Protein AF-0000000082835539 (afdb_homodimer)

Nearest PDB structures (foldseek):
  5nla-assembly1_A  TM=6.412E-01  e=2.107E-13  Sinorhizobium meliloti 1021
  6o2d-assembly1_A  TM=6.877E-01  e=1.247E-04  Schizosaccharomyces pombe
  1sef-assembly1_A  TM=6.431E-01  e=3.063E-04  Enterococcus faecalis V583
  1rc6-assembly1_A  TM=6.290E-01  e=3.404E-04  Escherichia coli
  1sq4-assembly1_A  TM=6.145E-01  e=2.755E-04  Pseudomonas aeruginosa

Secondary structure (DSSP, 8-state):
-PPEEEEGGGS-TTHHHHHHHHHHHHHHS--EEEE-SSS--EEEEEEEEETTEEEEEEEEESEEEEE-HHHHHT-SS-EEEEEEEEE--EEEEETTEEEEE-TTEEEEEETTS-EEEEE-STT-EEEEEEEEEHHHHHTT-S---SEEEEESSSS-HHHHHHHHHHHHHHHTTTT--HHHHHHHHHHHHHHHIIIIIHHHS----TT--HHHHHHHHHHHHHHHHTTT-TT--HHHHHHHHT--HHHHHHHHHHTT--HHHHHHHHHHHHHHHHHH-GGGTTS-HHHHHHHTT-S-HHHHHHHHHHHHSS-HHHHHHHT-/-PPEEEEGGGS-TTHHHHHHHHHHHHHHS--EEEE-SSS--EEEEEEEEETTEEEEEEEEESEEEEE-HHHHHT-SS-EEEEEEEEE--EEEEETTEEEEE-TTEEEEEETTS-EEEEE-STT-EEEEEEEEEHHHHHTT-S---SEEEEESSSS-HHHHHHHHHHHHHHHTTTT--HHHHHHHHHHHHHHHIIIIIHHHS----TTS-HHHHHHHHHHHHHHHHTTT-TT--HHHHHHHHT--HHHHHHHHHHTT--HHHHHHHHHHHHHHHHHH-GGGTTS-HHHHHHHTT-S-HHHHHHHHHHHHSS-HHHHHHHT-

pLDDT: mean 83.99, std 13.13, range [29.14, 97.88]

Organism: NCBI:txid1287738

Solvent-accessible surface area (backbone atoms only — not comparable to full-atom values): 33853 Å² total; per-residue (Å²): 117,78,70,46,71,50,48,36,87,79,44,74,74,86,54,28,60,59,51,44,42,49,50,48,22,72,73,73,37,56,58,45,76,45,64,68,92,90,63,66,71,45,42,35,42,35,39,36,65,47,80,76,34,34,43,35,43,42,34,37,25,46,38,33,41,29,30,44,67,69,33,36,71,64,46,92,64,58,29,32,37,41,35,39,34,72,37,34,37,34,42,33,39,41,88,92,39,79,47,74,51,33,59,53,30,37,36,38,37,44,65,48,48,44,33,37,38,35,37,69,20,94,89,4,23,28,32,43,33,40,35,36,45,42,65,72,48,41,74,77,41,76,84,68,74,61,65,41,74,44,58,35,71,76,74,46,49,64,27,41,43,53,52,50,51,50,51,44,53,61,74,20,56,89,70,49,49,67,68,51,46,38,52,54,49,52,51,49,53,52,50,45,40,62,62,46,50,51,60,68,45,66,86,65,73,90,74,72,46,67,63,40,51,53,53,38,50,50,42,51,51,49,45,64,74,44,40,45,43,60,80,65,38,65,62,52,47,13,58,73,62,75,42,52,54,68,53,47,45,48,37,26,40,74,66,77,36,48,61,64,57,51,53,48,51,53,28,46,50,47,31,53,51,48,56,67,33,74,90,42,65,87,55,54,70,55,56,46,35,36,58,26,20,42,83,43,58,68,62,43,45,53,51,38,22,71,71,68,73,43,43,63,66,54,55,41,52,66,76,101,118,78,69,47,72,49,46,36,86,80,43,74,73,86,52,27,60,60,51,46,42,49,51,49,23,71,73,74,35,56,59,45,77,45,62,68,92,91,64,67,72,46,39,36,42,35,38,36,64,46,79,77,33,34,44,35,41,41,34,36,24,48,39,31,42,29,31,43,66,70,31,35,71,65,44,93,64,57,28,32,37,42,35,39,35,73,37,36,36,35,40,34,40,41,85,93,38,77,48,76,49,34,58,54,30,38,36,39,36,45,65,50,49,43,33,37,38,34,37,70,20,94,89,5,23,28,31,43,32,41,34,35,46,42,64,71,48,40,74,77,41,75,81,67,75,58,67,40,74,45,59,35,71,78,76,45,50,63,27,42,45,53,51,51,52,51,49,44,53,61,74,21,56,88,71,48,50,66,60,51,45,39,54,53,49,52,50,50,52,52,50,45,41,61,64,45,48,53,60,65,50,58,80,56,67,91,74,68,38,78,60,38,53,52,50,38,51,49,39,50,52,49,46,64,72,44,42,44,43,58,78,65,37,62,61,52,46,13,59,76,62,74,41,52,51,68,54,47,45,48,41,28,40,70,62,76,37,47,62,64,57,50,52,49,52,53,28,46,51,48,32,52,50,46,53,66,34,73,90,42,64,87,55,54,69,57,56,45,36,37,60,26,19,43,84,44,57,68,61,44,43,52,52,39,22,72,72,68,72,44,45,63,67,54,55,40,52,66,76,102

Sequence (640 aa):
MPDTEFATSAVAGAERYEQWRAALSDAFGPFEVHHGQAGQFAGHVRYVRRASLQFNDLHYQGQRIERTPGNASRLDQEFYTFGLPLAGPLAVVQQGREFQVEPGCVYLMNQSLPYQATALGADGYRSLSVSFPRSALSQRDSRIGPFYKLRVDDGSPRGAMLASYMDHLFKGLDGWSPAEAAELGERLIDLIVLFLVQPGQGHASQADSSVTMAHRQRAMAYIRQHLADPALSPQRVAQGCGLSVAYLHRIFQAGDLSVESFVFDQRLERCRELLLNPAQRHRGIAELAYQAGFAHPSHFSRLFRRRFGVSPREWRAAQQMPDTEFATSAVAGAERYEQWRAALSDAFGPFEVHHGQAGQFAGHVRYVRRASLQFNDLHYQGQRIERTPGNASRLDQEFYTFGLPLAGPLAVVQQGREFQVEPGCVYLMNQSLPYQATALGADGYRSLSVSFPRSALSQRDSRIGPFYKLRVDDGSPRGAMLASYMDHLFKGLDGWSPAEAAELGERLIDLIVLFLVQPGQGHASQADSSVTMAHRQRAMAYIRQHLADPALSPQRVAQGCGLSVAYLHRIFQAGDLSVESFVFDQRLERCRELLLNPAQRHRGIAELAYQAGFAHPSHFSRLFRRRFGVSPREWRAAQQ

Structure (mmCIF, N/CA/C/O backbone):
data_AF-0000000082835539-model_v1
#
loop_
_entity.id
_entity.type
_entity.pdbx_description
1 polymer 'Transcriptional activator NphR'
#
loop_
_atom_site.group_PDB
_atom_site.id
_atom_site.type_symbol
_atom_site.label_atom_id
_atom_site.label_alt_id
_atom_site.label_comp_id
_atom_site.label_asym_id
_atom_site.label_entity_id
_atom_site.label_seq_id
_atom_site.pdbx_PDB_ins_code
_atom_site.Cartn_x
_atom_site.Cartn_y
_atom_site.Cartn_z
_atom_site.occupancy
_atom_site.B_iso_or_equiv
_atom_site.auth_seq_id
_atom_site.auth_comp_id
_atom_site.auth_asym_id
_atom_site.auth_atom_id
_atom_site.pdbx_PDB_model_num
ATOM 1 N N . MET A 1 1 ? 19.594 11.312 5.887 1 48.25 1 MET A N 1
ATOM 2 C CA . MET A 1 1 ? 19.469 12.609 6.543 1 48.25 1 MET A CA 1
ATOM 3 C C . MET A 1 1 ? 19.359 12.445 8.055 1 48.25 1 MET A C 1
ATOM 5 O O . MET A 1 1 ? 18.75 11.492 8.539 1 48.25 1 MET A O 1
ATOM 9 N N . PRO A 1 2 ? 20.125 13.195 8.688 1 56.47 2 PRO A N 1
ATOM 10 C CA . PRO A 1 2 ? 20.203 13.055 10.141 1 56.47 2 PRO A CA 1
ATOM 11 C C . PRO A 1 2 ? 18.859 13.328 10.828 1 56.47 2 PRO A C 1
ATOM 13 O O . PRO A 1 2 ? 18.062 14.141 10.336 1 56.47 2 PRO A O 1
ATOM 16 N N . ASP A 1 3 ? 18.484 12.469 11.656 1 78.75 3 ASP A N 1
ATOM 17 C CA . ASP A 1 3 ? 17.359 12.586 12.586 1 78.75 3 ASP A CA 1
ATOM 18 C C . ASP A 1 3 ? 17.516 13.82 13.469 1 78.75 3 ASP A C 1
ATOM 20 O O . ASP A 1 3 ? 18.609 14.156 13.906 1 78.75 3 ASP A O 1
ATOM 24 N N . THR A 1 4 ? 16.609 14.836 13.406 1 85.81 4 THR A N 1
ATOM 25 C CA . THR A 1 4 ? 16.562 15.969 14.328 1 85.81 4 THR A CA 1
ATOM 26 C C . THR A 1 4 ? 15.82 15.594 15.609 1 85.81 4 THR A C 1
ATOM 28 O O . THR A 1 4 ? 14.797 14.914 15.555 1 85.81 4 THR A O 1
ATOM 31 N N . GLU A 1 5 ? 16.469 15.945 16.719 1 89.81 5 GLU A N 1
ATOM 32 C CA . GLU A 1 5 ? 15.852 15.633 18 1 89.81 5 GLU A CA 1
ATOM 33 C C . GLU A 1 5 ? 16.016 16.797 18.984 1 89.81 5 GLU A C 1
ATOM 35 O O . GLU A 1 5 ? 17.047 17.484 18.969 1 89.81 5 GLU A O 1
ATOM 40 N N . PHE A 1 6 ? 15.016 17.094 19.75 1 85.62 6 PHE A N 1
ATOM 41 C CA . PHE A 1 6 ? 15.047 18.109 20.797 1 85.62 6 PHE A CA 1
ATOM 42 C C . PHE A 1 6 ? 14.227 17.672 22 1 85.62 6 PHE A C 1
ATOM 44 O O . PHE A 1 6 ? 13.156 17.078 21.844 1 85.62 6 PHE A O 1
ATOM 51 N N . ALA A 1 7 ? 14.773 17.859 23.156 1 88.44 7 ALA A N 1
ATOM 52 C CA . ALA A 1 7 ? 14.062 17.641 24.422 1 88.44 7 ALA A CA 1
ATOM 53 C C . ALA A 1 7 ? 14.188 18.844 25.344 1 88.44 7 ALA A C 1
ATOM 55 O O . ALA A 1 7 ? 15.266 19.422 25.484 1 88.44 7 ALA A O 1
ATOM 56 N N . THR A 1 8 ? 13.078 19.203 25.938 1 84.44 8 THR A N 1
ATOM 57 C CA . THR A 1 8 ? 13.109 20.344 26.844 1 84.44 8 THR A CA 1
ATOM 58 C C . THR A 1 8 ? 14.023 20.062 28.031 1 84.44 8 THR A C 1
ATOM 60 O O . THR A 1 8 ? 14.57 20.984 28.641 1 84.44 8 THR A O 1
ATOM 63 N N . SER A 1 9 ? 14.164 18.812 28.375 1 83.19 9 SER A N 1
ATOM 64 C CA . SER A 1 9 ? 14.992 18.406 29.516 1 83.19 9 SER A CA 1
ATOM 65 C C . SER A 1 9 ? 16.469 18.734 29.266 1 83.19 9 SER A C 1
ATOM 67 O O . SER A 1 9 ? 17.266 18.781 30.203 1 83.19 9 SER A O 1
ATOM 69 N N . ALA A 1 10 ? 16.75 18.969 28.047 1 82.06 10 ALA A N 1
ATOM 70 C CA . ALA A 1 10 ? 18.141 19.234 27.672 1 82.06 10 ALA A CA 1
ATOM 71 C C . ALA A 1 10 ? 18.484 20.719 27.859 1 82.06 10 ALA A C 1
ATOM 73 O O . ALA A 1 10 ? 19.641 21.125 27.688 1 82.06 10 ALA A O 1
ATOM 74 N N . VAL A 1 11 ? 17.5 21.547 28.125 1 81.81 11 VAL A N 1
ATOM 75 C CA . VAL A 1 11 ? 17.703 22.984 28.234 1 81.81 11 VAL A CA 1
ATOM 76 C C . VAL A 1 11 ? 17.281 23.469 29.625 1 81.81 11 VAL A C 1
ATOM 78 O O . VAL A 1 11 ? 16.297 22.969 30.172 1 81.81 11 VAL A O 1
ATOM 81 N N . ALA A 1 12 ? 18.188 24.234 30.219 1 76 12 ALA A N 1
ATOM 82 C CA . ALA A 1 12 ? 17.891 24.766 31.547 1 76 12 ALA A CA 1
ATOM 83 C C . ALA A 1 12 ? 17.344 26.188 31.469 1 76 12 ALA A C 1
ATOM 85 O O . ALA A 1 12 ? 17.562 26.891 30.484 1 76 12 ALA A O 1
ATOM 86 N N . GLY A 1 13 ? 16.422 26.484 32.469 1 73 13 GLY A N 1
ATOM 87 C CA . GLY A 1 13 ? 16.078 27.859 32.781 1 73 13 GLY A CA 1
ATOM 88 C C . GLY A 1 13 ? 14.977 28.422 31.922 1 73 13 GLY A C 1
ATOM 89 O O . GLY A 1 13 ? 14.109 27.672 31.469 1 73 13 GLY A O 1
ATOM 90 N N . ALA A 1 14 ? 14.977 29.75 31.766 1 71.75 14 ALA A N 1
ATOM 91 C CA . ALA A 1 14 ? 13.922 30.562 31.172 1 71.75 14 ALA A CA 1
ATOM 92 C C . ALA A 1 14 ? 13.875 30.375 29.656 1 71.75 14 ALA A C 1
ATOM 94 O O . ALA A 1 14 ? 12.844 30.625 29.016 1 71.75 14 ALA A O 1
ATOM 95 N N . GLU A 1 15 ? 14.961 29.734 29.094 1 84.5 15 GLU A N 1
ATOM 96 C CA . GLU A 1 15 ? 15.031 29.609 27.641 1 84.5 15 GLU A CA 1
ATOM 97 C C . GLU A 1 15 ? 14.328 28.344 27.156 1 84.5 15 GLU A C 1
ATOM 99 O O . GLU A 1 15 ? 14.18 28.141 25.953 1 84.5 15 GLU A O 1
ATOM 104 N N . ARG A 1 16 ? 13.875 27.594 28.125 1 86.44 16 ARG A N 1
ATOM 105 C CA . ARG A 1 16 ? 13.281 26.297 27.828 1 86.44 16 ARG A CA 1
ATOM 106 C C . ARG A 1 16 ? 12.07 26.438 26.906 1 86.44 16 ARG A C 1
ATOM 108 O O . ARG A 1 16 ? 11.922 25.703 25.938 1 86.44 16 ARG A O 1
ATOM 115 N N . TYR A 1 17 ? 11.344 27.453 27.219 1 86 17 TYR A N 1
ATOM 116 C CA . TYR A 1 17 ? 10.109 27.656 26.469 1 86 17 TYR A CA 1
ATOM 117 C C . TYR A 1 17 ? 10.414 28.094 25.047 1 86 17 TYR A C 1
ATOM 119 O O . TYR A 1 17 ? 9.859 27.547 24.078 1 86 17 TYR A O 1
ATOM 127 N N . GLU A 1 18 ? 11.305 29.031 24.938 1 89.06 18 GLU A N 1
ATOM 128 C CA . GLU A 1 18 ? 11.648 29.562 23.625 1 89.06 18 GLU A CA 1
ATOM 129 C C . GLU A 1 18 ? 12.336 28.531 22.75 1 89.06 18 GLU A C 1
ATOM 131 O O . GLU A 1 18 ? 12.078 28.438 21.547 1 89.06 18 GLU A O 1
ATOM 136 N N . GLN A 1 19 ? 13.094 27.75 23.312 1 91.94 19 GLN A N 1
ATOM 137 C CA . GLN A 1 19 ? 13.805 26.719 22.562 1 91.94 19 GLN A CA 1
ATOM 138 C C . GLN A 1 19 ? 12.859 25.594 22.125 1 91.94 19 GLN A C 1
ATOM 140 O O . GLN A 1 19 ? 13 25.047 21.031 1 91.94 19 GLN A O 1
ATOM 145 N N . TRP A 1 20 ? 11.953 25.281 23.047 1 93.12 20 TRP A N 1
ATOM 146 C CA . TRP A 1 20 ? 10.938 24.297 22.688 1 93.12 20 TRP A CA 1
ATOM 147 C C . TRP A 1 20 ? 10.078 24.781 21.531 1 93.12 20 TRP A C 1
ATOM 149 O O . TRP A 1 20 ? 9.867 24.062 20.562 1 93.12 20 TRP A O 1
ATOM 159 N N . ARG A 1 21 ? 9.602 26 21.641 1 92.62 21 ARG A N 1
ATOM 160 C CA . ARG A 1 21 ? 8.82 26.594 20.562 1 92.62 21 ARG A CA 1
ATOM 161 C C . ARG A 1 21 ? 9.602 26.594 19.25 1 92.62 21 ARG A C 1
ATOM 163 O O . ARG A 1 21 ? 9.039 26.297 18.188 1 92.62 21 ARG A O 1
ATOM 170 N N . ALA A 1 22 ? 10.875 26.891 19.312 1 93.56 22 ALA A N 1
ATOM 171 C CA . ALA A 1 22 ? 11.727 26.891 18.125 1 93.56 22 ALA A CA 1
ATOM 172 C C . ALA A 1 22 ? 11.859 25.5 17.516 1 93.56 22 ALA A C 1
ATOM 174 O O . ALA A 1 22 ? 11.82 25.344 16.297 1 93.56 22 ALA A O 1
ATOM 175 N N . ALA A 1 23 ? 11.992 24.562 18.438 1 94.06 23 ALA A N 1
ATOM 176 C CA . ALA A 1 23 ? 12.117 23.172 17.984 1 94.06 23 ALA A CA 1
ATOM 177 C C . 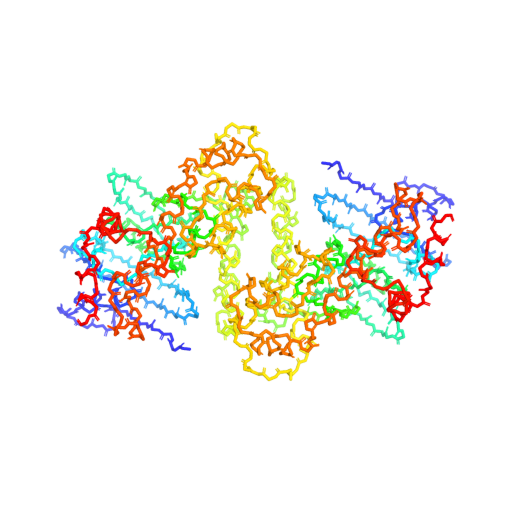ALA A 1 23 ? 10.852 22.719 17.281 1 94.06 23 ALA A C 1
ATOM 179 O O . ALA A 1 23 ? 10.914 22.078 16.219 1 94.06 23 ALA A O 1
ATOM 180 N N . LEU A 1 24 ? 9.68 23.016 17.844 1 94.62 24 LEU A N 1
ATOM 181 C CA . LEU A 1 24 ? 8.406 22.672 17.234 1 94.62 24 LEU A CA 1
ATOM 182 C C . LEU A 1 24 ? 8.234 23.375 15.891 1 94.62 24 LEU A C 1
ATOM 184 O O . LEU A 1 24 ? 7.75 22.797 14.93 1 94.62 24 LEU A O 1
ATOM 188 N N . SER A 1 25 ? 8.648 24.625 15.859 1 94.88 25 SER A N 1
ATOM 189 C CA . SER A 1 25 ? 8.531 25.406 14.633 1 94.88 25 SER A CA 1
ATOM 190 C C . SER A 1 25 ? 9.414 24.844 13.523 1 94.88 25 SER A C 1
ATOM 192 O O . SER A 1 25 ? 9.031 24.859 12.352 1 94.88 25 SER A O 1
ATOM 194 N N . ASP A 1 26 ? 10.531 24.391 13.883 1 93.69 26 ASP A N 1
ATOM 195 C CA . ASP A 1 26 ? 11.43 23.781 12.906 1 93.69 26 ASP A CA 1
ATOM 196 C C . ASP A 1 26 ? 10.797 22.531 12.312 1 93.69 26 ASP A C 1
ATOM 198 O O . ASP A 1 26 ? 10.953 22.25 11.117 1 93.69 26 ASP A O 1
ATOM 202 N N . ALA A 1 27 ? 10.102 21.844 13.156 1 94.12 27 ALA A N 1
ATOM 203 C CA . ALA A 1 27 ? 9.516 20.578 12.734 1 94.12 27 ALA A CA 1
ATOM 204 C C . ALA A 1 27 ? 8.227 20.812 11.945 1 94.12 27 ALA A C 1
ATOM 206 O O . ALA A 1 27 ? 7.984 20.156 10.93 1 94.12 27 ALA A O 1
ATOM 207 N N . PHE A 1 28 ? 7.363 21.734 12.375 1 95.31 28 PHE A N 1
ATOM 208 C CA . PHE A 1 28 ? 5.996 21.75 11.867 1 95.31 28 PHE A CA 1
ATOM 209 C C . PHE A 1 28 ? 5.613 23.141 11.375 1 95.31 28 PHE A C 1
ATOM 211 O O . PHE A 1 28 ? 4.477 23.359 10.953 1 95.31 28 PHE A O 1
ATOM 218 N N . GLY A 1 29 ? 6.516 24.078 11.367 1 94.5 29 GLY A N 1
ATOM 219 C CA . GLY A 1 29 ? 6.18 25.469 11.125 1 94.5 29 GLY A CA 1
ATOM 220 C C . GLY A 1 29 ? 5.832 26.234 12.391 1 94.5 29 GLY A C 1
ATOM 221 O O . GLY A 1 29 ? 5.816 25.656 13.484 1 94.5 29 GLY A O 1
ATOM 222 N N . PRO A 1 30 ? 5.562 27.5 12.242 1 94.31 30 PRO A N 1
ATOM 223 C CA . PRO A 1 30 ? 5.41 28.359 13.414 1 94.31 30 PRO A CA 1
ATOM 224 C C . PRO A 1 30 ? 4.195 27.984 14.266 1 94.31 30 PRO A C 1
ATOM 226 O O . PRO A 1 30 ? 3.139 27.656 13.727 1 94.31 30 PRO A O 1
ATOM 229 N N . PHE A 1 31 ? 4.391 28.031 15.594 1 91.94 31 PHE A N 1
ATOM 230 C CA . PHE A 1 31 ? 3.395 27.75 16.625 1 91.94 31 PHE A CA 1
ATOM 231 C C . PHE A 1 31 ? 3.545 28.688 17.812 1 91.94 31 PHE A C 1
ATOM 233 O O . PHE A 1 31 ? 4.586 29.328 17.969 1 91.94 31 PHE A O 1
ATOM 240 N N . GLU A 1 32 ? 2.473 28.781 18.562 1 94.19 32 GLU A N 1
ATOM 241 C CA . GLU A 1 32 ? 2.551 29.328 19.906 1 94.19 32 GLU A CA 1
ATOM 242 C C . GLU A 1 32 ? 2.414 28.234 20.953 1 94.19 32 GLU A C 1
ATOM 244 O O . GLU A 1 32 ? 1.673 27.266 20.766 1 94.19 32 GLU A O 1
ATOM 249 N N . VAL A 1 33 ? 3.23 28.328 22.016 1 93.06 33 VAL A N 1
ATOM 250 C CA . VAL A 1 33 ? 3.166 27.406 23.141 1 93.06 33 VAL A CA 1
ATOM 251 C C . VAL A 1 33 ? 2.674 28.141 24.375 1 93.06 33 VAL A C 1
ATOM 253 O O . VAL A 1 33 ? 3.25 29.156 24.781 1 93.06 33 VAL A O 1
ATOM 256 N N . HIS A 1 34 ? 1.587 27.609 24.875 1 90.62 34 HIS A N 1
ATOM 257 C CA . HIS A 1 34 ? 1.027 28.156 26.109 1 90.62 34 HIS A CA 1
ATOM 258 C C . HIS A 1 34 ? 1.222 27.203 27.281 1 90.62 34 HIS A C 1
ATOM 260 O O . HIS A 1 34 ? 0.939 26.016 27.172 1 90.62 34 HIS A O 1
ATOM 266 N N . HIS A 1 35 ? 2.004 27.609 28.25 1 80.56 35 HIS A N 1
ATOM 267 C CA . HIS A 1 35 ? 2.221 26.75 29.406 1 80.56 35 HIS A CA 1
ATOM 268 C C . HIS A 1 35 ? 1.57 27.328 30.656 1 80.56 35 HIS A C 1
ATOM 270 O O . HIS A 1 35 ? 1.428 28.547 30.781 1 80.56 35 HIS A O 1
ATOM 276 N N . GLY A 1 36 ? 0.873 26.5 31.438 1 66.12 36 GLY A N 1
ATOM 277 C CA . GLY A 1 36 ? 0.325 26.984 32.688 1 66.12 36 GLY A CA 1
ATOM 278 C C . GLY A 1 36 ? 1.389 27.25 33.75 1 66.12 36 GLY A C 1
ATOM 279 O O . GLY A 1 36 ? 2.559 26.922 33.562 1 66.12 36 GLY A O 1
ATOM 280 N N . GLN A 1 37 ? 1.205 28.234 34.75 1 58.06 37 GLN A N 1
ATOM 281 C CA . GLN A 1 37 ? 2.102 28.672 35.812 1 58.06 37 GLN A CA 1
ATOM 282 C C . GLN A 1 37 ? 2.648 27.484 36.594 1 58.06 37 GLN A C 1
ATOM 284 O O . GLN A 1 37 ? 3.818 27.469 37 1 58.06 37 GLN A O 1
ATOM 289 N N . ALA A 1 38 ? 1.771 26.609 37.25 1 55.78 38 ALA A N 1
ATOM 290 C CA . ALA A 1 38 ? 2.072 25.734 38.406 1 55.78 38 ALA A CA 1
ATOM 291 C C . ALA A 1 38 ? 2.094 24.266 37.969 1 55.78 38 ALA A C 1
ATOM 293 O O . ALA A 1 38 ? 2.26 23.375 38.812 1 55.78 38 ALA A O 1
ATOM 294 N N . GLY A 1 39 ? 2.848 23.906 36.719 1 63 39 GLY A N 1
ATOM 295 C CA . GLY A 1 39 ? 2.779 22.469 36.5 1 63 39 GLY A CA 1
ATOM 296 C C . GLY A 1 39 ? 3.926 21.938 35.656 1 63 39 GLY A C 1
ATOM 297 O O . GLY A 1 39 ? 4.922 22.625 35.438 1 63 39 GLY A O 1
ATOM 298 N N . GLN A 1 40 ? 4.016 20.609 35.438 1 80 40 GLN A N 1
ATOM 299 C CA . GLN A 1 40 ? 5.062 19.891 34.719 1 80 40 GLN A CA 1
ATOM 300 C C . GLN A 1 40 ? 5.059 20.266 33.219 1 80 40 GLN A C 1
ATOM 302 O O . GLN A 1 40 ? 4.02 20.203 32.562 1 80 40 GLN A O 1
ATOM 307 N N . PHE A 1 41 ? 6.047 21.078 32.781 1 87.75 41 PHE A N 1
ATOM 308 C CA . PHE A 1 41 ? 6.305 21.422 31.391 1 87.75 41 PHE A CA 1
ATOM 309 C C . PHE A 1 41 ? 7.406 20.531 30.812 1 87.75 41 PHE A C 1
ATOM 311 O O . PHE A 1 41 ? 8.547 20.578 31.281 1 87.75 41 PHE A O 1
ATOM 318 N N . ALA A 1 42 ? 6.965 19.688 29.938 1 91.25 42 ALA A N 1
ATOM 319 C CA . ALA A 1 42 ? 7.934 18.812 29.281 1 91.25 42 ALA A CA 1
ATOM 320 C C . ALA A 1 42 ? 7.609 18.641 27.797 1 91.25 42 ALA A C 1
ATOM 322 O O . ALA A 1 42 ? 6.449 18.766 27.391 1 91.25 42 ALA A O 1
ATOM 323 N N . GLY A 1 43 ? 8.609 18.5 26.953 1 93.62 43 GLY A N 1
ATOM 324 C CA . GLY A 1 43 ? 8.43 18.266 25.531 1 93.62 43 GLY A CA 1
ATOM 325 C C . GLY A 1 43 ? 9.602 17.547 24.891 1 93.62 43 GLY A C 1
ATOM 326 O O . GLY A 1 43 ? 10.75 17.719 25.312 1 93.62 43 GLY A O 1
ATOM 327 N N . HIS A 1 44 ? 9.32 16.672 24.031 1 95.81 44 HIS A N 1
ATOM 328 C CA . HIS A 1 44 ? 10.305 15.961 23.219 1 95.81 44 HIS A CA 1
ATOM 329 C C . HIS A 1 44 ? 9.82 15.805 21.781 1 95.81 44 HIS A C 1
ATOM 331 O O . HIS A 1 44 ? 8.656 15.469 21.547 1 95.81 44 HIS A O 1
ATOM 337 N N . VAL A 1 45 ? 10.711 16.188 20.859 1 96.19 45 VAL A N 1
ATOM 338 C CA . VAL A 1 45 ? 10.352 16.016 19.469 1 96.19 45 VAL A CA 1
ATOM 339 C C . VAL A 1 45 ? 11.539 15.422 18.703 1 96.19 45 VAL A C 1
ATOM 341 O O . VAL A 1 45 ? 12.688 15.82 18.906 1 96.19 45 VAL A O 1
ATOM 344 N N . ARG A 1 46 ? 11.297 14.375 17.984 1 95.5 46 ARG A N 1
ATOM 345 C CA . ARG A 1 46 ? 12.219 13.773 17.031 1 95.5 46 ARG A CA 1
ATOM 346 C C . ARG A 1 46 ? 11.57 13.617 15.656 1 95.5 46 ARG A C 1
ATOM 348 O O . ARG A 1 46 ? 10.414 13.188 15.562 1 95.5 46 ARG A O 1
ATOM 355 N N . TYR A 1 47 ? 12.273 14.078 14.648 1 94.88 47 TYR A N 1
ATOM 356 C CA . TYR A 1 47 ? 11.695 13.883 13.32 1 94.88 47 TYR A CA 1
ATOM 357 C C . TYR A 1 47 ? 12.789 13.625 12.289 1 94.88 47 TYR A C 1
ATOM 359 O O . TYR A 1 47 ? 13.953 13.961 12.508 1 94.88 47 TYR A O 1
ATOM 367 N N . VAL A 1 48 ? 12.492 12.945 11.258 1 92.19 48 VAL A N 1
ATOM 368 C CA . VAL A 1 48 ? 13.367 12.664 10.125 1 92.19 48 VAL A CA 1
ATOM 369 C C . VAL A 1 48 ? 12.609 12.898 8.82 1 92.19 48 VAL A C 1
ATOM 371 O O . VAL A 1 48 ? 11.422 12.602 8.727 1 92.19 48 VAL A O 1
ATOM 374 N N . ARG A 1 49 ? 13.266 13.461 7.887 1 90.44 49 ARG A N 1
ATOM 375 C CA . ARG A 1 49 ? 12.68 13.719 6.578 1 90.44 49 ARG A CA 1
ATOM 376 C C . ARG A 1 49 ? 13.219 12.75 5.531 1 90.44 49 ARG A C 1
ATOM 378 O O . ARG A 1 49 ? 14.43 12.508 5.469 1 90.44 49 ARG A O 1
ATOM 385 N N . ARG A 1 50 ? 12.297 12.109 4.902 1 84.44 50 ARG A N 1
ATOM 386 C CA . ARG A 1 50 ? 12.594 11.227 3.779 1 84.44 50 ARG A CA 1
ATOM 387 C C . ARG A 1 50 ? 11.711 11.547 2.578 1 84.44 50 ARG A C 1
ATOM 389 O O . ARG A 1 50 ? 10.492 11.414 2.646 1 84.44 50 ARG A O 1
ATOM 396 N N . ALA A 1 51 ? 12.406 11.906 1.458 1 79.81 51 ALA A N 1
ATOM 397 C CA . ALA A 1 51 ? 11.641 12.32 0.285 1 79.81 51 ALA A CA 1
ATOM 398 C C . ALA A 1 51 ? 10.68 13.461 0.631 1 79.81 51 ALA A C 1
ATOM 400 O O . ALA A 1 51 ? 11.094 14.484 1.184 1 79.81 51 ALA A O 1
ATOM 401 N N . SER A 1 52 ? 9.383 13.328 0.388 1 83.31 52 SER A N 1
ATOM 402 C CA . SER A 1 52 ? 8.414 14.383 0.647 1 83.31 52 SER A CA 1
ATOM 403 C C . SER A 1 52 ? 7.656 14.141 1.948 1 83.31 52 SER A C 1
ATOM 405 O O . SER A 1 52 ? 6.668 14.812 2.236 1 83.31 52 SER A O 1
ATOM 407 N N . LEU A 1 53 ? 8.203 13.281 2.76 1 91.19 53 LEU A N 1
ATOM 408 C CA . LEU A 1 53 ? 7.547 12.906 4.008 1 91.19 53 LEU A CA 1
ATOM 409 C C . LEU A 1 53 ? 8.398 13.297 5.211 1 91.19 53 LEU A C 1
ATOM 411 O O . LEU A 1 53 ? 9.625 13.398 5.102 1 91.19 53 LEU A O 1
ATOM 415 N N . GLN A 1 54 ? 7.738 13.609 6.238 1 94.75 54 GLN A N 1
ATOM 416 C CA . GLN A 1 54 ? 8.406 13.797 7.52 1 94.75 54 GLN A CA 1
ATOM 417 C C . GLN A 1 54 ? 7.828 12.875 8.586 1 94.75 54 GLN A C 1
ATOM 419 O O . GLN A 1 54 ? 6.617 12.859 8.812 1 94.75 54 GLN A O 1
ATOM 424 N N . PHE A 1 55 ? 8.711 12.07 9.234 1 95.44 55 PHE A N 1
ATOM 425 C CA . PHE A 1 55 ? 8.32 11.148 10.289 1 95.44 55 PHE A CA 1
ATOM 426 C C . PHE A 1 55 ? 8.586 11.758 11.664 1 95.44 55 PHE A C 1
ATOM 428 O O . PHE A 1 55 ? 9.711 12.18 11.953 1 95.44 55 PHE A O 1
ATOM 435 N N . ASN A 1 56 ? 7.492 11.758 12.484 1 96.94 56 ASN A N 1
ATOM 436 C CA . ASN A 1 56 ? 7.594 12.492 13.742 1 96.94 56 ASN A CA 1
ATOM 437 C C . ASN A 1 56 ? 7.289 11.602 14.945 1 96.94 56 ASN A C 1
ATOM 439 O O . ASN A 1 56 ? 6.383 10.773 14.891 1 96.94 56 ASN A O 1
ATOM 443 N N . ASP A 1 57 ? 8.078 11.703 15.961 1 96.62 57 ASP A N 1
ATOM 444 C CA . ASP A 1 57 ? 7.789 11.273 17.328 1 96.62 57 ASP A CA 1
ATOM 445 C C . ASP A 1 57 ? 7.688 12.477 18.266 1 96.62 57 ASP A C 1
ATOM 447 O O . ASP A 1 57 ? 8.695 13.102 18.594 1 96.62 57 ASP A O 1
ATOM 451 N N . LEU A 1 58 ? 6.449 12.805 18.672 1 97.31 58 LEU A N 1
ATOM 452 C CA . LEU A 1 58 ? 6.184 14.023 19.422 1 97.31 58 LEU A CA 1
ATOM 453 C C . LEU A 1 58 ? 5.574 13.695 20.781 1 97.31 58 LEU A C 1
ATOM 455 O O . LEU A 1 58 ? 4.645 12.891 20.875 1 97.31 58 LEU A O 1
ATOM 459 N N . HIS A 1 59 ? 6.16 14.188 21.812 1 96.81 59 HIS A N 1
ATOM 460 C CA . HIS A 1 59 ? 5.641 14.094 23.172 1 96.81 59 HIS A CA 1
ATOM 461 C C . HIS A 1 59 ? 5.656 15.445 23.859 1 96.81 59 HIS A C 1
ATOM 463 O O . HIS A 1 59 ? 6.648 16.172 23.797 1 96.81 59 HIS A O 1
ATOM 469 N N . TYR A 1 60 ? 4.602 15.82 24.484 1 94.62 60 TYR A N 1
ATOM 470 C CA . TYR A 1 60 ? 4.625 17.016 25.328 1 94.62 60 TYR A CA 1
ATOM 471 C C . TYR A 1 60 ? 3.572 16.938 26.422 1 94.62 60 TYR A C 1
ATOM 473 O O . TYR A 1 60 ? 2.631 16.141 26.328 1 94.62 60 TYR A O 1
ATOM 481 N N . GLN A 1 61 ? 3.809 17.688 27.453 1 92.62 61 GLN A N 1
ATOM 482 C CA . GLN A 1 61 ? 2.984 17.688 28.656 1 92.62 61 GLN A CA 1
ATOM 483 C C . GLN A 1 61 ? 2.885 19.078 29.266 1 92.62 61 GLN A C 1
ATOM 485 O O . GLN A 1 61 ? 3.834 19.859 29.188 1 92.62 61 GLN A O 1
ATOM 490 N N . GLY A 1 62 ? 1.642 19.344 29.828 1 89.56 62 GLY A N 1
ATOM 491 C CA . GLY A 1 62 ? 1.459 20.578 30.594 1 89.56 62 GLY A CA 1
ATOM 492 C C . GLY A 1 62 ? 1.439 21.828 29.719 1 89.56 62 GLY A C 1
ATOM 493 O O . GLY A 1 62 ? 1.877 22.891 30.156 1 89.56 62 GLY A O 1
ATOM 494 N N . GLN A 1 63 ? 1.028 21.656 28.516 1 90.62 63 GLN A N 1
ATOM 495 C CA . GLN A 1 63 ? 1.045 22.797 27.625 1 90.62 63 GLN A CA 1
ATOM 496 C C . GLN A 1 63 ? -0.054 22.688 26.562 1 90.62 63 GLN A C 1
ATOM 498 O O . GLN A 1 63 ? -0.59 21.609 26.328 1 90.62 63 GLN A O 1
ATOM 503 N N . ARG A 1 64 ? -0.397 23.844 26.078 1 93.06 64 ARG A N 1
ATOM 504 C CA . ARG A 1 64 ? -1.27 23.969 24.906 1 93.06 64 ARG A CA 1
ATOM 505 C C . ARG A 1 64 ? -0.517 24.578 23.719 1 93.06 64 ARG A C 1
ATOM 507 O O . ARG A 1 64 ? 0.171 25.578 23.875 1 93.06 64 ARG A O 1
ATOM 514 N N . ILE A 1 65 ? -0.687 23.891 22.609 1 95.44 65 ILE A N 1
ATOM 515 C CA . ILE A 1 65 ? -0.061 24.391 21.391 1 95.44 65 ILE A CA 1
ATOM 516 C C . ILE A 1 65 ? -1.118 25.031 20.5 1 95.44 65 ILE A C 1
ATOM 518 O O . ILE A 1 65 ? -2.256 24.562 20.438 1 95.44 65 ILE A O 1
ATOM 522 N N . GLU A 1 66 ? -0.7 26.156 19.859 1 95.81 66 GLU A N 1
ATOM 523 C CA . GLU A 1 66 ? -1.656 26.891 19.031 1 95.81 66 GLU A CA 1
ATOM 524 C C . GLU A 1 66 ? -1.034 27.312 17.703 1 95.81 66 GLU A C 1
ATOM 526 O O . GLU A 1 66 ? 0.047 27.906 17.672 1 95.81 66 GLU A O 1
ATOM 531 N N . ARG A 1 67 ? -1.647 26.922 16.641 1 96.5 67 ARG A N 1
ATOM 532 C CA . ARG A 1 67 ? -1.405 27.531 15.344 1 96.5 67 ARG A CA 1
ATOM 533 C C . ARG A 1 67 ? -2.395 28.656 15.07 1 96.5 67 ARG A C 1
ATOM 535 O O . ARG A 1 67 ? -3.557 28.406 14.742 1 96.5 67 ARG A O 1
ATOM 542 N N . THR A 1 68 ? -1.886 29.891 15.188 1 93.31 68 THR A N 1
ATOM 543 C CA . THR A 1 68 ? -2.732 31.062 14.953 1 93.31 68 THR A CA 1
ATOM 544 C C . THR A 1 68 ? -2.896 31.312 13.453 1 93.31 68 THR A C 1
ATOM 546 O O . THR A 1 68 ? -2.148 30.766 12.641 1 93.31 68 THR A O 1
ATOM 549 N N . PRO A 1 69 ? -3.895 32.125 13.086 1 87.5 69 PRO A N 1
ATOM 550 C CA . PRO A 1 69 ? -4 32.531 11.68 1 87.5 69 PRO A CA 1
ATOM 551 C C . PRO A 1 69 ? -2.709 33.125 11.133 1 87.5 69 PRO A C 1
ATOM 553 O O . PRO A 1 69 ? -2.336 32.875 9.984 1 87.5 69 PRO A O 1
ATOM 556 N N . GLY A 1 70 ? -2.08 33.906 11.938 1 90.31 70 GLY A N 1
ATOM 557 C CA . GLY A 1 70 ? -0.795 34.438 11.547 1 90.31 70 GLY A CA 1
ATOM 558 C C . GLY A 1 70 ? 0.262 33.406 11.289 1 90.31 70 GLY A C 1
ATOM 559 O O . GLY A 1 70 ? 1.003 33.469 10.312 1 90.31 70 GLY A O 1
ATOM 560 N N . ASN A 1 71 ? 0.388 32.438 12.195 1 92.31 71 ASN A N 1
ATOM 561 C CA . ASN A 1 71 ? 1.312 31.328 12.008 1 92.31 71 ASN A CA 1
ATOM 562 C C . ASN A 1 71 ? 1.013 30.547 10.727 1 92.31 71 ASN A C 1
ATOM 564 O O . ASN A 1 71 ? 1.928 30.203 9.969 1 92.31 71 ASN A O 1
ATOM 568 N N . ALA A 1 72 ? -0.263 30.234 10.492 1 90.88 72 ALA A N 1
ATOM 569 C CA . ALA A 1 72 ? -0.689 29.438 9.344 1 90.88 72 ALA A CA 1
ATOM 570 C C . ALA A 1 72 ? -0.314 30.125 8.031 1 90.88 72 ALA A C 1
ATOM 572 O O . ALA A 1 72 ? 0.077 29.469 7.066 1 90.88 72 ALA A O 1
ATOM 573 N N . SER A 1 73 ? -0.395 31.453 8.016 1 85.06 73 SER A N 1
ATOM 574 C CA . SER A 1 73 ? -0.108 32.219 6.816 1 85.06 73 SER A CA 1
ATOM 575 C C . SER A 1 73 ? 1.381 32.188 6.484 1 85.06 73 SER A C 1
ATOM 577 O O . SER A 1 73 ? 1.779 32.531 5.367 1 85.06 73 SER A O 1
ATOM 579 N N . ARG A 1 74 ? 2.168 31.781 7.434 1 88.56 74 ARG A N 1
ATOM 580 C CA . ARG A 1 74 ? 3.615 31.828 7.25 1 88.56 74 ARG A CA 1
ATOM 581 C C . ARG A 1 74 ? 4.152 30.438 6.891 1 88.56 74 ARG A C 1
ATOM 583 O O . ARG A 1 74 ? 5.363 30.266 6.746 1 88.56 74 ARG A O 1
ATOM 590 N N . LEU A 1 75 ? 3.27 29.516 6.773 1 90.12 75 LEU A N 1
ATOM 591 C CA . LEU A 1 75 ? 3.701 28.188 6.387 1 90.12 75 LEU A CA 1
ATOM 592 C C . LEU A 1 75 ? 4.191 28.172 4.945 1 90.12 75 LEU A C 1
ATOM 594 O O . LEU A 1 75 ? 3.572 28.766 4.066 1 90.12 75 LEU A O 1
ATOM 598 N N . ASP A 1 76 ? 5.34 27.469 4.711 1 83.94 76 ASP A N 1
ATOM 599 C CA . ASP A 1 76 ? 5.918 27.359 3.375 1 83.94 76 ASP A CA 1
ATOM 600 C C . ASP A 1 76 ? 5.031 26.516 2.457 1 83.94 76 ASP A C 1
ATOM 602 O O . ASP A 1 76 ? 4.98 26.75 1.248 1 83.94 76 ASP A O 1
ATOM 606 N N . GLN A 1 77 ? 4.402 25.516 2.986 1 87 77 GLN A N 1
ATOM 607 C CA . GLN A 1 77 ? 3.553 24.578 2.248 1 87 77 GLN A CA 1
ATOM 608 C C . GLN A 1 77 ? 2.438 24.031 3.133 1 87 77 GLN A C 1
ATOM 610 O O . GLN A 1 77 ? 2.645 23.797 4.324 1 87 77 GLN A O 1
ATOM 615 N N . GLU A 1 78 ? 1.287 23.891 2.428 1 89.56 78 GLU A N 1
ATOM 616 C CA . GLU A 1 78 ? 0.209 23.234 3.154 1 89.56 78 GLU A CA 1
ATOM 617 C C . GLU A 1 78 ? 0.515 21.75 3.361 1 89.56 78 GLU A C 1
ATOM 619 O O . GLU A 1 78 ? 1.048 21.094 2.469 1 89.56 78 GLU A O 1
ATOM 624 N N . PHE A 1 79 ? 0.151 21.312 4.523 1 94.94 79 PHE A N 1
ATOM 625 C CA . PHE A 1 79 ? 0.457 19.906 4.77 1 94.94 79 PHE A CA 1
ATOM 626 C C . PHE A 1 79 ? -0.524 19.297 5.766 1 94.94 79 PHE A C 1
ATOM 628 O O . PHE A 1 79 ? -1.271 20.031 6.426 1 94.94 79 PHE A O 1
ATOM 635 N N . TYR A 1 80 ? -0.632 18.031 5.738 1 96 80 TYR A N 1
ATOM 636 C CA . TYR A 1 80 ? -1.422 17.234 6.672 1 96 80 TYR A CA 1
ATOM 637 C C . TYR A 1 80 ? -0.522 16.359 7.547 1 96 80 TYR A C 1
ATOM 639 O O . TYR A 1 80 ? 0.617 16.062 7.176 1 96 80 TYR A O 1
ATOM 647 N N . THR A 1 81 ? -1.031 16.016 8.695 1 97.44 81 THR A N 1
ATOM 648 C CA . THR A 1 81 ? -0.385 15.023 9.547 1 97.44 81 THR A CA 1
ATOM 649 C C . THR A 1 81 ? -1.315 13.844 9.797 1 97.44 81 THR A C 1
ATOM 651 O O . THR A 1 81 ? -2.488 14.031 10.125 1 97.44 81 THR A O 1
ATOM 654 N N . PHE A 1 82 ? -0.804 12.656 9.523 1 97.56 82 PHE A N 1
ATOM 655 C CA . PHE A 1 82 ? -1.445 11.414 9.922 1 97.56 82 PHE A CA 1
ATOM 656 C C . PHE A 1 82 ? -0.801 10.852 11.188 1 97.56 82 PHE A C 1
ATOM 658 O O . PHE A 1 82 ? 0.4 10.578 11.211 1 97.56 82 PHE A O 1
ATOM 665 N N . GLY A 1 83 ? -1.639 10.648 12.227 1 97.25 83 GLY A N 1
ATOM 666 C CA . GLY A 1 83 ? -1.03 10.359 13.516 1 97.25 83 GLY A CA 1
ATOM 667 C C . GLY A 1 83 ? -1.621 9.133 14.195 1 97.25 83 GLY A C 1
ATOM 668 O O . GLY A 1 83 ? -2.779 8.789 13.953 1 97.25 83 GLY A O 1
ATOM 669 N N . LEU A 1 84 ? -0.824 8.5 15.008 1 96.81 84 LEU A N 1
ATOM 670 C CA . LEU A 1 84 ? -1.15 7.414 15.93 1 96.81 84 LEU A CA 1
ATOM 671 C C . LEU A 1 84 ? -0.838 7.809 17.375 1 96.81 84 LEU A C 1
ATOM 673 O O . LEU A 1 84 ? 0.316 7.742 17.797 1 96.81 84 LEU A O 1
ATOM 677 N N . PRO A 1 85 ? -1.87 8.203 18.125 1 96.56 85 PRO A N 1
ATOM 678 C CA . PRO A 1 85 ? -1.635 8.555 19.516 1 96.56 85 PRO A CA 1
ATOM 679 C C . PRO A 1 85 ? -1.185 7.363 20.359 1 96.56 85 PRO A C 1
ATOM 681 O O . PRO A 1 85 ? -1.792 6.289 20.297 1 96.56 85 PRO A O 1
ATOM 684 N N . LEU A 1 86 ? -0.141 7.547 21.109 1 96.12 86 LEU A N 1
ATOM 685 C CA . LEU A 1 86 ? 0.381 6.512 21.984 1 96.12 86 LEU A CA 1
ATOM 686 C C . LEU A 1 86 ? 0.045 6.824 23.438 1 96.12 86 LEU A C 1
ATOM 688 O O . LEU A 1 86 ? 0.031 5.926 24.281 1 96.12 86 LEU A O 1
ATOM 692 N N . ALA A 1 87 ? -0.126 8.086 23.766 1 96.62 87 ALA A N 1
ATOM 693 C CA . ALA A 1 87 ? -0.595 8.586 25.062 1 96.62 87 ALA A CA 1
ATOM 694 C C . ALA A 1 87 ? -1.494 9.805 24.875 1 96.62 87 ALA A C 1
ATOM 696 O O . ALA A 1 87 ? -1.387 10.523 23.875 1 96.62 87 ALA A O 1
ATOM 697 N N . GLY A 1 88 ? -2.344 10.117 25.875 1 94.12 88 GLY A N 1
ATOM 698 C CA . GLY A 1 88 ? -3.289 11.219 25.781 1 94.12 88 GLY A CA 1
ATOM 699 C C . GLY A 1 88 ? -4.391 11.156 26.812 1 94.12 88 GLY A C 1
ATOM 700 O O . GLY A 1 88 ? -4.207 10.57 27.891 1 94.12 88 GLY A O 1
ATOM 701 N N . PRO A 1 89 ? -5.508 11.758 26.469 1 94.62 89 PRO A N 1
ATOM 702 C CA . PRO A 1 89 ? -5.969 12.258 25.172 1 94.62 89 PRO A CA 1
ATOM 703 C C . PRO A 1 89 ? -5.441 13.648 24.844 1 94.62 89 PRO A C 1
ATOM 705 O O . PRO A 1 89 ? -4.867 14.312 25.719 1 94.62 89 PRO A O 1
ATOM 708 N N . LEU A 1 90 ? -5.559 14.008 23.5 1 96.5 90 LEU A N 1
ATOM 709 C CA . LEU A 1 90 ? -5.328 15.352 22.984 1 96.5 90 LEU A CA 1
ATOM 710 C C . LEU A 1 90 ? -6.641 15.992 22.531 1 96.5 90 LEU A C 1
ATOM 712 O O . LEU A 1 90 ? -7.379 15.414 21.734 1 96.5 90 LEU A O 1
ATOM 716 N N . ALA A 1 91 ? -6.984 17.125 23.109 1 94.5 91 ALA A N 1
ATOM 717 C CA . ALA A 1 91 ? -8.141 17.906 22.672 1 94.5 91 ALA A CA 1
ATOM 718 C C . ALA A 1 91 ? -7.734 18.922 21.609 1 94.5 91 ALA A C 1
ATOM 720 O O . ALA A 1 91 ? -6.773 19.672 21.797 1 94.5 91 ALA A O 1
ATOM 721 N N . VAL A 1 92 ? -8.484 18.922 20.531 1 94.88 92 VAL A N 1
ATOM 722 C CA . VAL A 1 92 ? -8.18 19.828 19.422 1 94.88 92 VAL A CA 1
ATOM 723 C C . VAL A 1 92 ? -9.406 20.672 19.094 1 94.88 92 VAL A C 1
ATOM 725 O O . VAL A 1 92 ? -10.523 20.141 19.016 1 94.88 92 VAL A O 1
ATOM 728 N N . VAL A 1 93 ? -9.203 21.938 18.953 1 92.25 93 VAL A N 1
ATOM 729 C CA . VAL A 1 93 ? -10.227 22.844 18.453 1 92.25 93 VAL A CA 1
ATOM 730 C C . VAL A 1 93 ? -9.789 23.453 17.125 1 92.25 93 VAL A C 1
ATOM 732 O O . VAL A 1 93 ? -8.734 24.094 17.047 1 92.25 93 VAL A O 1
ATOM 735 N N . GLN A 1 94 ? -10.484 23.156 16.109 1 87.19 94 GLN A N 1
ATOM 736 C CA . GLN A 1 94 ? -10.188 23.688 14.781 1 87.19 94 GLN A CA 1
ATOM 737 C C . GLN A 1 94 ? -11.461 24.109 14.062 1 87.19 94 GLN A C 1
ATOM 739 O O . GLN A 1 94 ? -12.43 23.359 14 1 87.19 94 GLN A O 1
ATOM 744 N N . GLN A 1 95 ? -11.438 25.312 13.562 1 80.31 95 GLN A N 1
ATOM 745 C CA . GLN A 1 95 ? -12.562 25.875 12.828 1 80.31 95 GLN A CA 1
ATOM 746 C C . GLN A 1 95 ? -13.859 25.734 13.625 1 80.31 95 GLN A C 1
ATOM 748 O O . GLN A 1 95 ? -14.883 25.312 13.086 1 80.31 95 GLN A O 1
ATOM 753 N N . GLY A 1 96 ? -13.766 26.047 14.852 1 78.12 96 GLY A N 1
ATOM 754 C CA . GLY A 1 96 ? -14.938 26.047 15.703 1 78.12 96 GLY A CA 1
ATOM 755 C C . GLY A 1 96 ? -15.398 24.656 16.094 1 78.12 96 GLY A C 1
ATOM 756 O O . GLY A 1 96 ? -16.375 24.5 16.828 1 78.12 96 GLY A O 1
ATOM 757 N N . ARG A 1 97 ? -14.797 23.672 15.641 1 83 97 ARG A N 1
ATOM 758 C CA . ARG A 1 97 ? -15.141 22.281 15.969 1 83 97 ARG A CA 1
ATOM 759 C C . ARG A 1 97 ? -14.133 21.703 16.953 1 83 97 ARG A C 1
ATOM 761 O O . ARG A 1 97 ? -12.953 22.062 16.938 1 83 97 ARG A O 1
ATOM 768 N N . GLU A 1 98 ? -14.688 20.797 17.797 1 87 98 GLU A N 1
ATOM 769 C CA . GLU A 1 98 ? -13.844 20.141 18.797 1 87 98 GLU A CA 1
ATOM 770 C C . GLU A 1 98 ? -13.719 18.641 18.516 1 87 98 GLU A C 1
ATOM 772 O O . GLU A 1 98 ? -14.703 17.984 18.188 1 87 98 GLU A O 1
ATOM 777 N N . PHE A 1 99 ? -12.508 18.234 18.578 1 88.38 99 PHE A N 1
ATOM 778 C CA . PHE A 1 99 ? -12.203 16.828 18.406 1 88.38 99 PHE A CA 1
ATOM 779 C C . PHE A 1 99 ? -11.227 16.344 19.469 1 88.38 99 PHE A C 1
ATOM 781 O O . PHE A 1 99 ? -10.523 17.141 20.078 1 88.38 99 PHE A O 1
ATOM 788 N N . GLN A 1 100 ? -11.328 15.047 19.703 1 92.56 100 GLN A N 1
ATOM 789 C CA . GLN A 1 100 ? -10.375 14.43 20.625 1 92.56 100 GLN A CA 1
ATOM 790 C C . GLN A 1 100 ? -9.734 13.188 20 1 92.56 100 GLN A C 1
ATOM 792 O O . GLN A 1 100 ? -10.414 12.398 19.328 1 92.56 100 GLN A O 1
ATOM 797 N N . VAL A 1 101 ? -8.43 13.102 20.172 1 94.62 101 VAL A N 1
ATOM 798 C CA . VAL A 1 101 ? -7.727 11.914 19.719 1 94.62 101 VAL A CA 1
ATOM 799 C C . VAL A 1 101 ? -7.012 11.25 20.891 1 94.62 101 VAL A C 1
ATOM 801 O O . VAL A 1 101 ? -6.543 11.938 21.812 1 94.62 101 VAL A O 1
ATOM 804 N N . GLU A 1 102 ? -6.992 9.906 20.953 1 93.44 102 GLU A N 1
ATOM 805 C CA . GLU A 1 102 ? -6.449 9.094 22.047 1 93.44 102 GLU A CA 1
ATOM 806 C C . GLU A 1 102 ? -5.965 7.738 21.547 1 93.44 102 GLU A C 1
ATOM 808 O O . GLU A 1 102 ? -6.254 7.355 20.406 1 93.44 102 GLU A O 1
ATOM 813 N N . PRO A 1 103 ? -5.098 7.074 22.422 1 95.06 103 PRO A N 1
ATOM 814 C CA . PRO A 1 103 ? -4.73 5.719 22.016 1 95.06 103 PRO A CA 1
ATOM 815 C C . PRO A 1 103 ? -5.945 4.871 21.625 1 95.06 103 PRO A C 1
ATOM 817 O O . PRO A 1 103 ? -6.98 4.938 22.297 1 95.06 103 PRO A O 1
ATOM 820 N N . GLY A 1 104 ? -5.824 4.137 20.562 1 92.69 104 GLY A N 1
ATOM 821 C CA . GLY A 1 104 ? -6.941 3.367 20.031 1 92.69 104 GLY A CA 1
ATOM 822 C C . GLY A 1 104 ? -7.559 3.973 18.797 1 92.69 104 GLY A C 1
ATOM 823 O O . GLY A 1 104 ? -8.555 3.467 18.281 1 92.69 104 GLY A O 1
ATOM 824 N N . CYS A 1 105 ? -6.957 5.09 18.328 1 92.69 105 CYS A N 1
ATOM 825 C CA . CYS A 1 105 ? -7.426 5.672 17.062 1 92.69 105 CYS A CA 1
ATOM 826 C C . CYS A 1 105 ? -6.254 6.156 16.219 1 92.69 105 CYS A C 1
ATOM 828 O O . CYS A 1 105 ? -5.113 6.176 16.688 1 92.69 105 CYS A 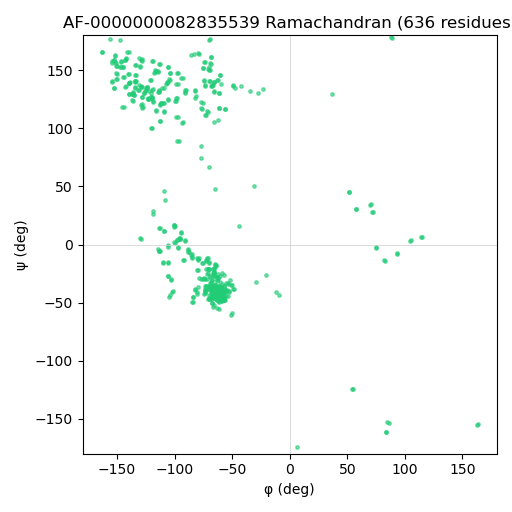O 1
ATOM 830 N N . VAL A 1 106 ? -6.531 6.418 14.953 1 95.06 106 VAL A N 1
ATOM 831 C CA . VAL A 1 106 ? -5.668 7.199 14.07 1 95.06 106 VAL A CA 1
ATOM 832 C C . VAL A 1 106 ? -6.41 8.438 13.586 1 95.06 106 VAL A C 1
ATOM 834 O O . VAL A 1 106 ? -7.645 8.484 13.609 1 95.06 106 VAL A O 1
ATOM 837 N N . TYR A 1 107 ? -5.633 9.438 13.164 1 94.44 107 TYR A N 1
ATOM 838 C CA . TYR A 1 107 ? -6.293 10.672 12.727 1 94.44 107 TYR A CA 1
ATOM 839 C C . TYR A 1 107 ? -5.516 11.336 11.602 1 94.44 107 TYR A C 1
ATOM 841 O O . TYR A 1 107 ? -4.324 11.07 11.414 1 94.44 107 TYR A O 1
ATOM 849 N N . LEU A 1 108 ? -6.211 12.062 10.789 1 95.25 108 LEU A N 1
ATOM 850 C CA . LEU A 1 108 ? -5.684 12.945 9.758 1 95.25 108 LEU A CA 1
ATOM 851 C C . LEU A 1 108 ? -6.113 14.383 10 1 95.25 108 LEU A C 1
ATOM 853 O O . LEU A 1 108 ? -7.301 14.664 10.188 1 95.25 108 LEU A O 1
ATOM 857 N N . MET A 1 109 ? -5.148 15.305 10.047 1 95.31 109 MET A N 1
ATOM 858 C CA . MET A 1 109 ? -5.484 16.688 10.367 1 95.31 109 MET A CA 1
ATOM 859 C C . MET A 1 109 ? -4.789 17.656 9.406 1 95.31 109 MET A C 1
ATOM 861 O O . MET A 1 109 ? -3.609 17.484 9.102 1 95.31 109 MET A O 1
ATOM 865 N N . ASN A 1 110 ? -5.512 18.594 8.945 1 93.75 110 ASN A N 1
ATOM 866 C CA . ASN A 1 110 ? -4.922 19.703 8.203 1 93.75 110 ASN A CA 1
ATOM 867 C C . ASN A 1 110 ? -4.129 20.625 9.109 1 93.75 110 ASN A C 1
ATOM 869 O O . ASN A 1 110 ? -4.703 21.328 9.953 1 93.75 110 ASN A O 1
ATOM 873 N N . GLN A 1 111 ? -2.881 20.672 8.914 1 95.69 111 GLN A N 1
ATOM 874 C CA . GLN A 1 111 ? -2.01 21.422 9.805 1 95.69 111 GLN A CA 1
ATOM 875 C C . GLN A 1 111 ? -1.886 22.875 9.359 1 95.69 111 GLN A C 1
ATOM 877 O O . GLN A 1 111 ? -1.298 23.703 10.062 1 95.69 111 GLN A O 1
ATOM 882 N N . SER A 1 112 ? -2.467 23.094 8.227 1 92.62 112 SER A N 1
ATOM 883 C CA . SER A 1 112 ? -2.299 24.406 7.641 1 92.62 112 SER A CA 1
ATOM 884 C C . SER A 1 112 ? -3.467 25.328 7.996 1 92.62 112 SER A C 1
ATOM 886 O O . SER A 1 112 ? -3.574 26.438 7.473 1 92.62 112 SER A O 1
ATOM 888 N N . LEU A 1 113 ? -4.352 24.906 8.797 1 89.81 113 LEU A N 1
ATOM 889 C CA . LEU A 1 113 ? -5.441 25.703 9.352 1 89.81 113 LEU A CA 1
ATOM 890 C C . LEU A 1 113 ? -5.18 26.047 10.82 1 89.81 113 LEU A C 1
ATOM 892 O O . LEU A 1 113 ? -4.504 25.281 11.523 1 89.81 113 LEU A O 1
ATOM 896 N N . PRO A 1 114 ? -5.738 27.141 11.211 1 93 114 PRO A N 1
ATOM 897 C CA . PRO A 1 114 ? -5.598 27.453 12.641 1 93 114 PRO A CA 1
ATOM 898 C C . PRO A 1 114 ? -6.254 26.422 13.547 1 93 114 PRO A C 1
ATOM 900 O O . PRO A 1 114 ? -7.324 25.906 13.219 1 93 114 PRO A O 1
ATOM 903 N N . TYR A 1 115 ? -5.559 26.141 14.688 1 94 115 TYR A N 1
ATOM 904 C CA . TYR A 1 115 ? -6.129 25.234 15.672 1 94 115 TYR A CA 1
ATOM 905 C C . TYR A 1 115 ? -5.438 25.375 17.016 1 94 115 TYR A C 1
ATOM 907 O O . TYR A 1 115 ? -4.41 26.062 17.125 1 94 115 TYR A O 1
ATOM 915 N N . GLN A 1 116 ? -6.082 24.828 17.984 1 95.44 116 GLN A N 1
ATOM 916 C CA . GLN A 1 116 ? -5.52 24.672 19.328 1 95.44 116 GLN A CA 1
ATOM 917 C C . GLN A 1 116 ? -5.543 23.203 19.766 1 95.44 116 GLN A C 1
ATOM 919 O O . GLN A 1 116 ? -6.512 22.5 19.516 1 95.44 116 GLN A O 1
ATOM 924 N N . ALA A 1 117 ? -4.43 22.781 20.328 1 96.06 117 ALA A N 1
ATOM 925 C CA . ALA A 1 117 ? -4.328 21.422 20.812 1 96.06 117 ALA A CA 1
ATOM 926 C C . ALA A 1 117 ? -3.84 21.391 22.266 1 96.06 117 ALA A C 1
ATOM 928 O O . ALA A 1 117 ? -2.811 21.984 22.578 1 96.06 117 ALA A O 1
ATOM 929 N N . THR A 1 118 ? -4.555 20.734 23.078 1 93.81 118 THR A N 1
ATOM 930 C CA . THR A 1 118 ? -4.234 20.656 24.5 1 93.81 118 THR A CA 1
ATOM 931 C C . THR A 1 118 ? -4.078 19.203 24.938 1 93.81 118 THR A C 1
ATOM 933 O O . THR A 1 118 ? -4.988 18.391 24.75 1 93.81 118 THR A O 1
ATOM 936 N N . ALA A 1 119 ? -2.904 18.984 25.547 1 93.62 119 ALA A N 1
ATOM 937 C CA . ALA A 1 119 ? -2.703 17.656 26.125 1 93.62 119 ALA A CA 1
ATOM 938 C C . ALA A 1 119 ? -3.469 17.516 27.438 1 93.62 119 ALA A C 1
ATOM 940 O O . ALA A 1 119 ? -3.197 18.234 28.406 1 93.62 119 ALA A O 1
ATOM 941 N N . LEU A 1 120 ? -4.359 16.531 27.547 1 88.69 120 LEU A N 1
ATOM 942 C CA . LEU A 1 120 ? -5.238 16.406 28.703 1 88.69 120 LEU A CA 1
ATOM 943 C C . LEU A 1 120 ? -4.781 15.273 29.609 1 88.69 120 LEU A C 1
ATOM 945 O O . LEU A 1 120 ? -5.195 15.195 30.766 1 88.69 120 LEU A O 1
ATOM 949 N N . GLY A 1 121 ? -3.957 14.422 29.125 1 87.19 121 GLY A N 1
ATOM 950 C CA . GLY A 1 121 ? -3.529 13.281 29.906 1 87.19 121 GLY A CA 1
ATOM 951 C C . GLY A 1 121 ? -2.527 13.641 30.984 1 87.19 121 GLY A C 1
ATOM 952 O O . GLY A 1 121 ? -1.725 14.562 30.812 1 87.19 121 GLY A O 1
ATOM 953 N N . ALA A 1 122 ? -2.525 12.867 32.031 1 85.88 122 ALA A N 1
ATOM 954 C CA . ALA A 1 122 ? -1.597 13.094 33.125 1 85.88 122 ALA A CA 1
ATOM 955 C C . ALA A 1 122 ? -0.15 12.945 32.656 1 85.88 122 ALA A C 1
ATOM 957 O O . ALA A 1 122 ? 0.724 13.703 33.094 1 85.88 122 ALA A O 1
ATOM 958 N N . ASP A 1 123 ? 0.095 12.031 31.75 1 88.56 123 ASP A N 1
ATOM 959 C CA . ASP A 1 123 ? 1.437 11.805 31.219 1 88.56 123 ASP A CA 1
ATOM 960 C C . ASP A 1 123 ? 1.653 12.586 29.938 1 88.56 123 ASP A C 1
ATOM 962 O O . ASP A 1 123 ? 2.631 12.352 29.219 1 88.56 123 ASP A O 1
ATOM 966 N N . GLY A 1 124 ? 0.707 13.461 29.656 1 94.12 124 GLY A N 1
ATOM 967 C CA . GLY A 1 124 ? 0.804 14.25 28.438 1 94.12 124 GLY A CA 1
ATOM 968 C C . GLY A 1 124 ? 0.289 13.523 27.219 1 94.12 124 GLY A C 1
ATOM 969 O O . GLY A 1 124 ? -0.567 12.648 27.312 1 94.12 124 GLY A O 1
ATOM 970 N N . TYR A 1 125 ? 0.744 14.07 26.125 1 96.31 125 TYR A N 1
ATOM 971 C CA . TYR A 1 125 ? 0.38 13.516 24.828 1 96.31 125 TYR A CA 1
ATOM 972 C C . TYR A 1 125 ? 1.616 13.055 24.062 1 96.31 125 TYR A C 1
ATOM 974 O O . TYR A 1 125 ? 2.641 13.742 24.047 1 96.31 125 TYR A O 1
ATOM 982 N N . ARG A 1 126 ? 1.514 11.836 23.516 1 97.25 126 ARG A N 1
ATOM 983 C CA . ARG A 1 126 ? 2.559 11.336 22.625 1 97.25 126 ARG A CA 1
ATOM 984 C C . ARG A 1 126 ? 1.961 10.711 21.375 1 97.25 126 ARG A C 1
ATOM 986 O O . ARG A 1 126 ? 0.95 10.008 21.438 1 97.25 126 ARG A O 1
ATOM 993 N N . SER A 1 127 ? 2.604 10.969 20.312 1 97.19 127 SER A N 1
ATOM 994 C CA . SER A 1 127 ? 2.121 10.359 19.078 1 97.19 127 SER A CA 1
ATOM 995 C C . SER A 1 127 ? 3.264 10.109 18.094 1 97.19 127 SER A C 1
ATOM 997 O O . SER A 1 127 ? 4.301 10.773 18.156 1 97.19 127 SER A O 1
ATOM 999 N N . LEU A 1 128 ? 3.186 9.07 17.328 1 97 128 LEU A N 1
ATOM 1000 C CA . LEU A 1 128 ? 3.908 8.93 16.062 1 97 128 LEU A CA 1
ATOM 1001 C C . LEU A 1 128 ? 3.08 9.461 14.898 1 97 128 LEU A C 1
ATOM 1003 O O . LEU A 1 128 ? 1.871 9.234 14.836 1 97 128 LEU A O 1
ATOM 1007 N N . SER A 1 129 ? 3.67 10.242 14.07 1 97.88 129 SER A N 1
ATOM 1008 C CA . SER A 1 129 ? 2.891 10.797 12.969 1 97.88 129 SER A CA 1
ATOM 1009 C C . SER A 1 129 ? 3.742 10.961 11.719 1 97.88 129 SER A C 1
ATOM 1011 O O . SER A 1 129 ? 4.973 10.938 11.789 1 97.88 129 SER A O 1
ATOM 1013 N N . VAL A 1 130 ? 3.088 11.008 10.586 1 97 130 VAL A N 1
ATOM 1014 C CA . VAL A 1 130 ? 3.711 11.297 9.305 1 97 130 VAL A CA 1
ATOM 1015 C C . VAL A 1 130 ? 3.109 12.57 8.711 1 97 130 VAL A C 1
ATOM 1017 O O . VAL A 1 130 ? 1.887 12.695 8.602 1 97 130 VAL A O 1
ATOM 1020 N N . SER A 1 131 ? 3.957 13.539 8.43 1 96.94 131 SER A N 1
ATOM 1021 C CA . SER A 1 131 ? 3.531 14.758 7.75 1 96.94 131 SER A CA 1
ATOM 1022 C C . SER A 1 131 ? 3.814 14.688 6.254 1 96.94 131 SER A C 1
ATOM 1024 O O . SER A 1 131 ? 4.863 14.195 5.836 1 96.94 131 SER A O 1
ATOM 1026 N N . PHE A 1 132 ? 2.902 15.141 5.449 1 94.88 132 PHE A N 1
ATOM 1027 C CA . PHE A 1 132 ? 3.072 15.164 4 1 94.88 132 PHE A CA 1
ATOM 1028 C C . PHE A 1 132 ? 2.295 16.312 3.379 1 94.88 132 PHE A C 1
ATOM 1030 O O . PHE A 1 132 ? 1.302 16.781 3.947 1 94.88 132 PHE A O 1
ATOM 1037 N N . PRO A 1 133 ? 2.766 16.781 2.207 1 91.25 133 PRO A N 1
ATOM 1038 C CA . PRO A 1 133 ? 2.113 17.922 1.565 1 91.25 133 PRO A CA 1
ATOM 1039 C C . PRO A 1 133 ? 0.652 17.656 1.214 1 91.25 133 PRO A C 1
ATOM 1041 O O . PRO A 1 133 ? 0.305 16.531 0.838 1 91.25 133 PRO A O 1
ATOM 1044 N N . ARG A 1 134 ? -0.15 18.625 1.3 1 87.62 134 ARG A N 1
ATOM 1045 C CA . ARG A 1 134 ? -1.556 18.531 0.92 1 87.62 134 ARG A CA 1
ATOM 1046 C C . ARG A 1 134 ? -1.701 18 -0.502 1 87.62 134 ARG A C 1
ATOM 1048 O O . ARG A 1 134 ? -2.643 17.25 -0.801 1 87.62 134 ARG A O 1
ATOM 1055 N N . SER A 1 135 ? -0.81 18.297 -1.344 1 80.88 135 SER A N 1
ATOM 1056 C CA . SER A 1 135 ? -0.867 17.906 -2.748 1 80.88 135 SER A CA 1
ATOM 1057 C C . SER A 1 135 ? -0.848 16.391 -2.898 1 80.88 135 SER A C 1
ATOM 1059 O O . SER A 1 135 ? -1.443 15.844 -3.832 1 80.88 135 SER A O 1
ATOM 1061 N N . ALA A 1 136 ? -0.229 15.758 -1.95 1 81.25 136 ALA A N 1
ATOM 1062 C CA . ALA A 1 136 ? -0.162 14.297 -1.998 1 81.25 136 ALA A CA 1
ATOM 1063 C C . ALA A 1 136 ? -1.542 13.68 -1.793 1 81.25 136 ALA A C 1
ATOM 1065 O O . ALA A 1 136 ? -1.826 12.594 -2.309 1 81.25 136 ALA A O 1
ATOM 1066 N N . LEU A 1 137 ? -2.389 14.352 -1.038 1 79.56 137 LEU A N 1
ATOM 1067 C CA . LEU A 1 137 ? -3.754 13.898 -0.794 1 79.56 137 LEU A CA 1
ATOM 1068 C C . LEU A 1 137 ? -4.68 14.32 -1.929 1 79.56 137 LEU A C 1
ATOM 1070 O O . LEU A 1 137 ? -5.5 13.531 -2.398 1 79.56 137 LEU A O 1
ATOM 1074 N N . SER A 1 138 ? -4.488 15.555 -2.262 1 66.94 138 SER A N 1
ATOM 1075 C CA . SER A 1 138 ? -5.426 16.156 -3.205 1 66.94 138 SER A CA 1
ATOM 1076 C C . SER A 1 138 ? -5.324 15.5 -4.578 1 66.94 138 SER A C 1
ATOM 1078 O O . SER A 1 138 ? -6.281 15.523 -5.355 1 66.94 138 SER A O 1
ATOM 1080 N N . GLN A 1 139 ? -4.223 14.883 -4.781 1 56.28 139 GLN A N 1
ATOM 1081 C CA . GLN A 1 139 ? -4.031 14.133 -6.02 1 56.28 139 GLN A CA 1
ATOM 1082 C C . GLN A 1 139 ? -4.895 12.875 -6.043 1 56.28 139 GLN A C 1
ATOM 1084 O O . GLN A 1 139 ? -5.27 12.398 -7.113 1 56.28 139 GLN A O 1
ATOM 1089 N N . ARG A 1 140 ? -5.277 12.477 -4.879 1 61.78 140 ARG A N 1
ATOM 1090 C CA . ARG A 1 140 ? -6.055 11.258 -4.719 1 61.78 140 ARG A CA 1
ATOM 1091 C C . ARG A 1 140 ? -7.531 11.57 -4.5 1 61.78 140 ARG A C 1
ATOM 1093 O O . ARG A 1 140 ? -8.398 10.875 -5.035 1 61.78 140 ARG A O 1
ATOM 1100 N N . ASP A 1 141 ? -7.746 12.602 -3.686 1 61.69 141 ASP A N 1
ATOM 1101 C CA . ASP A 1 141 ? -9.078 13.141 -3.406 1 61.69 141 ASP A CA 1
ATOM 1102 C C . ASP A 1 141 ? -9.031 14.656 -3.242 1 61.69 141 ASP A C 1
ATOM 1104 O O . ASP A 1 141 ? -8.398 15.172 -2.318 1 61.69 141 ASP A O 1
ATOM 1108 N N . SER A 1 142 ? -9.758 15.305 -4.133 1 58.38 142 SER A N 1
ATOM 1109 C CA . SER A 1 142 ? -9.672 16.766 -4.168 1 58.38 142 SER A CA 1
ATOM 1110 C C . SER A 1 142 ? -10.43 17.391 -3 1 58.38 142 SER A C 1
ATOM 1112 O O . SER A 1 142 ? -10.164 18.531 -2.629 1 58.38 142 SER A O 1
ATOM 1114 N N . ARG A 1 143 ? -11.445 16.75 -2.551 1 64.81 143 ARG A N 1
ATOM 1115 C CA . ARG A 1 143 ? -12.203 17.266 -1.419 1 64.81 143 ARG A CA 1
ATOM 1116 C C . ARG A 1 143 ? -11.75 16.625 -0.113 1 64.81 143 ARG A C 1
ATOM 1118 O O . ARG A 1 143 ? -12.227 15.547 0.247 1 64.81 143 ARG A O 1
ATOM 1125 N N . ILE A 1 144 ? -10.773 17.234 0.5 1 77.81 144 ILE A N 1
ATOM 1126 C CA . ILE A 1 144 ? -10.281 16.672 1.756 1 77.81 144 ILE A CA 1
ATOM 1127 C C . ILE A 1 144 ? -10.617 17.609 2.906 1 77.81 144 ILE A C 1
ATOM 1129 O O . ILE A 1 144 ? -10.32 18.812 2.842 1 77.81 144 ILE A O 1
ATOM 1133 N N . GLY A 1 145 ? -11.336 17.156 3.836 1 82.19 145 GLY A N 1
ATOM 1134 C CA . GLY A 1 145 ? -11.695 17.938 5.012 1 82.19 145 GLY A CA 1
ATOM 1135 C C . GLY A 1 145 ? -10.523 18.203 5.938 1 82.19 145 GLY A C 1
ATOM 1136 O O . GLY A 1 145 ? -9.414 17.734 5.688 1 82.19 145 GLY A O 1
ATOM 1137 N N . PRO A 1 146 ? -10.812 18.969 6.973 1 85.81 146 PRO A N 1
ATOM 1138 C CA . PRO A 1 146 ? -9.727 19.391 7.852 1 85.81 146 PRO A CA 1
ATOM 1139 C C . PRO A 1 146 ? -9.312 18.328 8.852 1 85.81 146 PRO A C 1
ATOM 1141 O O . PRO A 1 146 ? -8.227 18.406 9.438 1 85.81 146 PRO A O 1
ATOM 1144 N N . PHE A 1 147 ? -10.266 17.375 9.094 1 89.31 147 PHE A N 1
ATOM 1145 C CA . PHE A 1 147 ? -9.992 16.406 10.148 1 89.31 147 PHE A CA 1
ATOM 1146 C C . PHE A 1 147 ? -10.719 15.094 9.898 1 89.31 147 PHE A C 1
ATOM 1148 O O . PHE A 1 147 ? -11.883 15.094 9.484 1 89.31 147 PHE A O 1
ATOM 1155 N N . TYR A 1 148 ? -10.062 13.977 10.062 1 90.56 148 TYR A N 1
ATOM 1156 C CA . TYR A 1 148 ? -10.609 12.633 10.016 1 90.56 148 TYR A CA 1
ATOM 1157 C C . TYR A 1 148 ? -10.094 11.789 11.172 1 90.56 148 TYR A C 1
ATOM 1159 O O . TYR A 1 148 ? -8.961 11.969 11.625 1 90.56 148 TYR A O 1
ATOM 1167 N N . LYS A 1 149 ? -10.922 10.93 11.641 1 90.5 149 LYS A N 1
ATOM 1168 C CA . LYS A 1 149 ? -10.562 10.016 12.727 1 90.5 149 LYS A CA 1
ATOM 1169 C C . LYS A 1 149 ? -11.125 8.617 12.477 1 90.5 149 LYS A C 1
ATOM 1171 O O . LYS A 1 149 ? -12.234 8.469 11.969 1 90.5 149 LYS A O 1
ATOM 1176 N N . LEU A 1 150 ? -10.344 7.625 12.766 1 90.12 150 LEU A N 1
ATOM 1177 C CA . LEU A 1 150 ? -10.742 6.227 12.633 1 90.12 150 LEU A CA 1
ATOM 1178 C C . LEU A 1 150 ? -10.297 5.414 13.836 1 90.12 150 LEU A C 1
ATOM 1180 O O . LEU A 1 150 ? -9.148 5.523 14.273 1 90.12 150 LEU A O 1
ATOM 1184 N N . ARG A 1 151 ? -11.203 4.668 14.391 1 89.38 151 ARG A N 1
ATOM 1185 C CA . ARG A 1 151 ? -10.836 3.789 15.5 1 89.38 151 ARG A CA 1
ATOM 1186 C C . ARG A 1 151 ? -10.047 2.582 15 1 89.38 151 ARG A C 1
ATOM 1188 O O . ARG A 1 151 ? -10.32 2.061 13.922 1 89.38 151 ARG A O 1
ATOM 1195 N N . VAL A 1 152 ? -9.047 2.18 15.766 1 91.25 152 VAL A N 1
ATOM 1196 C CA . VAL A 1 152 ? -8.227 1.04 15.367 1 91.25 152 VAL A CA 1
ATOM 1197 C C . VAL A 1 152 ? -8.422 -0.11 16.359 1 91.25 152 VAL A C 1
ATOM 1199 O O . VAL A 1 152 ? -7.875 -1.198 16.172 1 91.25 152 VAL A O 1
ATOM 1202 N N . ASP A 1 153 ? -9.172 0.047 17.422 1 84.12 153 ASP A N 1
ATOM 1203 C CA . ASP A 1 153 ? -9.352 -0.959 18.469 1 84.12 153 ASP A CA 1
ATOM 1204 C C . ASP A 1 153 ? -10.789 -1.475 18.484 1 84.12 153 ASP A C 1
ATOM 1206 O O . ASP A 1 153 ? -11.219 -2.094 19.469 1 84.12 153 ASP A O 1
ATOM 1210 N N . ASP A 1 154 ? -11.562 -1.21 17.453 1 80.5 154 ASP A N 1
ATOM 1211 C CA . ASP A 1 154 ? -12.969 -1.603 17.453 1 80.5 154 ASP A CA 1
ATOM 1212 C C . ASP A 1 154 ? -13.172 -2.912 16.703 1 80.5 154 ASP A C 1
ATOM 1214 O O . ASP A 1 154 ? -14.312 -3.312 16.438 1 80.5 154 ASP A O 1
ATOM 1218 N N . GLY A 1 155 ? -12.102 -3.486 16.266 1 80.75 155 GLY A N 1
ATOM 1219 C CA . GLY A 1 155 ? -12.203 -4.75 15.562 1 80.75 155 GLY A CA 1
ATOM 1220 C C . GLY A 1 155 ? -12.289 -4.586 14.055 1 80.75 155 GLY A C 1
ATOM 1221 O O . GLY A 1 155 ? -12.242 -5.566 13.312 1 80.75 155 GLY A O 1
ATOM 1222 N N . SER A 1 156 ? -12.422 -3.369 13.625 1 84.81 156 SER A N 1
ATOM 1223 C CA . SER A 1 156 ? -12.453 -3.125 12.188 1 84.81 156 SER A CA 1
ATOM 1224 C C . SER A 1 156 ? -11.109 -3.438 11.539 1 84.81 156 SER A C 1
ATOM 1226 O O . SER A 1 156 ? -10.062 -3.082 12.078 1 84.81 156 SER A O 1
ATOM 1228 N N . PRO A 1 157 ? -11.219 -4.094 10.398 1 91 157 PRO A N 1
ATOM 1229 C CA . PRO A 1 157 ? -9.953 -4.402 9.727 1 91 157 PRO A CA 1
ATOM 1230 C C . PRO A 1 157 ? -9.281 -3.16 9.148 1 91 157 PRO A C 1
ATOM 1232 O O . PRO A 1 157 ? -8.055 -3.146 8.969 1 91 157 PRO A O 1
ATOM 1235 N N . ARG A 1 158 ? -10.023 -2.098 8.914 1 92.69 158 ARG A N 1
ATOM 1236 C CA . ARG A 1 158 ? -9.484 -0.884 8.305 1 92.69 158 ARG A CA 1
ATOM 1237 C C . ARG A 1 158 ? -8.5 -0.195 9.25 1 92.69 158 ARG A C 1
ATOM 1239 O O . ARG A 1 158 ? -7.367 0.091 8.867 1 92.69 158 ARG A O 1
ATOM 1246 N N . GLY A 1 159 ? -8.945 -0.007 10.484 1 91.88 159 GLY A N 1
ATOM 1247 C CA . GLY A 1 159 ? -8.07 0.611 11.469 1 91.88 159 GLY A CA 1
ATOM 1248 C C . GLY A 1 159 ? -6.836 -0.217 11.773 1 91.88 159 GLY A C 1
ATOM 1249 O O . GLY A 1 159 ? -5.734 0.321 11.883 1 91.88 159 GLY A O 1
ATOM 1250 N N . ALA A 1 160 ? -7.023 -1.499 11.859 1 92.81 160 ALA A N 1
ATOM 1251 C CA . ALA A 1 160 ? -5.914 -2.402 12.156 1 92.81 160 ALA A CA 1
ATOM 1252 C C . ALA A 1 160 ? -4.871 -2.377 11.039 1 92.81 160 ALA A C 1
ATOM 1254 O O . ALA A 1 160 ? -3.668 -2.359 11.312 1 92.81 160 ALA A O 1
ATOM 1255 N N . MET A 1 161 ? -5.332 -2.383 9.82 1 94.38 161 MET A N 1
ATOM 1256 C CA . MET A 1 161 ? -4.438 -2.328 8.664 1 94.38 161 MET A CA 1
ATOM 1257 C C . MET A 1 161 ? -3.619 -1.044 8.672 1 94.38 161 MET A C 1
ATOM 1259 O O . MET A 1 161 ? -2.395 -1.084 8.547 1 94.38 161 MET A O 1
ATOM 1263 N N . LEU A 1 162 ? -4.289 0.064 8.883 1 93.88 162 LEU A N 1
ATOM 1264 C CA . LEU A 1 162 ? -3.625 1.364 8.859 1 93.88 162 LEU A CA 1
ATOM 1265 C C . LEU A 1 162 ? -2.611 1.474 9.992 1 93.88 162 LEU A C 1
ATOM 1267 O O . LEU A 1 162 ? -1.474 1.894 9.781 1 93.88 162 LEU A O 1
ATOM 1271 N N . ALA A 1 163 ? -2.979 1.088 11.148 1 93.5 163 ALA A N 1
ATOM 1272 C CA . ALA A 1 163 ? -2.104 1.163 12.32 1 93.5 163 ALA A CA 1
ATOM 1273 C C . ALA A 1 163 ? -0.884 0.262 12.148 1 93.5 163 ALA A C 1
ATOM 1275 O O . ALA A 1 163 ? 0.241 0.668 12.445 1 93.5 163 ALA A O 1
ATOM 1276 N N . SER A 1 164 ? -1.103 -0.935 11.695 1 94.06 164 SER A N 1
ATOM 1277 C CA . SER A 1 164 ? -0.005 -1.877 11.492 1 94.06 164 SER A CA 1
ATOM 1278 C C . SER A 1 164 ? 0.964 -1.377 10.43 1 94.06 164 SER A C 1
ATOM 1280 O O . SER A 1 164 ? 2.182 -1.469 10.602 1 94.06 164 SER A O 1
ATOM 1282 N N . TYR A 1 165 ? 0.392 -0.905 9.336 1 95.56 165 TYR A N 1
ATOM 1283 C CA . TYR A 1 165 ? 1.237 -0.374 8.273 1 95.56 165 TYR A CA 1
ATOM 1284 C C . TYR A 1 165 ? 2.119 0.755 8.797 1 95.56 165 TYR A C 1
ATOM 1286 O O . TYR A 1 165 ? 3.33 0.766 8.555 1 95.56 165 TYR A O 1
ATOM 1294 N N . MET A 1 166 ? 1.521 1.64 9.484 1 94.19 166 MET A N 1
ATOM 1295 C CA . MET A 1 166 ? 2.25 2.76 10.07 1 94.19 166 MET A CA 1
ATOM 1296 C C . MET A 1 166 ? 3.334 2.266 11.023 1 94.19 166 MET A C 1
ATOM 1298 O O . MET A 1 166 ? 4.465 2.75 10.992 1 94.19 166 MET A O 1
ATOM 1302 N N . ASP A 1 167 ? 2.99 1.375 11.812 1 93.31 167 ASP A N 1
ATOM 1303 C CA . ASP A 1 167 ? 3.928 0.824 12.781 1 93.31 167 ASP A CA 1
ATOM 1304 C C . ASP A 1 167 ? 5.156 0.236 12.094 1 93.31 167 ASP A C 1
ATOM 1306 O O . ASP A 1 167 ? 6.289 0.523 12.477 1 93.31 167 ASP A O 1
ATOM 1310 N N . HIS A 1 168 ? 4.953 -0.509 11.086 1 93.62 168 HIS A N 1
ATOM 1311 C CA . HIS A 1 168 ? 6.07 -1.122 10.375 1 93.62 168 HIS A CA 1
ATOM 1312 C C . HIS A 1 168 ? 6.879 -0.077 9.617 1 93.62 168 HIS A C 1
ATOM 1314 O O . HIS A 1 168 ? 8.094 -0.206 9.477 1 93.62 168 HIS A O 1
ATOM 1320 N N . LEU A 1 169 ? 6.176 0.896 9.094 1 94 169 LEU A N 1
ATOM 1321 C CA . LEU A 1 169 ? 6.879 1.988 8.422 1 94 169 LEU A CA 1
ATOM 1322 C C . LEU A 1 169 ? 7.863 2.662 9.375 1 94 169 LEU A C 1
ATOM 1324 O O . LEU A 1 169 ? 9.016 2.898 9.016 1 94 169 LEU A O 1
ATOM 1328 N N . PHE A 1 170 ? 7.488 2.865 10.594 1 93.75 170 PHE A N 1
ATOM 1329 C CA . PHE A 1 170 ? 8.328 3.518 11.586 1 93.75 170 PHE A CA 1
ATOM 1330 C C . PHE A 1 170 ? 9.445 2.582 12.047 1 93.75 170 PHE A C 1
ATOM 1332 O O . PHE A 1 170 ? 10.586 3.004 12.211 1 93.75 170 PHE A O 1
ATOM 1339 N N . LYS A 1 171 ? 9.109 1.354 12.242 1 92.06 171 LYS A N 1
ATOM 1340 C CA . LYS A 1 171 ? 10.086 0.385 12.734 1 92.06 171 LYS A CA 1
ATOM 1341 C C . LYS A 1 171 ? 11.203 0.168 11.711 1 92.06 171 LYS A C 1
ATOM 1343 O O . LYS A 1 171 ? 12.344 -0.127 12.086 1 92.06 171 LYS A O 1
ATOM 1348 N N . GLY A 1 172 ? 10.883 0.37 10.469 1 91.88 172 GLY A N 1
ATOM 1349 C CA . GLY A 1 172 ? 11.859 0.129 9.422 1 91.88 172 GLY A CA 1
ATOM 1350 C C . GLY A 1 172 ? 12.594 1.385 8.984 1 91.88 172 GLY A C 1
ATOM 1351 O O . GLY A 1 172 ? 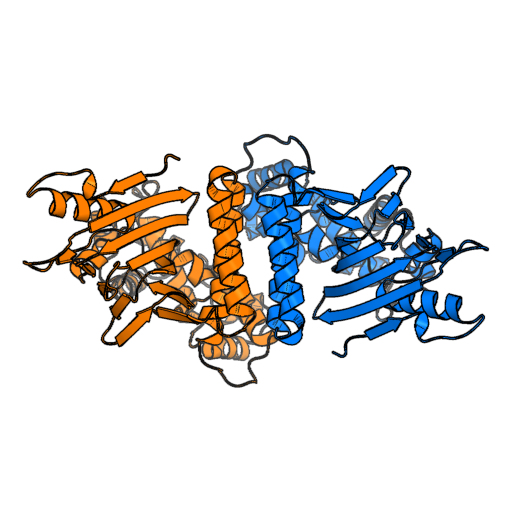13.391 1.351 8.047 1 91.88 172 GLY A O 1
ATOM 1352 N N . LEU A 1 173 ? 12.406 2.467 9.594 1 90.12 173 LEU A N 1
ATOM 1353 C CA . LEU A 1 173 ? 12.859 3.773 9.133 1 90.12 173 LEU A CA 1
ATOM 1354 C C . LEU A 1 173 ? 14.375 3.775 8.922 1 90.12 173 LEU A C 1
ATOM 1356 O O . LEU A 1 173 ? 14.867 4.406 7.984 1 90.12 173 LEU A O 1
ATOM 1360 N N . ASP A 1 174 ? 15.125 3.076 9.727 1 86.38 174 ASP A N 1
ATOM 1361 C CA . ASP A 1 174 ? 16.578 3.055 9.625 1 86.38 174 ASP A CA 1
ATOM 1362 C C . ASP A 1 174 ? 17.047 2.111 8.516 1 86.38 174 ASP A C 1
ATOM 1364 O O . ASP A 1 174 ? 18.188 2.164 8.086 1 86.38 174 ASP A O 1
ATOM 1368 N N . GLY A 1 175 ? 16.188 1.351 8.055 1 86.75 175 GLY A N 1
ATOM 1369 C CA . GLY A 1 175 ? 16.562 0.325 7.098 1 86.75 175 GLY A CA 1
ATOM 1370 C C . GLY A 1 175 ? 16.047 0.601 5.695 1 86.75 175 GLY A C 1
ATOM 1371 O O . GLY A 1 175 ? 16.531 0.008 4.727 1 86.75 175 GLY A O 1
ATOM 1372 N N . TRP A 1 176 ? 15.109 1.495 5.59 1 89.5 176 TRP A N 1
ATOM 1373 C CA . TRP A 1 176 ? 14.555 1.802 4.273 1 89.5 176 TRP A CA 1
ATOM 1374 C C . TRP A 1 176 ? 15.547 2.613 3.443 1 89.5 176 TRP A C 1
ATOM 1376 O O . TRP A 1 176 ? 16.172 3.543 3.953 1 89.5 176 TRP A O 1
ATOM 1386 N N . SER A 1 177 ? 15.703 2.279 2.137 1 82.69 177 SER A N 1
ATOM 1387 C CA . SER A 1 177 ? 16.328 3.217 1.21 1 82.69 177 SER A CA 1
ATOM 1388 C C . SER A 1 177 ? 15.438 4.434 0.97 1 82.69 177 SER A C 1
ATOM 1390 O O . SER A 1 177 ? 14.234 4.391 1.238 1 82.69 177 SER A O 1
ATOM 1392 N N . PRO A 1 178 ? 16.047 5.484 0.47 1 80.5 178 PRO A N 1
ATOM 1393 C CA . PRO A 1 178 ? 15.219 6.648 0.164 1 80.5 178 PRO A CA 1
ATOM 1394 C C . PRO A 1 178 ? 14.086 6.324 -0.801 1 80.5 178 PRO A C 1
ATOM 1396 O O . PRO A 1 178 ? 12.961 6.793 -0.612 1 80.5 178 PRO A O 1
ATOM 1399 N N . ALA A 1 179 ? 14.352 5.539 -1.74 1 78.88 179 ALA A N 1
ATOM 1400 C CA . ALA A 1 179 ? 13.328 5.16 -2.715 1 78.88 179 ALA A CA 1
ATOM 1401 C C . ALA A 1 179 ? 12.227 4.328 -2.062 1 78.88 179 ALA A C 1
ATOM 1403 O O . ALA A 1 179 ? 11.047 4.531 -2.338 1 78.88 179 ALA A O 1
ATOM 1404 N N . GLU A 1 180 ? 12.625 3.459 -1.184 1 86.12 180 GLU A N 1
ATOM 1405 C CA . GLU A 1 180 ? 11.648 2.639 -0.477 1 86.12 180 GLU A CA 1
ATOM 1406 C C . GLU A 1 180 ? 10.773 3.49 0.44 1 86.12 180 GLU A C 1
ATOM 1408 O O . GLU A 1 180 ? 9.555 3.32 0.479 1 86.12 180 GLU A O 1
ATOM 1413 N N . ALA A 1 181 ? 11.422 4.371 1.147 1 87.38 181 ALA A N 1
ATOM 1414 C CA . ALA A 1 181 ? 10.68 5.254 2.045 1 87.38 181 ALA A CA 1
ATOM 1415 C C . ALA A 1 181 ? 9.648 6.078 1.275 1 87.38 181 ALA A C 1
ATOM 1417 O O . ALA A 1 181 ? 8.516 6.242 1.725 1 87.38 181 ALA A O 1
ATOM 1418 N N . ALA A 1 182 ? 10.055 6.52 0.177 1 83.56 182 ALA A N 1
ATOM 1419 C CA . ALA A 1 182 ? 9.164 7.312 -0.661 1 83.56 182 ALA A CA 1
ATOM 1420 C C . ALA A 1 182 ? 7.973 6.48 -1.133 1 83.56 182 ALA A C 1
ATOM 1422 O O . ALA A 1 182 ? 6.82 6.906 -1.008 1 83.56 182 ALA A O 1
ATOM 1423 N N . GLU A 1 183 ? 8.242 5.324 -1.599 1 84.81 183 GLU A N 1
ATOM 1424 C CA . GLU A 1 183 ? 7.188 4.457 -2.119 1 84.81 183 GLU A CA 1
ATOM 1425 C C . GLU A 1 183 ? 6.246 4.004 -1.009 1 84.81 183 GLU A C 1
ATOM 1427 O O . GLU A 1 183 ? 5.023 3.998 -1.187 1 84.81 183 GLU A O 1
ATOM 1432 N N . LEU A 1 184 ? 6.812 3.646 0.083 1 92.62 184 LEU A N 1
ATOM 1433 C CA . LEU A 1 184 ? 6.008 3.207 1.22 1 92.62 184 LEU A CA 1
ATOM 1434 C C . LEU A 1 184 ? 5.156 4.352 1.757 1 92.62 184 LEU A C 1
ATOM 1436 O O . LEU A 1 184 ? 4.02 4.133 2.189 1 92.62 184 LEU A O 1
ATOM 1440 N N . GLY A 1 185 ? 5.738 5.516 1.742 1 92 185 GLY A N 1
ATOM 1441 C CA . GLY A 1 185 ? 4.969 6.688 2.123 1 92 185 GLY A CA 1
ATOM 1442 C C . GLY A 1 185 ? 3.768 6.93 1.227 1 92 185 GLY A C 1
ATOM 1443 O O . GLY A 1 185 ? 2.678 7.242 1.711 1 92 185 GLY A O 1
ATOM 1444 N N . GLU A 1 186 ? 3.971 6.785 -0.007 1 85.75 186 GLU A N 1
ATOM 1445 C CA . GLU A 1 186 ? 2.879 6.941 -0.963 1 85.75 186 GLU A CA 1
ATOM 1446 C C . GLU A 1 186 ? 1.776 5.914 -0.717 1 85.75 186 GLU A C 1
ATOM 1448 O O . GLU A 1 186 ? 0.59 6.234 -0.806 1 85.75 186 GLU A O 1
ATOM 1453 N N . ARG A 1 187 ? 2.154 4.777 -0.421 1 90.69 187 ARG A N 1
ATOM 1454 C CA . ARG A 1 187 ? 1.176 3.734 -0.13 1 90.69 187 ARG A CA 1
ATOM 1455 C C . ARG A 1 187 ? 0.394 4.055 1.14 1 90.69 187 ARG A C 1
ATOM 1457 O O . ARG A 1 187 ? -0.8 3.766 1.229 1 90.69 187 ARG A O 1
ATOM 1464 N N . LEU A 1 188 ? 1.062 4.598 2.096 1 94.31 188 LEU A N 1
ATOM 1465 C CA . LEU A 1 188 ? 0.365 5.027 3.303 1 94.31 188 LEU A CA 1
ATOM 1466 C C . LEU A 1 188 ? -0.714 6.055 2.971 1 94.31 188 LEU A C 1
ATOM 1468 O O . LEU A 1 188 ? -1.847 5.945 3.445 1 94.31 188 LEU A O 1
ATOM 1472 N N . ILE A 1 189 ? -0.368 6.984 2.15 1 91.69 189 ILE A N 1
ATOM 1473 C CA . ILE A 1 189 ? -1.313 8.031 1.779 1 91.69 189 ILE A CA 1
ATOM 1474 C C . ILE A 1 189 ? -2.496 7.418 1.031 1 91.69 189 ILE A C 1
ATOM 1476 O O . ILE A 1 189 ? -3.648 7.789 1.268 1 91.69 189 ILE A O 1
ATOM 1480 N N . ASP A 1 190 ? -2.25 6.457 0.196 1 87.69 190 ASP A N 1
ATOM 1481 C CA . ASP A 1 190 ? -3.328 5.754 -0.494 1 87.69 190 ASP A CA 1
ATOM 1482 C C . ASP A 1 190 ? -4.285 5.105 0.501 1 87.69 190 ASP A C 1
ATOM 1484 O O . ASP A 1 190 ? -5.508 5.184 0.338 1 87.69 190 ASP A O 1
ATOM 1488 N N . LEU A 1 191 ? -3.744 4.469 1.502 1 92.81 191 LEU A N 1
ATOM 1489 C CA . LEU A 1 191 ? -4.559 3.799 2.51 1 92.81 191 LEU A CA 1
ATOM 1490 C C . LEU A 1 191 ? -5.359 4.812 3.322 1 92.81 191 LEU A C 1
ATOM 1492 O O . LEU A 1 191 ? -6.52 4.566 3.658 1 92.81 191 LEU A O 1
ATOM 1496 N N . ILE A 1 192 ? -4.723 5.914 3.6 1 93.44 192 ILE A N 1
ATOM 1497 C CA . ILE A 1 192 ? -5.398 6.98 4.332 1 93.44 192 ILE A CA 1
ATOM 1498 C C . ILE A 1 192 ? -6.613 7.461 3.543 1 93.44 192 ILE A C 1
ATOM 1500 O O . ILE A 1 192 ? -7.711 7.582 4.098 1 93.44 192 ILE A O 1
ATOM 1504 N N . VAL A 1 193 ? -6.453 7.695 2.311 1 88.38 193 VAL A N 1
ATOM 1505 C CA . VAL A 1 193 ? -7.543 8.172 1.463 1 88.38 193 VAL A CA 1
ATOM 1506 C C . VAL A 1 193 ? -8.641 7.109 1.385 1 88.38 193 VAL A C 1
ATOM 1508 O O . VAL A 1 193 ? -9.82 7.422 1.537 1 88.38 193 VAL A O 1
ATOM 1511 N N . LEU A 1 194 ? -8.273 5.93 1.25 1 86.94 194 LEU A N 1
ATOM 1512 C CA . LEU A 1 194 ? -9.211 4.824 1.088 1 86.94 194 LEU A CA 1
ATOM 1513 C C . LEU A 1 194 ? -10.062 4.648 2.34 1 86.94 194 LEU A C 1
ATOM 1515 O O . LEU A 1 194 ? -11.281 4.449 2.248 1 86.94 194 LEU A O 1
ATOM 1519 N N . PHE A 1 195 ? -9.445 4.785 3.523 1 90.62 195 PHE A N 1
ATOM 1520 C CA . PHE A 1 195 ? -10.133 4.355 4.734 1 90.62 195 PHE A CA 1
ATOM 1521 C C . PHE A 1 195 ? -10.68 5.555 5.5 1 90.62 195 PHE A C 1
ATOM 1523 O O . PHE A 1 195 ? -11.648 5.426 6.25 1 90.62 195 PHE A O 1
ATOM 1530 N N . LEU A 1 196 ? -10.055 6.664 5.406 1 88.38 196 LEU A N 1
ATOM 1531 C CA . LEU A 1 196 ? -10.453 7.809 6.219 1 88.38 196 LEU A CA 1
ATOM 1532 C C . LEU A 1 196 ? -11.203 8.836 5.379 1 88.38 196 LEU A C 1
ATOM 1534 O O . LEU A 1 196 ? -12.266 9.312 5.781 1 88.38 196 LEU A O 1
ATOM 1538 N N . VAL A 1 197 ? -10.719 9.117 4.25 1 84.44 197 VAL A N 1
ATOM 1539 C CA . VAL A 1 197 ? -11.211 10.258 3.482 1 84.44 197 VAL A CA 1
ATOM 1540 C C . VAL A 1 197 ? -12.453 9.844 2.686 1 84.44 197 VAL A C 1
ATOM 1542 O O . VAL A 1 197 ? -13.5 10.492 2.781 1 84.44 197 VAL A O 1
ATOM 1545 N N . GLN A 1 198 ? -12.352 8.727 1.979 1 75.44 198 GLN A N 1
ATOM 1546 C CA . GLN A 1 198 ? -13.422 8.32 1.08 1 75.44 198 GLN A CA 1
ATOM 1547 C C . GLN A 1 198 ? -14.688 7.961 1.86 1 75.44 198 GLN A C 1
ATOM 1549 O O . GLN A 1 198 ? -15.781 8.391 1.505 1 75.44 198 GLN A O 1
ATOM 1554 N N . PRO A 1 199 ? -14.508 6.992 2.883 1 60.59 199 PRO A N 1
ATOM 1555 C CA . PRO A 1 199 ? -15.734 6.727 3.633 1 60.59 199 PRO A CA 1
ATOM 1556 C C . PRO A 1 199 ? -16.297 7.98 4.301 1 60.59 199 PRO A C 1
ATOM 1558 O O . PRO A 1 199 ? -17.5 8.062 4.539 1 60.59 199 PRO A O 1
ATOM 1561 N N . GLY A 1 200 ? -15.453 8.625 4.93 1 52.34 200 GLY A N 1
ATOM 1562 C CA . GLY A 1 200 ? -15.898 9.852 5.578 1 52.34 200 GLY A CA 1
ATOM 1563 C C . GLY A 1 200 ? -16.625 10.789 4.637 1 52.34 200 GLY A C 1
ATOM 1564 O O . GLY A 1 200 ? -17.297 11.719 5.082 1 52.34 200 GLY A O 1
ATOM 1565 N N . GLN A 1 201 ? -16.109 10.633 3.326 1 46.59 201 GLN A N 1
ATOM 1566 C CA . GLN A 1 201 ? -16.906 11.367 2.344 1 46.59 201 GLN A CA 1
ATOM 1567 C C . GLN A 1 201 ? -18.281 10.719 2.156 1 46.59 201 GLN A C 1
ATOM 1569 O O . GLN A 1 201 ? -18.391 9.492 2.059 1 46.59 201 GLN A O 1
ATOM 1574 N N . GLY A 1 202 ? -19.109 10.672 2.957 1 36.28 202 GLY A N 1
ATOM 1575 C CA . GLY A 1 202 ? -20.469 10.195 3.01 1 36.28 202 GLY A CA 1
ATOM 1576 C C . GLY A 1 202 ? -20.906 9.461 1.75 1 36.28 202 GLY A C 1
ATOM 1577 O O . GLY A 1 202 ? -20.188 9.492 0.74 1 36.28 202 GLY A O 1
ATOM 1578 N N . HIS A 1 203 ? -22.453 8.992 1.618 1 30.88 203 HIS A N 1
ATOM 1579 C CA . HIS A 1 203 ? -23.469 8.266 0.87 1 30.88 203 HIS A CA 1
ATOM 1580 C C . HIS A 1 203 ? -23.359 8.547 -0.625 1 30.88 203 HIS A C 1
ATOM 1582 O O . HIS A 1 203 ? -24.281 9.094 -1.229 1 30.88 203 HIS A O 1
ATOM 1588 N N . ALA A 1 204 ? -22.5 9 -1.136 1 29.66 204 ALA A N 1
ATOM 1589 C CA . ALA A 1 204 ? -22.828 8.898 -2.555 1 29.66 204 ALA A CA 1
ATOM 1590 C C . ALA A 1 204 ? -23.031 7.441 -2.967 1 29.66 204 ALA A C 1
ATOM 1592 O O . ALA A 1 204 ? -22.391 6.543 -2.418 1 29.66 204 ALA A O 1
ATOM 1593 N N . SER A 1 205 ? -23.906 7.016 -3.701 1 29.23 205 SER A N 1
ATOM 1594 C CA . SER A 1 205 ? -24.516 5.766 -4.137 1 29.23 205 SER A CA 1
ATOM 1595 C C . SER A 1 205 ? -23.453 4.738 -4.531 1 29.23 205 SER A C 1
ATOM 1597 O O . SER A 1 205 ? -22.344 5.105 -4.906 1 29.23 205 SER A O 1
ATOM 1599 N N . GLN A 1 206 ? -23.516 3.41 -4.121 1 32.78 206 GLN A N 1
ATOM 1600 C CA . GLN A 1 206 ? -23.016 2.074 -4.438 1 32.78 206 GLN A CA 1
ATOM 1601 C C . GLN A 1 206 ? -22.328 2.051 -5.797 1 32.78 206 GLN A C 1
ATOM 1603 O O . GLN A 1 206 ? -21.719 1.05 -6.168 1 32.78 206 GLN A O 1
ATOM 1608 N N . ALA A 1 207 ? -22.859 2.723 -6.801 1 31.47 207 ALA A N 1
ATOM 1609 C CA . ALA A 1 207 ? -22.703 2.416 -8.219 1 31.47 207 ALA A CA 1
ATOM 1610 C C . ALA A 1 207 ? -21.297 2.766 -8.703 1 31.47 207 ALA A C 1
ATOM 1612 O O . ALA A 1 207 ? -21 2.637 -9.898 1 31.47 207 ALA A O 1
ATOM 1613 N N . ASP A 1 208 ? -20.547 3.615 -8.062 1 37.91 208 ASP A N 1
ATOM 1614 C CA . ASP A 1 208 ? -19.344 4.023 -8.797 1 37.91 208 ASP A CA 1
ATOM 1615 C C . ASP A 1 208 ? -18.266 2.945 -8.75 1 37.91 208 ASP A C 1
ATOM 1617 O O . ASP A 1 208 ? -17.766 2.619 -7.676 1 37.91 208 ASP A O 1
ATOM 1621 N N . SER A 1 209 ? -18.234 2.027 -9.508 1 42.91 209 SER A N 1
ATOM 1622 C CA . SER A 1 209 ? -17.375 0.876 -9.781 1 42.91 209 SER A CA 1
ATOM 1623 C C . SER A 1 209 ? -15.898 1.257 -9.727 1 42.91 209 SER A C 1
ATOM 1625 O O . SER A 1 209 ? -15.555 2.43 -9.867 1 42.91 209 SER A O 1
ATOM 1627 N N . SER A 1 210 ? -15.016 0.387 -9.062 1 43.09 210 SER A N 1
ATOM 1628 C CA . SER A 1 210 ? -13.562 0.359 -9.094 1 43.09 210 SER A CA 1
ATOM 1629 C C . SER A 1 210 ? -13.031 0.873 -10.43 1 43.09 210 SER A C 1
ATOM 1631 O O . SER A 1 210 ? -12.055 1.625 -10.469 1 43.09 210 SER A O 1
ATOM 1633 N N . VAL A 1 211 ? -13.727 0.653 -11.398 1 49 211 VAL A N 1
ATOM 1634 C CA . VAL A 1 211 ? -13.344 1.051 -12.75 1 49 211 VAL A CA 1
ATOM 1635 C C . VAL A 1 211 ? -13.5 2.561 -12.906 1 49 211 VAL A C 1
ATOM 1637 O O . VAL A 1 211 ? -12.633 3.225 -13.469 1 49 211 VAL A O 1
ATOM 1640 N N . THR A 1 212 ? -14.539 2.959 -12.227 1 55.03 212 THR A N 1
ATOM 1641 C CA . THR A 1 212 ? -14.828 4.383 -12.312 1 55.03 212 THR A CA 1
ATOM 1642 C C . THR A 1 212 ? -13.766 5.199 -11.586 1 55.03 212 THR A C 1
ATOM 1644 O O . THR A 1 212 ? -13.312 6.23 -12.086 1 55.03 212 THR A O 1
ATOM 1647 N N . MET A 1 213 ? -13.312 4.594 -10.594 1 57.12 213 MET A N 1
ATOM 1648 C CA . MET A 1 213 ? -12.297 5.297 -9.812 1 57.12 213 MET A CA 1
ATOM 1649 C C . MET A 1 213 ? -10.961 5.297 -10.539 1 57.12 213 MET A C 1
ATOM 1651 O O . MET A 1 213 ? -10.266 6.312 -10.57 1 57.12 213 MET A O 1
ATOM 1655 N N . ALA A 1 214 ? -10.617 4.246 -11.086 1 59.19 214 ALA A N 1
ATOM 1656 C CA . ALA A 1 214 ? -9.367 4.152 -11.836 1 59.19 214 ALA A CA 1
ATOM 1657 C C . ALA A 1 214 ? -9.367 5.113 -13.023 1 59.19 214 ALA A C 1
ATOM 1659 O O . ALA A 1 214 ? -8.367 5.777 -13.289 1 59.19 214 ALA A O 1
ATOM 1660 N N . HIS A 1 215 ? -10.445 5.145 -13.68 1 67.19 215 HIS A N 1
ATOM 1661 C CA . HIS A 1 215 ? -10.586 6.059 -14.805 1 67.19 215 HIS A CA 1
ATOM 1662 C C . HIS A 1 215 ? -10.508 7.512 -14.352 1 67.19 215 HIS A C 1
ATOM 1664 O O . HIS A 1 215 ? -9.898 8.344 -15.031 1 67.19 215 HIS A O 1
ATOM 1670 N N . ARG A 1 216 ? -11.031 7.707 -13.195 1 72.5 216 ARG A N 1
ATOM 1671 C CA . ARG A 1 216 ? -10.984 9.07 -12.688 1 72.5 216 ARG A CA 1
ATOM 1672 C C . ARG A 1 216 ? -9.555 9.477 -12.336 1 72.5 216 ARG A C 1
ATOM 1674 O O . ARG A 1 216 ? -9.117 10.578 -12.68 1 72.5 216 ARG A O 1
ATOM 1681 N N . GLN A 1 217 ? -8.898 8.531 -11.797 1 68.75 217 GLN A N 1
ATOM 1682 C CA . GLN A 1 217 ? -7.516 8.812 -11.422 1 68.75 217 GLN A CA 1
ATOM 1683 C C . GLN A 1 217 ? -6.648 9.055 -12.656 1 68.75 217 GLN A C 1
ATOM 1685 O O . GLN A 1 217 ? -5.797 9.945 -12.664 1 68.75 217 GLN A O 1
ATOM 1690 N N . ARG A 1 218 ? -6.871 8.297 -13.57 1 69.44 218 ARG A N 1
ATOM 1691 C CA . ARG A 1 218 ? -6.156 8.461 -14.836 1 69.44 218 ARG A CA 1
ATOM 1692 C C . ARG A 1 218 ? -6.453 9.82 -15.453 1 69.44 218 ARG A C 1
ATOM 1694 O O . ARG A 1 218 ? -5.551 10.5 -15.945 1 69.44 218 ARG A O 1
ATOM 1701 N N . ALA A 1 219 ? -7.652 10.148 -15.43 1 81.06 219 ALA A N 1
ATOM 1702 C CA . ALA A 1 219 ? -8.062 11.43 -15.984 1 81.06 219 ALA A CA 1
ATOM 1703 C C . ALA A 1 219 ? -7.445 12.586 -15.203 1 81.06 219 ALA A C 1
ATOM 1705 O O . ALA A 1 219 ? -6.949 13.555 -15.789 1 81.06 219 ALA A O 1
ATOM 1706 N N . MET A 1 220 ? -7.449 12.375 -13.953 1 80.81 220 MET A N 1
ATOM 1707 C CA . MET A 1 220 ? -6.867 13.414 -13.109 1 80.81 220 MET A CA 1
ATOM 1708 C C . MET A 1 220 ? -5.367 13.539 -13.359 1 80.81 220 MET A C 1
ATOM 1710 O O . MET A 1 220 ? -4.84 14.656 -13.422 1 80.81 220 MET A O 1
ATOM 1714 N N . ALA A 1 221 ? -4.715 12.469 -13.5 1 74.69 221 ALA A N 1
ATOM 1715 C CA . ALA A 1 221 ? -3.287 12.477 -13.805 1 74.69 221 ALA A CA 1
ATOM 1716 C C . ALA A 1 221 ? -3.021 13.148 -15.148 1 74.69 221 ALA A C 1
ATOM 1718 O O . ALA A 1 221 ? -2.074 13.93 -15.281 1 74.69 221 ALA A O 1
ATOM 1719 N N . TYR A 1 222 ? -3.805 12.828 -16.078 1 79.69 222 TYR A N 1
ATOM 1720 C CA . TYR A 1 222 ? -3.711 13.445 -17.391 1 79.69 222 TYR A CA 1
ATOM 1721 C C . TYR A 1 222 ? -3.861 14.961 -17.297 1 79.69 222 TYR A C 1
ATOM 1723 O O . TYR A 1 222 ? -3.098 15.703 -17.906 1 79.69 222 TYR A O 1
ATOM 1731 N N . ILE A 1 223 ? -4.762 15.359 -16.562 1 85.25 223 ILE A N 1
ATOM 1732 C CA . ILE A 1 223 ? -5.023 16.781 -16.391 1 85.25 223 ILE A CA 1
ATOM 1733 C C . ILE A 1 223 ? -3.795 17.453 -15.773 1 85.25 223 ILE A C 1
ATOM 1735 O O . ILE A 1 223 ? -3.342 18.5 -16.266 1 85.25 223 ILE A O 1
ATOM 1739 N N . ARG A 1 224 ? -3.279 16.812 -14.844 1 81.12 224 ARG A N 1
ATOM 1740 C CA . ARG A 1 224 ? -2.123 17.406 -14.164 1 81.12 224 ARG A CA 1
ATOM 1741 C C . ARG A 1 224 ? -0.935 17.516 -15.117 1 81.12 224 ARG A C 1
ATOM 1743 O O . ARG A 1 224 ? -0.195 18.5 -15.078 1 81.12 224 ARG A O 1
ATOM 1750 N N . GLN A 1 225 ? -0.85 16.562 -15.891 1 79 225 GLN A N 1
ATOM 1751 C CA . GLN A 1 225 ? 0.253 16.516 -16.844 1 79 225 GLN A CA 1
ATOM 1752 C C . GLN A 1 225 ? 0.101 17.594 -17.906 1 79 225 GLN A C 1
ATOM 1754 O O . GLN A 1 225 ? 1.095 18.078 -18.453 1 79 225 GLN A O 1
ATOM 1759 N N . HIS A 1 226 ? -1.077 18 -18.188 1 86.56 226 HIS A N 1
ATOM 1760 C CA . HIS A 1 226 ? -1.339 18.922 -19.281 1 86.56 226 HIS A CA 1
ATOM 1761 C C . HIS A 1 226 ? -1.955 20.219 -18.781 1 86.56 226 HIS A C 1
ATOM 1763 O O . HIS A 1 226 ? -2.621 20.938 -19.531 1 86.56 226 HIS A O 1
ATOM 1769 N N . LEU A 1 227 ? -1.648 20.469 -17.594 1 87.69 227 LEU A N 1
ATOM 1770 C CA . LEU A 1 227 ? -2.336 21.531 -16.875 1 87.69 227 LEU A CA 1
ATOM 1771 C C . LEU A 1 227 ? -2.055 22.891 -17.5 1 87.69 227 LEU A C 1
ATOM 1773 O O . LEU A 1 227 ? -2.93 23.766 -17.547 1 87.69 227 LEU A O 1
ATOM 1777 N N . ALA A 1 228 ? -0.885 23.094 -18.016 1 86.88 228 ALA A N 1
ATOM 1778 C CA . ALA A 1 228 ? -0.435 24.391 -18.531 1 86.88 228 ALA A CA 1
ATOM 1779 C C . ALA A 1 228 ? -1.061 24.703 -19.875 1 86.88 228 ALA A C 1
ATOM 1781 O O . ALA A 1 228 ? -1.013 25.844 -20.344 1 86.88 228 ALA A O 1
ATOM 1782 N N . ASP A 1 229 ? -1.62 23.781 -20.547 1 87.94 229 ASP A N 1
ATOM 1783 C CA . ASP A 1 229 ? -2.248 23.969 -21.844 1 87.94 229 ASP A CA 1
ATOM 1784 C C . ASP A 1 229 ? -3.586 24.703 -21.703 1 87.94 229 ASP A C 1
ATOM 1786 O O . ASP A 1 229 ? -4.555 24.125 -21.203 1 87.94 229 ASP A O 1
ATOM 1790 N N . PRO A 1 230 ? -3.572 25.891 -22.203 1 83.75 230 PRO A N 1
ATOM 1791 C CA . PRO A 1 230 ? -4.812 26.656 -22.062 1 83.75 230 PRO A CA 1
ATOM 1792 C C . PRO A 1 230 ? -5.98 26.031 -22.828 1 83.75 230 PRO A C 1
ATOM 1794 O O . PRO A 1 230 ? -7.141 26.328 -22.547 1 83.75 230 PRO A O 1
ATOM 1797 N N . ALA A 1 231 ? -5.707 25.172 -23.766 1 86.94 231 ALA A N 1
ATOM 1798 C CA . ALA A 1 231 ? -6.75 24.547 -24.578 1 86.94 231 ALA A CA 1
ATOM 1799 C C . ALA A 1 231 ? -7.23 23.234 -23.938 1 86.94 231 ALA A C 1
ATOM 1801 O O . ALA A 1 231 ? -8.102 22.562 -24.484 1 86.94 231 ALA A O 1
ATOM 1802 N N . LEU A 1 232 ? -6.676 22.969 -22.766 1 89.88 232 LEU A N 1
ATOM 1803 C CA . LEU A 1 232 ? -7.109 21.766 -22.078 1 89.88 232 LEU A CA 1
ATOM 1804 C C . LEU A 1 232 ? -8.602 21.828 -21.766 1 89.88 232 LEU A C 1
ATOM 1806 O O . LEU A 1 232 ? -9.07 22.766 -21.141 1 89.88 232 LEU A O 1
ATOM 1810 N N . SER A 1 233 ? -9.383 20.875 -22.359 1 88.25 233 SER A N 1
ATOM 1811 C CA . SER A 1 233 ? -10.836 20.781 -22.203 1 88.25 233 SER A CA 1
ATOM 1812 C C . SER A 1 233 ? -11.25 19.359 -21.812 1 88.25 233 SER A C 1
ATOM 1814 O O . SER A 1 233 ? -10.461 18.422 -21.953 1 88.25 233 SER A O 1
ATOM 1816 N N . PRO A 1 234 ? -12.445 19.312 -21.234 1 88.44 234 PRO A N 1
ATOM 1817 C CA . PRO A 1 234 ? -12.945 17.953 -20.953 1 88.44 234 PRO A CA 1
ATOM 1818 C C . PRO A 1 234 ? -12.859 17.047 -22.172 1 88.44 234 PRO A C 1
ATOM 1820 O O . PRO A 1 234 ? -12.555 15.852 -22.047 1 88.44 234 PRO A O 1
ATOM 1823 N N . GLN A 1 235 ? -13.078 17.656 -23.344 1 87.19 235 GLN A N 1
ATOM 1824 C CA . GLN A 1 235 ? -12.977 16.891 -24.578 1 87.19 235 GLN A CA 1
ATOM 1825 C C . GLN A 1 235 ? -11.555 16.359 -24.781 1 87.19 235 GLN A C 1
ATOM 1827 O O . GLN A 1 235 ? -11.367 15.188 -25.125 1 87.19 235 GLN A O 1
ATOM 1832 N N . ARG A 1 236 ? -10.586 17.188 -24.547 1 87.62 236 ARG A N 1
ATOM 1833 C CA . ARG A 1 236 ? -9.188 16.797 -24.703 1 87.62 236 ARG A CA 1
ATOM 1834 C C . ARG A 1 236 ? -8.789 15.75 -23.672 1 87.62 236 ARG A C 1
ATOM 1836 O O . ARG A 1 236 ? -8.062 14.805 -23.984 1 87.62 236 ARG A O 1
ATOM 1843 N N . VAL A 1 237 ? -9.219 15.898 -22.469 1 89 237 VAL A N 1
ATOM 1844 C CA . VAL A 1 237 ? -8.922 14.969 -21.391 1 89 237 VAL A CA 1
ATOM 1845 C C . VAL A 1 237 ? -9.523 13.594 -21.703 1 89 237 VAL A C 1
ATOM 1847 O O . VAL A 1 237 ? -8.852 12.57 -21.562 1 89 237 VAL A O 1
ATOM 1850 N N . ALA A 1 238 ? -10.773 13.641 -22.125 1 85.94 238 ALA A N 1
ATOM 1851 C CA . ALA A 1 238 ? -11.445 12.391 -22.469 1 85.94 238 ALA A CA 1
ATOM 1852 C C . ALA A 1 238 ? -10.695 11.656 -23.578 1 85.94 238 ALA A C 1
ATOM 1854 O O . ALA A 1 238 ? -10.43 10.453 -23.469 1 85.94 238 ALA A O 1
ATOM 1855 N N . GLN A 1 239 ? -10.344 12.461 -24.562 1 80.94 239 GLN A N 1
ATOM 1856 C CA . GLN A 1 239 ? -9.609 11.898 -25.688 1 80.94 239 GLN A CA 1
ATOM 1857 C C . GLN A 1 239 ? -8.266 11.336 -25.234 1 80.94 239 GLN A C 1
ATOM 1859 O O . GLN A 1 239 ? -7.887 10.227 -25.625 1 80.94 239 GLN A O 1
ATOM 1864 N N . GLY A 1 240 ? -7.582 12.062 -24.422 1 80.81 240 GLY A N 1
ATOM 1865 C CA . GLY A 1 240 ? -6.273 11.656 -23.938 1 80.81 240 GLY A CA 1
ATOM 1866 C C . GLY A 1 240 ? -6.328 10.422 -23.062 1 80.81 240 GLY A C 1
ATOM 1867 O O . GLY A 1 240 ? -5.348 9.672 -22.969 1 80.81 240 GLY A O 1
ATOM 1868 N N . CYS A 1 241 ? -7.453 10.172 -22.453 1 78.31 241 CYS A N 1
ATOM 1869 C CA . CYS A 1 241 ? -7.594 9.062 -21.531 1 78.31 241 CYS A CA 1
ATOM 1870 C C . CYS A 1 241 ? -8.391 7.922 -22.156 1 78.31 241 CYS A C 1
ATOM 1872 O O . CYS A 1 241 ? -8.648 6.91 -21.5 1 78.31 241 CYS A O 1
ATOM 1874 N N . GLY A 1 242 ? -8.828 8.117 -23.391 1 78.25 242 GLY A N 1
ATOM 1875 C CA . GLY A 1 242 ? -9.625 7.098 -24.062 1 78.25 242 GLY A CA 1
ATOM 1876 C C . GLY A 1 242 ? -11.016 6.941 -23.469 1 78.25 242 GLY A C 1
ATOM 1877 O O . GLY A 1 242 ? -11.523 5.824 -23.359 1 78.25 242 GLY A O 1
ATOM 1878 N N . LEU A 1 243 ? -11.531 7.957 -23.047 1 79.81 243 LEU A N 1
ATOM 1879 C CA . LEU A 1 243 ? -12.859 7.977 -22.453 1 79.81 243 LEU A CA 1
ATOM 1880 C C . LEU A 1 243 ? -13.82 8.82 -23.281 1 79.81 243 LEU A C 1
ATOM 1882 O O . LEU A 1 243 ? -13.383 9.68 -24.062 1 79.81 243 LEU A O 1
ATOM 1886 N N . SER A 1 244 ? -15.133 8.492 -23.297 1 81.25 244 SER A N 1
ATOM 1887 C CA . SER A 1 244 ? -16.109 9.445 -23.812 1 81.25 244 SER A CA 1
ATOM 1888 C C . SER A 1 244 ? -16.25 10.648 -22.891 1 81.25 244 SER A C 1
ATOM 1890 O O . SER A 1 244 ? -16 10.555 -21.688 1 81.25 244 SER A O 1
ATOM 1892 N N . VAL A 1 245 ? -16.594 11.852 -23.531 1 84.38 245 VAL A N 1
ATOM 1893 C CA . VAL A 1 245 ? -16.766 13.07 -22.75 1 84.38 245 VAL A CA 1
ATOM 1894 C C . VAL A 1 245 ? -17.859 12.883 -21.719 1 84.38 245 VAL A C 1
ATOM 1896 O O . VAL A 1 245 ? -17.734 13.32 -20.578 1 84.38 245 VAL A O 1
ATOM 1899 N N . ALA A 1 246 ? -18.875 12.156 -22.094 1 80.38 246 ALA A N 1
ATOM 1900 C CA . ALA A 1 246 ? -19.984 11.883 -21.188 1 80.38 246 ALA A CA 1
ATOM 1901 C C . ALA A 1 246 ? -19.516 11.047 -20 1 80.38 246 ALA A C 1
ATOM 1903 O O . ALA A 1 246 ? -19.859 11.344 -18.844 1 80.38 246 ALA A O 1
ATOM 1904 N N . TYR A 1 247 ? -18.734 10.055 -20.281 1 79.38 247 TYR A N 1
ATOM 1905 C CA . TYR A 1 247 ? -18.219 9.195 -19.219 1 79.38 247 TYR A CA 1
ATOM 1906 C C . TYR A 1 247 ? -17.266 9.953 -18.312 1 79.38 247 TYR A C 1
ATOM 1908 O O . TYR A 1 247 ? -17.266 9.781 -17.094 1 79.38 247 TYR A O 1
ATOM 1916 N N . LEU A 1 248 ? -16.469 10.797 -18.938 1 84.75 248 LEU A N 1
ATOM 1917 C CA . LEU A 1 248 ? -15.555 11.633 -18.156 1 84.75 248 LEU A CA 1
ATOM 1918 C C . LEU A 1 248 ? -16.328 12.469 -17.141 1 84.75 248 LEU A C 1
ATOM 1920 O O . LEU A 1 248 ? -15.977 12.484 -15.953 1 84.75 248 LEU A O 1
ATOM 1924 N N . HIS A 1 249 ? -17.391 13.062 -17.594 1 82.62 249 HIS A N 1
ATOM 1925 C CA . HIS A 1 249 ? -18.188 13.883 -16.703 1 82.62 249 HIS A CA 1
ATOM 1926 C C . HIS A 1 249 ? -18.828 13.039 -15.594 1 82.62 249 HIS A C 1
ATOM 1928 O O . HIS A 1 249 ? -18.859 13.445 -14.43 1 82.62 249 HIS A O 1
ATOM 1934 N N . ARG A 1 250 ? -19.281 11.844 -15.961 1 74.81 250 ARG A N 1
ATOM 1935 C CA . ARG A 1 250 ? -19.938 10.961 -15 1 74.81 250 ARG A CA 1
ATOM 1936 C C . ARG A 1 250 ? -18.969 10.547 -13.891 1 74.81 250 ARG A C 1
ATOM 1938 O O . ARG A 1 250 ? -19.312 10.57 -12.711 1 74.81 250 ARG A O 1
ATOM 1945 N N . ILE A 1 251 ? -17.781 10.25 -14.375 1 74.31 251 ILE A N 1
ATOM 1946 C CA . ILE A 1 251 ? -16.859 9.711 -13.391 1 74.31 251 ILE A CA 1
ATOM 1947 C C . ILE A 1 251 ? -16.375 10.828 -12.469 1 74.31 251 ILE A C 1
ATOM 1949 O O . ILE A 1 251 ? -16.078 10.602 -11.297 1 74.31 251 ILE A O 1
ATOM 1953 N N . PHE A 1 252 ? -16.312 11.984 -12.945 1 77.88 252 PHE A N 1
ATOM 1954 C CA . PHE A 1 252 ? -15.984 13.117 -12.094 1 77.88 252 PHE A CA 1
ATOM 1955 C C . PHE A 1 252 ? -17.156 13.477 -11.188 1 77.88 252 PHE A C 1
ATOM 1957 O O . PHE A 1 252 ? -16.984 13.742 -10 1 77.88 252 PHE A O 1
ATOM 1964 N N . GLN A 1 253 ? -18.328 13.359 -11.789 1 69.75 253 GLN A N 1
ATOM 1965 C CA . GLN A 1 253 ? -19.516 13.68 -11.008 1 69.75 253 GLN A CA 1
ATOM 1966 C C . GLN A 1 253 ? -19.719 12.688 -9.867 1 69.75 253 GLN A C 1
ATOM 1968 O O . GLN A 1 253 ? -20.141 13.07 -8.773 1 69.75 253 GLN A O 1
ATOM 1973 N N . ALA A 1 254 ? -19.422 11.516 -10.188 1 61.12 254 ALA A N 1
ATOM 1974 C CA . ALA A 1 254 ? -19.531 10.469 -9.18 1 61.12 254 ALA A CA 1
ATOM 1975 C C . ALA A 1 254 ? -18.672 10.805 -7.953 1 61.12 254 ALA A C 1
ATOM 1977 O O . ALA A 1 254 ? -18.984 10.375 -6.84 1 61.12 254 ALA A O 1
ATOM 1978 N N . GLY A 1 255 ? -17.703 11.555 -8.281 1 53.66 255 GLY A N 1
ATOM 1979 C CA . GLY A 1 255 ? -16.859 12.016 -7.195 1 53.66 255 GLY A CA 1
ATOM 1980 C C . GLY A 1 255 ? -17.188 13.43 -6.746 1 53.66 255 GLY A C 1
ATOM 1981 O O . GLY A 1 255 ? -16.344 14.109 -6.145 1 53.66 255 GLY A O 1
ATOM 1982 N N . ASP A 1 256 ? -18.344 13.891 -7.156 1 55.34 256 ASP A N 1
ATOM 1983 C CA . ASP A 1 256 ? -18.844 15.234 -6.879 1 55.34 256 ASP A CA 1
ATOM 1984 C C . ASP A 1 256 ? -17.875 16.297 -7.395 1 55.34 256 ASP A C 1
ATOM 1986 O O . ASP A 1 256 ? -17.656 17.312 -6.734 1 55.34 256 ASP A O 1
ATOM 1990 N N . LEU A 1 257 ? -17.203 15.938 -8.445 1 65.69 257 LEU A N 1
ATOM 1991 C CA . LEU A 1 257 ? -16.281 16.844 -9.117 1 65.69 257 LEU A CA 1
ATOM 1992 C C . LEU A 1 257 ? -16.781 17.172 -10.523 1 65.69 257 LEU A C 1
ATOM 1994 O O . LEU A 1 257 ? -17.547 16.406 -11.109 1 65.69 257 LEU A O 1
ATOM 1998 N N . SER A 1 258 ? -16.453 18.359 -10.969 1 78.44 258 SER A N 1
ATOM 1999 C CA . SER A 1 258 ? -16.516 18.625 -12.406 1 78.44 258 SER A CA 1
ATOM 2000 C C . SER A 1 258 ? -15.117 18.703 -13.016 1 78.44 258 SER A C 1
ATOM 2002 O O . SER A 1 258 ? -14.164 19.109 -12.352 1 78.44 258 SER A O 1
ATOM 2004 N N . VAL A 1 259 ? -14.961 18.141 -14.188 1 84.12 259 VAL A N 1
ATOM 2005 C CA . VAL A 1 259 ? -13.688 18.172 -14.898 1 84.12 259 VAL A CA 1
ATOM 2006 C C . VAL A 1 259 ? -13.141 19.594 -14.922 1 84.12 259 VAL A C 1
ATOM 2008 O O . VAL A 1 259 ? -11.969 19.828 -14.625 1 84.12 259 VAL A O 1
ATOM 2011 N N . GLU A 1 260 ? -13.977 20.5 -15.07 1 82 260 GLU A N 1
ATOM 2012 C CA . GLU A 1 260 ? -13.594 21.906 -15.172 1 82 260 GLU A CA 1
ATOM 2013 C C . GLU A 1 260 ? -13.102 22.438 -13.828 1 82 260 GLU A C 1
ATOM 2015 O O . GLU A 1 260 ? -12.07 23.125 -13.766 1 82 260 GLU A O 1
ATOM 2020 N N . SER A 1 261 ? -13.906 22.109 -12.836 1 79.94 261 SER A N 1
ATOM 2021 C CA . SER A 1 261 ? -13.508 22.578 -11.508 1 79.94 261 SER A CA 1
ATOM 2022 C C . SER A 1 261 ? -12.156 22.016 -11.094 1 79.94 261 SER A C 1
ATOM 2024 O O . SER A 1 261 ? -11.344 22.703 -10.492 1 79.94 261 SER A O 1
ATOM 2026 N N . PHE A 1 262 ? -11.984 20.766 -11.516 1 84.56 262 PHE A N 1
ATOM 2027 C CA . PHE A 1 262 ? -10.711 20.141 -11.172 1 84.56 262 PHE A CA 1
ATOM 2028 C C . PHE A 1 262 ? -9.555 20.828 -11.883 1 84.56 262 PHE A C 1
ATOM 2030 O O . PHE A 1 262 ? -8.516 21.109 -11.273 1 84.56 262 PHE A O 1
ATOM 2037 N N . VAL A 1 263 ? -9.695 21.109 -13.094 1 86.19 263 VAL A N 1
ATOM 2038 C CA . VAL A 1 263 ? -8.672 21.797 -13.875 1 86.19 263 VAL A CA 1
ATOM 2039 C C . VAL A 1 263 ? -8.352 23.141 -13.234 1 86.19 263 VAL A C 1
ATOM 2041 O O . VAL A 1 263 ? -7.188 23.469 -13.008 1 86.19 263 VAL A O 1
ATOM 2044 N N . PHE A 1 264 ? -9.32 23.828 -12.867 1 84.75 264 PHE A N 1
ATOM 2045 C CA . PHE A 1 264 ? -9.125 25.172 -12.312 1 84.75 264 PHE A CA 1
ATOM 2046 C C . PHE A 1 264 ? -8.438 25.094 -10.953 1 84.75 264 PHE A C 1
ATOM 2048 O O . PHE A 1 264 ? -7.531 25.875 -10.664 1 84.75 264 PHE A O 1
ATOM 2055 N N . ASP A 1 265 ? -8.93 24.172 -10.242 1 81.62 265 ASP A N 1
ATOM 2056 C CA . ASP A 1 265 ? -8.328 24 -8.922 1 81.62 265 ASP A CA 1
ATOM 2057 C C . ASP A 1 265 ? -6.836 23.703 -9.023 1 81.62 265 ASP A C 1
ATOM 2059 O O . ASP A 1 265 ? -6.031 24.281 -8.281 1 81.62 265 ASP A O 1
ATOM 2063 N N . GLN A 1 266 ? -6.512 22.859 -9.93 1 85.19 266 GLN A N 1
ATOM 2064 C CA . GLN A 1 266 ? -5.109 22.5 -10.141 1 85.19 266 GLN A CA 1
ATOM 2065 C C . GLN A 1 266 ? -4.312 23.703 -10.648 1 85.19 266 GLN A C 1
ATOM 2067 O O . GLN A 1 266 ? -3.18 23.922 -10.219 1 85.19 266 GLN A O 1
ATOM 2072 N N . ARG A 1 267 ? -4.883 24.422 -11.469 1 87.5 267 ARG A N 1
ATOM 2073 C CA . ARG A 1 267 ? -4.223 25.609 -12.008 1 87.5 267 ARG A CA 1
ATOM 2074 C C . ARG A 1 267 ? -4.023 26.672 -10.93 1 87.5 267 ARG A C 1
ATOM 2076 O O . ARG A 1 267 ? -2.969 27.297 -10.859 1 87.5 267 ARG A O 1
ATOM 2083 N N . LEU A 1 268 ? -4.996 26.812 -10.141 1 85.75 268 LEU A N 1
ATOM 2084 C CA . LEU A 1 268 ? -4.891 27.781 -9.055 1 85.75 268 LEU A CA 1
ATOM 2085 C C . LEU A 1 268 ? -3.77 27.391 -8.094 1 85.75 268 LEU A C 1
ATOM 2087 O O . LEU A 1 268 ? -3.006 28.266 -7.652 1 85.75 268 LEU A O 1
ATOM 2091 N N . GLU A 1 269 ? -3.797 26.188 -7.875 1 82.88 269 GLU A N 1
ATOM 2092 C CA . GLU A 1 269 ? -2.74 25.719 -6.984 1 82.88 269 GLU A CA 1
ATOM 2093 C C . GLU A 1 269 ? -1.36 25.938 -7.598 1 82.88 269 GLU A C 1
ATOM 2095 O O . GLU A 1 269 ? -0.425 26.344 -6.902 1 82.88 269 GLU A O 1
ATOM 2100 N N . ARG A 1 270 ? -1.227 25.656 -8.773 1 84.06 270 ARG A N 1
ATOM 2101 C CA . ARG A 1 270 ? 0.025 25.906 -9.484 1 84.06 270 ARG A CA 1
ATOM 2102 C C . ARG A 1 270 ? 0.39 27.391 -9.445 1 84.06 270 ARG A C 1
ATOM 2104 O O . ARG A 1 270 ? 1.553 27.734 -9.227 1 84.06 270 ARG A O 1
ATOM 2111 N N . CYS A 1 271 ? -0.524 28.172 -9.641 1 87.44 271 CYS A N 1
ATOM 2112 C CA . CYS A 1 271 ? -0.294 29.609 -9.594 1 87.44 271 CYS A CA 1
ATOM 2113 C C . CYS A 1 271 ? 0.155 30.047 -8.195 1 87.44 271 CYS A C 1
ATOM 2115 O O . CYS A 1 271 ? 1.076 30.844 -8.062 1 87.44 271 CYS A O 1
ATOM 2117 N N . ARG A 1 272 ? -0.519 29.531 -7.328 1 82.25 272 ARG A N 1
ATOM 2118 C CA . ARG A 1 272 ? -0.146 29.828 -5.949 1 82.25 272 ARG A CA 1
ATOM 2119 C C . ARG A 1 272 ? 1.324 29.516 -5.699 1 82.25 272 ARG A C 1
ATOM 2121 O O . ARG A 1 272 ? 2.047 30.312 -5.105 1 82.25 272 ARG A O 1
ATOM 2128 N N . GLU A 1 273 ? 1.709 28.422 -6.184 1 81.5 273 GLU A N 1
ATOM 2129 C CA . GLU A 1 273 ? 3.098 27.984 -6.035 1 81.5 273 GLU A CA 1
ATOM 2130 C C . GLU A 1 273 ? 4.047 28.938 -6.773 1 81.5 273 GLU A C 1
ATOM 2132 O O . GLU A 1 273 ? 5.105 29.281 -6.254 1 81.5 273 GLU A O 1
ATOM 2137 N N . LEU A 1 274 ? 3.619 29.266 -7.887 1 84.44 274 LEU A N 1
ATOM 2138 C CA . LEU A 1 274 ? 4.426 30.172 -8.703 1 84.44 274 LEU A CA 1
ATOM 2139 C C . LEU A 1 274 ? 4.543 31.547 -8.047 1 84.44 274 LEU A C 1
ATOM 2141 O O . LEU A 1 274 ? 5.605 32.156 -8.086 1 84.44 274 LEU A O 1
ATOM 2145 N N . LEU A 1 275 ? 3.541 31.906 -7.469 1 85.81 275 LEU A N 1
ATOM 2146 C CA . LEU A 1 275 ? 3.508 33.219 -6.836 1 85.81 275 LEU A CA 1
ATOM 2147 C C . LEU A 1 275 ? 4.402 33.25 -5.605 1 85.81 275 LEU A C 1
ATOM 2149 O O . LEU A 1 275 ? 4.922 34.312 -5.238 1 85.81 275 LEU A O 1
ATOM 2153 N N . LEU A 1 276 ? 4.586 32.094 -5.082 1 78.12 276 LEU A N 1
ATOM 2154 C CA . LEU A 1 276 ? 5.391 32.031 -3.869 1 78.12 276 LEU A CA 1
ATOM 2155 C C . LEU A 1 276 ? 6.859 31.781 -4.203 1 78.12 276 LEU A C 1
ATOM 2157 O O . LEU A 1 276 ? 7.727 31.922 -3.34 1 78.12 276 LEU A O 1
ATOM 2161 N N . ASN A 1 277 ? 7.078 31.422 -5.352 1 78.69 277 ASN A N 1
ATOM 2162 C CA . ASN A 1 277 ? 8.438 31.109 -5.785 1 78.69 277 ASN A CA 1
ATOM 2163 C C . ASN A 1 277 ? 9.258 32.375 -6.016 1 78.69 277 ASN A C 1
ATOM 2165 O O . ASN A 1 277 ? 8.969 33.156 -6.93 1 78.69 277 ASN A O 1
ATOM 2169 N N . PRO A 1 278 ? 10.328 32.562 -5.234 1 80.19 278 PRO A N 1
ATOM 2170 C CA . PRO A 1 278 ? 11.133 33.75 -5.371 1 80.19 278 PRO A CA 1
ATOM 2171 C C . PRO A 1 278 ? 11.766 33.906 -6.754 1 80.19 278 PRO A C 1
ATOM 2173 O O . PRO A 1 278 ? 11.984 35 -7.23 1 80.19 278 PRO A O 1
ATOM 2176 N N . ALA A 1 279 ? 11.977 32.812 -7.379 1 81.12 279 ALA A N 1
ATOM 2177 C CA . ALA A 1 279 ? 12.617 32.844 -8.695 1 81.12 279 ALA A CA 1
ATOM 2178 C C . ALA A 1 279 ? 11.68 33.406 -9.75 1 81.12 279 ALA A C 1
ATOM 2180 O O . ALA A 1 279 ? 12.125 33.812 -10.828 1 81.12 279 ALA A O 1
ATOM 2181 N N . GLN A 1 280 ? 10.469 33.531 -9.375 1 85.31 280 GLN A N 1
ATOM 2182 C CA . GLN A 1 280 ? 9.469 34 -10.336 1 85.31 280 GLN A CA 1
ATOM 2183 C C . GLN A 1 280 ? 9.016 35.438 -9.992 1 85.31 280 GLN A C 1
ATOM 2185 O O . GLN A 1 280 ? 8.062 35.938 -10.586 1 85.31 280 GLN A O 1
ATOM 2190 N N . ARG A 1 281 ? 9.68 36.062 -9.141 1 85.06 281 ARG A N 1
ATOM 2191 C CA . ARG A 1 281 ? 9.25 37.375 -8.633 1 85.06 281 ARG A CA 1
ATOM 2192 C C . ARG A 1 281 ? 9.32 38.406 -9.727 1 85.06 281 ARG A C 1
ATOM 2194 O O . ARG A 1 281 ? 8.586 39.406 -9.695 1 85.06 281 ARG A O 1
ATOM 2201 N N . HIS A 1 282 ? 10.125 38.219 -10.656 1 85.56 282 HIS A N 1
ATOM 2202 C CA . HIS A 1 282 ? 10.297 39.188 -11.727 1 85.56 282 HIS A CA 1
ATOM 2203 C C . HIS A 1 282 ? 9.172 39.062 -12.75 1 85.56 282 HIS A C 1
ATOM 2205 O O . HIS A 1 282 ? 9 39.969 -13.586 1 85.56 282 HIS A O 1
ATOM 2211 N N . ARG A 1 283 ? 8.383 38.031 -12.688 1 89 283 ARG A N 1
ATOM 2212 C CA . ARG A 1 283 ? 7.309 37.844 -13.648 1 89 283 ARG A CA 1
ATOM 2213 C C . ARG A 1 283 ? 5.992 38.406 -13.133 1 89 283 ARG A C 1
ATOM 2215 O O . ARG A 1 283 ? 5.723 38.375 -11.93 1 89 283 ARG A O 1
ATOM 2222 N N . GLY A 1 284 ? 5.227 38.969 -14.07 1 90.5 284 GLY A N 1
ATOM 2223 C CA . GLY A 1 284 ? 3.922 39.469 -13.703 1 90.5 284 GLY A CA 1
ATOM 2224 C C . GLY A 1 284 ? 2.926 38.406 -13.344 1 90.5 284 GLY A C 1
ATOM 2225 O O . GLY A 1 284 ? 3.086 37.25 -13.75 1 90.5 284 GLY A O 1
ATOM 2226 N N . ILE A 1 285 ? 1.987 38.75 -12.586 1 90.56 285 ILE A N 1
ATOM 2227 C CA . ILE A 1 285 ? 0.965 37.812 -12.109 1 90.56 285 ILE A CA 1
ATOM 2228 C C . ILE A 1 285 ? 0.196 37.25 -13.305 1 90.56 285 ILE A C 1
ATOM 2230 O O . ILE A 1 285 ? -0.11 36.062 -13.336 1 90.56 285 ILE A O 1
ATOM 2234 N N . ALA A 1 286 ? -0.033 38.094 -14.273 1 89.31 286 ALA A N 1
ATOM 2235 C CA . ALA A 1 286 ? -0.7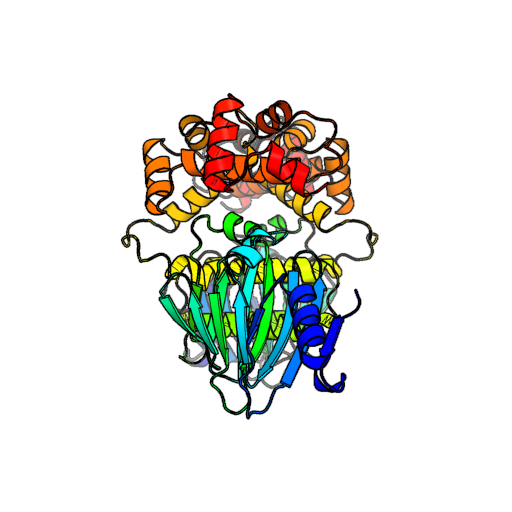41 37.656 -15.469 1 89.31 286 ALA A CA 1
ATOM 2236 C C . ALA A 1 286 ? 0.067 36.594 -16.219 1 89.31 286 ALA A C 1
ATOM 2238 O O . ALA A 1 286 ? -0.492 35.625 -16.719 1 89.31 286 ALA A O 1
ATOM 2239 N N . GLU A 1 287 ? 1.305 36.812 -16.25 1 89.75 287 GLU A N 1
ATOM 2240 C CA . GLU A 1 287 ? 2.193 35.875 -16.922 1 89.75 287 GLU A CA 1
ATOM 2241 C C . GLU A 1 287 ? 2.203 34.5 -16.203 1 89.75 287 GLU A C 1
ATOM 2243 O O . GLU A 1 287 ? 2.191 33.469 -16.859 1 89.75 287 GLU A O 1
ATOM 2248 N N . LEU A 1 288 ? 2.242 34.531 -14.953 1 91.06 288 LEU A N 1
ATOM 2249 C CA . LEU A 1 288 ? 2.24 33.312 -14.164 1 91.06 288 LEU A CA 1
ATOM 2250 C C . LEU A 1 288 ? 0.919 32.562 -14.32 1 91.06 288 LEU A C 1
ATOM 2252 O O . LEU A 1 288 ? 0.9 31.328 -14.383 1 91.06 288 LEU A O 1
ATOM 2256 N N . ALA A 1 289 ? -0.103 33.375 -14.367 1 91.25 289 ALA A N 1
ATOM 2257 C CA . ALA A 1 289 ? -1.419 32.781 -14.586 1 91.25 289 ALA A CA 1
ATOM 2258 C C . ALA A 1 289 ? -1.477 32.062 -15.938 1 91.25 289 ALA A C 1
ATOM 2260 O O . ALA A 1 289 ? -2.002 30.953 -16.031 1 91.25 289 ALA A O 1
ATOM 2261 N N . TYR A 1 290 ? -0.895 32.656 -16.891 1 88 290 TYR A N 1
ATOM 2262 C CA . TYR A 1 290 ? -0.841 32.094 -18.234 1 88 290 TYR A CA 1
ATOM 2263 C C . TYR A 1 290 ? -0.026 30.797 -18.219 1 88 290 TYR A C 1
ATOM 2265 O O . TYR A 1 290 ? -0.408 29.797 -18.844 1 88 290 TYR A O 1
ATOM 2273 N N . GLN A 1 291 ? 0.997 30.828 -17.516 1 87.75 291 GLN A N 1
ATOM 2274 C CA . GLN A 1 291 ? 1.863 29.656 -17.406 1 87.75 291 GLN A CA 1
ATOM 2275 C C . GLN A 1 291 ? 1.128 28.484 -16.75 1 87.75 291 GLN A C 1
ATOM 2277 O O . GLN A 1 291 ? 1.407 27.328 -17.062 1 87.75 291 GLN A O 1
ATOM 2282 N N . ALA A 1 292 ? 0.274 28.859 -15.953 1 89.06 292 ALA A N 1
ATOM 2283 C CA . ALA A 1 292 ? -0.487 27.828 -15.242 1 89.06 292 ALA A CA 1
ATOM 2284 C C . ALA A 1 292 ? -1.675 27.359 -16.078 1 89.06 292 ALA A C 1
ATOM 2286 O O . ALA A 1 292 ? -2.369 26.406 -15.688 1 89.06 292 ALA A O 1
ATOM 2287 N N . GLY A 1 293 ? -1.967 28.078 -17.172 1 90.31 293 GLY A N 1
ATOM 2288 C CA . GLY A 1 293 ? -2.969 27.562 -18.109 1 90.31 293 GLY A CA 1
ATOM 2289 C C . GLY A 1 293 ? -4.215 28.438 -18.172 1 90.31 293 GLY A C 1
ATOM 2290 O O . GLY A 1 293 ? -5.188 28.078 -18.828 1 90.31 293 GLY A O 1
ATOM 2291 N N . PHE A 1 294 ? -4.207 29.562 -17.516 1 89.94 294 PHE A N 1
ATOM 2292 C CA . PHE A 1 294 ? -5.359 30.453 -17.578 1 89.94 294 PHE A CA 1
ATOM 2293 C C . PHE A 1 294 ? -5.305 31.312 -18.844 1 89.94 294 PHE A C 1
ATOM 2295 O O . PHE A 1 294 ? -4.277 31.922 -19.141 1 89.94 294 PHE A O 1
ATOM 2302 N N . ALA A 1 295 ? -6.367 31.25 -19.578 1 82.44 295 ALA A N 1
ATOM 2303 C CA . ALA A 1 295 ? -6.438 32.031 -20.797 1 82.44 295 ALA A CA 1
ATOM 2304 C C . ALA A 1 295 ? -6.734 33.5 -20.5 1 82.44 295 ALA A C 1
ATOM 2306 O O . ALA A 1 295 ? -6.344 34.375 -21.25 1 82.44 295 ALA A O 1
ATOM 2307 N N . HIS A 1 296 ? -7.422 33.75 -19.438 1 82.88 296 HIS A N 1
ATOM 2308 C CA . HIS A 1 296 ? -7.824 35.125 -19.094 1 82.88 296 HIS A CA 1
ATOM 2309 C C . HIS A 1 296 ? -7.418 35.469 -17.656 1 82.88 296 HIS A C 1
ATOM 2311 O O . HIS A 1 296 ? -7.906 34.844 -16.703 1 82.88 296 HIS A O 1
ATOM 2317 N N . PRO A 1 297 ? -6.559 36.469 -17.516 1 81.25 297 PRO A N 1
ATOM 2318 C CA . PRO A 1 297 ? -6.082 36.844 -16.203 1 81.25 297 PRO A CA 1
ATOM 2319 C C . PRO A 1 297 ? -7.215 37.281 -15.258 1 81.25 297 PRO A C 1
ATOM 2321 O O . PRO A 1 297 ? -7.137 37.031 -14.047 1 81.25 297 PRO A O 1
ATOM 2324 N N . SER A 1 298 ? -8.242 37.875 -15.836 1 84.12 298 SER A N 1
ATOM 2325 C CA . SER A 1 298 ? -9.367 38.281 -15.008 1 84.12 298 SER A CA 1
ATOM 2326 C C . SER A 1 298 ? -10.07 37.094 -14.375 1 84.12 298 SER A C 1
ATOM 2328 O O . SER A 1 298 ? -10.438 37.125 -13.203 1 84.12 298 SER A O 1
ATOM 2330 N N . HIS A 1 299 ? -10.281 36.094 -15.164 1 86.12 299 HIS A N 1
ATOM 2331 C CA . HIS A 1 299 ? -10.898 34.875 -14.672 1 86.12 299 HIS A CA 1
ATOM 2332 C C . HIS A 1 299 ? -10.039 34.219 -13.594 1 86.12 299 HIS A C 1
ATOM 2334 O O . HIS A 1 299 ? -10.555 33.781 -12.57 1 86.12 299 HIS A O 1
ATOM 2340 N N . PHE A 1 300 ? -8.805 34.312 -13.805 1 90.12 300 PHE A N 1
ATOM 2341 C CA . PHE A 1 300 ? -7.852 33.812 -12.82 1 90.12 300 PHE A CA 1
ATOM 2342 C C . PHE A 1 300 ? -7.988 34.531 -11.5 1 90.12 300 PHE A C 1
ATOM 2344 O O . PHE A 1 300 ? -8.125 33.938 -10.445 1 90.12 300 PHE A O 1
ATOM 2351 N N . SER A 1 301 ? -7.898 35.781 -11.531 1 88.94 301 SER A N 1
ATOM 2352 C CA . SER A 1 301 ? -7.91 36.594 -10.32 1 88.94 301 SER A CA 1
ATOM 2353 C C . SER A 1 301 ? -9.172 36.344 -9.5 1 88.94 301 SER A C 1
ATOM 2355 O O . SER A 1 301 ? -9.117 36.25 -8.273 1 88.94 301 SER A O 1
ATOM 2357 N N . ARG A 1 302 ? -10.297 36.188 -10.18 1 85.44 302 ARG A N 1
ATOM 2358 C CA . ARG A 1 302 ? -11.57 35.938 -9.508 1 85.44 302 ARG A CA 1
ATOM 2359 C C . ARG A 1 302 ? -11.578 34.594 -8.828 1 85.44 302 ARG A C 1
ATOM 2361 O O . ARG A 1 302 ? -11.969 34.469 -7.668 1 85.44 302 ARG A O 1
ATOM 2368 N N . LEU A 1 303 ? -11.125 33.656 -9.531 1 85.19 303 LEU A N 1
ATOM 2369 C CA . LEU A 1 303 ? -11.117 32.281 -9 1 85.19 303 LEU A CA 1
ATOM 2370 C C . LEU A 1 303 ? -10.117 32.156 -7.855 1 85.19 303 LEU A C 1
ATOM 2372 O O . LEU A 1 303 ? -10.383 31.469 -6.875 1 85.19 303 LEU A O 1
ATOM 2376 N N . PHE A 1 304 ? -9.023 32.844 -7.98 1 88.19 304 PHE A N 1
ATOM 2377 C CA . PHE A 1 304 ? -7.988 32.812 -6.949 1 88.19 304 PHE A CA 1
ATOM 2378 C C . PHE A 1 304 ? -8.508 33.406 -5.645 1 88.19 304 PHE A C 1
ATOM 2380 O O . PHE A 1 304 ? -8.359 32.812 -4.582 1 88.19 304 PHE A O 1
ATOM 2387 N N . ARG A 1 305 ? -9.188 34.438 -5.82 1 85.25 305 ARG A N 1
ATOM 2388 C CA . ARG A 1 305 ? -9.75 35.094 -4.641 1 85.25 305 ARG A CA 1
ATOM 2389 C C . ARG A 1 305 ? -10.828 34.219 -4 1 85.25 305 ARG A C 1
ATOM 2391 O O . ARG A 1 305 ? -10.898 34.125 -2.773 1 85.25 305 ARG A O 1
ATOM 2398 N N . ARG A 1 306 ? -11.664 33.719 -4.754 1 79 306 ARG A N 1
ATOM 2399 C CA . ARG A 1 306 ? -12.727 32.844 -4.246 1 79 306 ARG A CA 1
ATOM 2400 C C . ARG A 1 306 ? -12.148 31.656 -3.5 1 79 306 ARG A C 1
ATOM 2402 O O . ARG A 1 306 ? -12.656 31.281 -2.443 1 79 306 ARG A O 1
ATOM 2409 N N . ARG A 1 307 ? -11.102 31.219 -4.059 1 76 307 ARG A N 1
ATOM 2410 C CA . ARG A 1 307 ? -10.539 30 -3.514 1 76 307 ARG A CA 1
ATOM 2411 C C . ARG A 1 307 ? -9.672 30.281 -2.293 1 76 307 ARG A C 1
ATOM 2413 O O . ARG A 1 307 ? -9.695 29.531 -1.319 1 76 307 ARG A O 1
ATOM 2420 N N . PHE A 1 308 ? -8.867 31.406 -2.324 1 77.38 308 PHE A N 1
ATOM 2421 C CA . PHE A 1 308 ? -7.832 31.594 -1.319 1 77.38 308 PHE A CA 1
ATOM 2422 C C . PHE A 1 308 ? -8.164 32.781 -0.42 1 77.38 308 PHE A C 1
ATOM 2424 O O . PHE A 1 308 ? -7.449 33.062 0.551 1 77.38 308 PHE A O 1
ATOM 2431 N N . GLY A 1 309 ? -9.211 33.469 -0.751 1 75.75 309 GLY A N 1
ATOM 2432 C CA . GLY A 1 309 ? -9.711 34.531 0.097 1 75.75 309 GLY A CA 1
ATOM 2433 C C . GLY A 1 309 ? -8.969 35.844 -0.097 1 75.75 309 GLY A C 1
ATOM 2434 O O . GLY A 1 309 ? -9.359 36.875 0.449 1 75.75 309 GLY A O 1
ATOM 2435 N N . VAL A 1 310 ? -7.852 35.812 -0.729 1 79.56 310 VAL A N 1
ATOM 2436 C CA . VAL A 1 310 ? -7.066 37 -1 1 79.56 310 VAL A CA 1
ATOM 2437 C C . VAL A 1 310 ? -6.727 37.062 -2.488 1 79.56 310 VAL A C 1
ATOM 2439 O O . VAL A 1 310 ? -6.781 36.062 -3.191 1 79.56 310 VAL A O 1
ATOM 2442 N N . SER A 1 311 ? -6.414 38.312 -2.963 1 88.25 311 SER A N 1
ATOM 2443 C CA . SER A 1 311 ? -6.02 38.469 -4.359 1 88.25 311 SER A CA 1
ATOM 2444 C C . SER A 1 311 ? -4.617 37.938 -4.605 1 88.25 311 SER A C 1
ATOM 2446 O O . SER A 1 311 ? -3.832 37.781 -3.67 1 88.25 311 SER A O 1
ATOM 2448 N N . PRO A 1 312 ? -4.355 37.594 -5.934 1 87.75 312 PRO A N 1
ATOM 2449 C CA . PRO A 1 312 ? -2.996 37.156 -6.25 1 87.75 312 PRO A CA 1
ATOM 2450 C C . PRO A 1 312 ? -1.933 38.156 -5.836 1 87.75 312 PRO A C 1
ATOM 2452 O O . PRO A 1 312 ? -0.867 37.781 -5.348 1 87.75 312 PRO A O 1
ATOM 2455 N N . ARG A 1 313 ? -2.189 39.344 -6.023 1 87.62 313 ARG A N 1
ATOM 2456 C CA . ARG A 1 313 ? -1.259 40.406 -5.66 1 87.62 313 ARG A CA 1
ATOM 2457 C C . ARG A 1 313 ? -1.002 40.438 -4.156 1 87.62 313 ARG A C 1
ATOM 2459 O O . ARG A 1 313 ? 0.144 40.562 -3.719 1 87.62 313 ARG A O 1
ATOM 2466 N N . GLU A 1 314 ? -2.082 40.344 -3.443 1 85.25 314 GLU A N 1
ATOM 2467 C CA . GLU A 1 314 ? -1.968 40.312 -1.989 1 85.25 314 GLU A CA 1
ATOM 2468 C C . GLU A 1 314 ? -1.184 39.094 -1.53 1 85.25 314 GLU A C 1
ATOM 2470 O O . GLU A 1 314 ? -0.391 39.156 -0.59 1 85.25 314 GLU A O 1
ATOM 2475 N N . TRP A 1 315 ? -1.478 38 -2.209 1 81.75 315 TRP A N 1
ATOM 2476 C CA . TRP A 1 315 ? -0.772 36.781 -1.889 1 81.75 315 TRP A CA 1
ATOM 2477 C C . TRP A 1 315 ? 0.729 36.938 -2.104 1 81.75 315 TRP A C 1
ATOM 2479 O O . TRP A 1 315 ? 1.53 36.531 -1.258 1 81.75 315 TRP A O 1
ATOM 2489 N N . ARG A 1 316 ? 1.107 37.469 -3.182 1 83.88 316 ARG A N 1
ATOM 2490 C CA . ARG A 1 316 ? 2.514 37.688 -3.498 1 83.88 316 ARG A CA 1
ATOM 2491 C C . ARG A 1 316 ? 3.146 38.656 -2.514 1 83.88 316 ARG A C 1
ATOM 2493 O O . ARG A 1 316 ? 4.297 38.5 -2.111 1 83.88 316 ARG A O 1
ATOM 2500 N N . ALA A 1 317 ? 2.469 39.594 -2.152 1 79.94 317 ALA A N 1
ATOM 2501 C CA . ALA A 1 317 ? 2.971 40.625 -1.261 1 79.94 317 ALA A CA 1
ATOM 2502 C C . ALA A 1 317 ? 3.135 40.094 0.162 1 79.94 317 ALA A C 1
ATOM 2504 O O . ALA A 1 317 ? 4.012 40.562 0.902 1 79.94 317 ALA A O 1
ATOM 2505 N N . ALA A 1 318 ? 2.234 39.281 0.454 1 65.19 318 ALA A N 1
ATOM 2506 C CA . ALA A 1 318 ? 2.268 38.781 1.82 1 65.19 318 ALA A CA 1
ATOM 2507 C C . ALA A 1 318 ? 3.527 37.938 2.064 1 65.19 318 ALA A C 1
ATOM 2509 O O . ALA A 1 318 ? 3.963 37.781 3.209 1 65.19 318 ALA A O 1
ATOM 2510 N N . GLN A 1 319 ? 4.172 37.406 1.115 1 57.19 319 GLN A N 1
ATOM 2511 C CA . GLN A 1 319 ? 5.367 36.594 1.287 1 57.19 319 GLN A CA 1
ATOM 2512 C C . GLN A 1 319 ? 6.633 37.438 1.073 1 57.19 319 GLN A C 1
ATOM 2514 O O . GLN A 1 319 ? 7.746 36.906 1.179 1 57.19 319 GLN A O 1
ATOM 2519 N N . GLN A 1 320 ? 6.543 38.656 0.733 1 52.44 320 GLN A N 1
ATOM 2520 C CA . GLN A 1 320 ? 7.672 39.562 0.773 1 52.44 320 GLN A CA 1
ATOM 2521 C C . GLN A 1 320 ? 7.887 40.125 2.184 1 52.44 320 GLN A C 1
ATOM 2523 O O . GLN A 1 320 ? 6.926 40.312 2.932 1 52.44 320 GLN A O 1
ATOM 2528 N N . MET B 1 1 ? -18.906 -13.164 -2.469 1 48.75 1 MET B N 1
ATOM 2529 C CA . MET B 1 1 ? -18.797 -14.445 -3.166 1 48.75 1 MET B CA 1
ATOM 2530 C C . MET B 1 1 ? -18.469 -15.57 -2.188 1 48.75 1 MET B C 1
ATOM 2532 O O . MET B 1 1 ? -17.734 -15.359 -1.218 1 48.75 1 MET B O 1
ATOM 2536 N N . PRO B 1 2 ? -19.188 -16.594 -2.328 1 57.03 2 PRO B N 1
ATOM 2537 C CA . PRO B 1 2 ? -19.016 -17.688 -1.376 1 57.03 2 PRO B CA 1
ATOM 2538 C C . PRO B 1 2 ? -17.625 -18.297 -1.399 1 57.03 2 PRO B C 1
ATOM 2540 O O . PRO B 1 2 ? -16.969 -18.328 -2.451 1 57.03 2 PRO B O 1
ATOM 2543 N N . ASP B 1 3 ? -17.047 -18.438 -0.294 1 78.56 3 ASP B N 1
ATOM 2544 C CA . ASP B 1 3 ? -15.812 -19.156 -0.023 1 78.56 3 ASP B CA 1
ATOM 2545 C C . ASP B 1 3 ? -15.906 -20.609 -0.484 1 78.56 3 ASP B C 1
ATOM 2547 O O . ASP B 1 3 ? -16.953 -21.25 -0.323 1 78.56 3 ASP B O 1
ATOM 2551 N N . THR B 1 4 ? -15.117 -21.094 -1.462 1 85.81 4 THR B N 1
ATOM 2552 C CA . THR B 1 4 ? -15.008 -22.5 -1.832 1 85.81 4 THR B CA 1
ATOM 2553 C C . THR B 1 4 ? -14.047 -23.234 -0.9 1 85.81 4 THR B C 1
ATOM 2555 O O . THR B 1 4 ? -12.992 -22.703 -0.546 1 85.81 4 THR B O 1
ATOM 2558 N N . GLU B 1 5 ? -14.539 -24.391 -0.448 1 89.88 5 GLU B N 1
ATOM 2559 C CA . GLU B 1 5 ? -13.719 -25.188 0.457 1 89.88 5 GLU B CA 1
ATOM 2560 C C . GLU B 1 5 ? -13.82 -26.672 0.135 1 89.88 5 GLU B C 1
ATOM 2562 O O . GLU B 1 5 ? -14.883 -27.156 -0.266 1 89.88 5 GLU B O 1
ATOM 2567 N N . PHE B 1 6 ? -12.727 -27.359 0.182 1 86.12 6 PHE B N 1
ATOM 2568 C CA . PHE B 1 6 ? -12.68 -28.812 -0.009 1 86.12 6 PHE B CA 1
ATOM 2569 C C . PHE B 1 6 ? -11.648 -29.438 0.918 1 86.12 6 PHE B C 1
ATOM 2571 O O . PHE B 1 6 ? -10.57 -28.875 1.14 1 86.12 6 PHE B O 1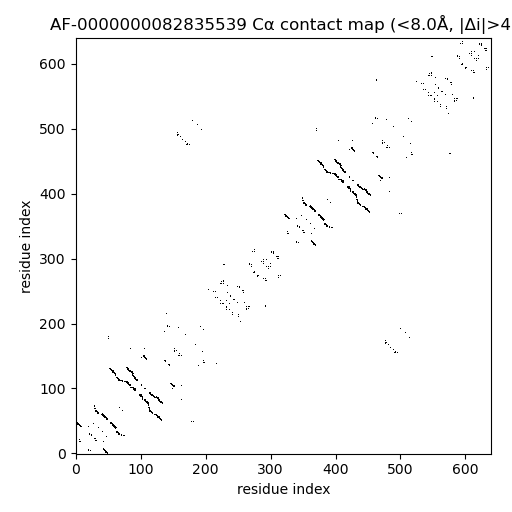
ATOM 2578 N N . ALA B 1 7 ? -12.023 -30.547 1.519 1 88.69 7 ALA B N 1
ATOM 2579 C CA . ALA B 1 7 ? -11.102 -31.344 2.324 1 88.69 7 ALA B CA 1
ATOM 2580 C C . ALA B 1 7 ? -11.172 -32.812 1.922 1 88.69 7 ALA B C 1
ATOM 2582 O O . ALA B 1 7 ? -12.258 -33.375 1.707 1 88.69 7 ALA B O 1
ATOM 2583 N N . THR B 1 8 ? -10.016 -33.438 1.817 1 84.81 8 THR B N 1
ATOM 2584 C CA . THR B 1 8 ? -9.992 -34.844 1.452 1 84.81 8 THR B CA 1
ATOM 2585 C C . THR B 1 8 ? -10.688 -35.688 2.514 1 84.81 8 THR B C 1
ATOM 2587 O O . THR B 1 8 ? -11.195 -36.781 2.215 1 84.81 8 THR B O 1
ATOM 2590 N N . SER B 1 9 ? -10.68 -35.219 3.729 1 83.5 9 SER B N 1
ATOM 2591 C CA . SER B 1 9 ? -11.289 -35.938 4.832 1 83.5 9 SER B CA 1
ATOM 2592 C C . SER B 1 9 ? -12.805 -36.062 4.648 1 83.5 9 SER B C 1
ATOM 2594 O O . SER B 1 9 ? -13.453 -36.906 5.285 1 83.5 9 SER B O 1
ATOM 2596 N N . ALA B 1 10 ? -13.297 -35.25 3.801 1 82.06 10 ALA B N 1
ATOM 2597 C CA . ALA B 1 10 ? -14.742 -35.219 3.582 1 82.06 10 ALA B CA 1
ATOM 2598 C C . ALA B 1 10 ? -15.156 -36.281 2.57 1 82.06 10 ALA B C 1
ATOM 2600 O O . ALA B 1 10 ? -16.359 -36.469 2.318 1 82.06 10 ALA B O 1
ATOM 2601 N N . VAL B 1 11 ? -14.211 -36.938 1.917 1 82.12 11 VAL B N 1
ATOM 2602 C CA . VAL B 1 11 ? -14.508 -37.875 0.864 1 82.12 11 VAL B CA 1
ATOM 2603 C C . VAL B 1 11 ? -13.906 -39.25 1.222 1 82.12 11 VAL B C 1
ATOM 2605 O O . VAL B 1 11 ? -12.812 -39.312 1.789 1 82.12 11 VAL B O 1
ATOM 2608 N N . ALA B 1 12 ? -14.758 -40.281 1.075 1 76.12 12 ALA B N 1
ATOM 2609 C CA . ALA B 1 12 ? -14.297 -41.625 1.39 1 76.12 12 ALA B CA 1
ATOM 2610 C C . ALA B 1 12 ? -13.875 -42.375 0.127 1 76.12 12 ALA B C 1
ATOM 2612 O O . ALA B 1 12 ? -14.297 -42.031 -0.978 1 76.12 12 ALA B O 1
ATOM 2613 N N . GLY B 1 13 ? -12.828 -43.281 0.358 1 73.12 13 GLY B N 1
ATOM 2614 C CA . GLY B 1 13 ? -12.531 -44.312 -0.602 1 73.12 13 GLY B CA 1
ATOM 2615 C C . GLY B 1 13 ? -11.633 -43.875 -1.733 1 73.12 13 GLY B C 1
ATOM 2616 O O . GLY B 1 13 ? -10.812 -42.969 -1.554 1 73.12 13 GLY B O 1
ATOM 2617 N N . ALA B 1 14 ? -11.773 -44.531 -2.889 1 72 14 ALA B N 1
ATOM 2618 C CA . ALA B 1 14 ? -10.906 -44.469 -4.062 1 72 14 ALA B CA 1
ATOM 2619 C C . ALA B 1 14 ? -11.094 -43.125 -4.789 1 72 14 ALA B C 1
ATOM 2621 O O . ALA B 1 14 ? -10.203 -42.688 -5.52 1 72 14 ALA B O 1
ATOM 2622 N N . GLU B 1 15 ? -12.195 -42.406 -4.43 1 84.56 15 GLU B N 1
ATOM 2623 C CA . GLU B 1 15 ? -12.492 -41.188 -5.16 1 84.56 15 GLU B CA 1
ATOM 2624 C C . GLU B 1 15 ? -11.773 -39.969 -4.543 1 84.56 15 GLU B C 1
ATOM 2626 O O . GLU B 1 15 ? -11.797 -38.875 -5.102 1 84.56 15 GLU B O 1
ATOM 2631 N N . ARG B 1 16 ? -11.125 -40.25 -3.449 1 86.38 16 ARG B N 1
ATOM 2632 C CA . ARG B 1 16 ? -10.484 -39.188 -2.676 1 86.38 16 ARG B CA 1
ATOM 2633 C C . ARG B 1 16 ? -9.445 -38.469 -3.514 1 86.38 16 ARG B C 1
ATOM 2635 O O . ARG B 1 16 ? -9.391 -37.219 -3.508 1 86.38 16 ARG B O 1
ATOM 2642 N N . TYR B 1 17 ? -8.75 -39.25 -4.25 1 86 17 TYR B N 1
ATOM 2643 C CA . TYR B 1 17 ? -7.672 -38.688 -5.051 1 86 17 TYR B CA 1
ATOM 2644 C C . TYR B 1 17 ? -8.227 -37.812 -6.188 1 86 17 TYR B C 1
ATOM 2646 O O . TYR B 1 17 ? -7.789 -36.688 -6.391 1 86 17 TYR B O 1
ATOM 2654 N N . GLU B 1 18 ? -9.195 -38.375 -6.848 1 88.88 18 GLU B N 1
ATOM 2655 C CA . GLU B 1 18 ? -9.773 -37.688 -8 1 88.88 18 GLU B CA 1
ATOM 2656 C C . GLU B 1 18 ? -10.508 -36.406 -7.57 1 88.88 18 GLU B C 1
ATOM 2658 O O . GLU B 1 18 ? -10.422 -35.375 -8.242 1 88.88 18 GLU B O 1
ATOM 2663 N N . GLN B 1 19 ? -11.109 -36.438 -6.508 1 91.88 19 GLN B N 1
ATOM 2664 C CA . GLN B 1 19 ? -11.844 -35.281 -6.027 1 91.88 19 GLN B CA 1
ATOM 2665 C C . GLN B 1 19 ? -10.891 -34.188 -5.531 1 91.88 19 GLN B C 1
ATOM 2667 O O . GLN B 1 19 ? -11.156 -33 -5.711 1 91.88 19 GLN B O 1
ATOM 2672 N N . TRP B 1 20 ? -9.836 -34.656 -4.875 1 93.12 20 TRP B N 1
ATOM 2673 C CA . TRP B 1 20 ? -8.812 -33.719 -4.449 1 93.12 20 TRP B CA 1
ATOM 2674 C C . TRP B 1 20 ? -8.18 -33.031 -5.652 1 93.12 20 TRP B C 1
ATOM 2676 O O . TRP B 1 20 ? -8.078 -31.797 -5.676 1 93.12 20 TRP B O 1
ATOM 2686 N N . ARG B 1 21 ? -7.789 -33.781 -6.625 1 92.62 21 ARG B N 1
ATOM 2687 C CA . ARG B 1 21 ? -7.234 -33.219 -7.855 1 92.62 21 ARG B CA 1
ATOM 2688 C C . ARG B 1 21 ? -8.203 -32.25 -8.492 1 92.62 21 ARG B C 1
ATOM 2690 O O . ARG B 1 21 ? -7.789 -31.172 -8.961 1 92.62 21 ARG B O 1
ATOM 2697 N N . ALA B 1 22 ? -9.469 -32.562 -8.508 1 93.56 22 ALA B N 1
ATOM 2698 C CA . ALA B 1 22 ? -10.492 -31.688 -9.078 1 93.56 22 ALA B CA 1
ATOM 2699 C C . ALA B 1 22 ? -10.609 -30.391 -8.297 1 93.56 22 ALA B C 1
ATOM 2701 O O . ALA B 1 22 ? -10.742 -29.312 -8.883 1 93.56 22 ALA B O 1
ATOM 2702 N N . ALA B 1 23 ? -10.531 -30.562 -6.988 1 94.06 23 ALA B N 1
ATOM 2703 C CA . ALA B 1 23 ? -10.617 -29.375 -6.133 1 94.06 23 ALA B CA 1
ATOM 2704 C C . ALA B 1 23 ? -9.445 -28.438 -6.375 1 94.06 23 ALA B C 1
ATOM 2706 O O . ALA B 1 23 ? -9.617 -27.219 -6.473 1 94.06 23 ALA B O 1
ATOM 2707 N N . LEU B 1 24 ? -8.227 -28.984 -6.469 1 94.62 24 LEU B N 1
ATOM 2708 C CA . LEU B 1 24 ? -7.039 -28.188 -6.75 1 94.62 24 LEU B CA 1
ATOM 2709 C C . LEU B 1 24 ? -7.133 -27.531 -8.125 1 94.62 24 LEU B C 1
ATOM 2711 O O . LEU B 1 24 ? -6.758 -26.375 -8.289 1 94.62 24 LEU B O 1
ATOM 2715 N N . SER B 1 25 ? -7.645 -28.266 -9.078 1 94.88 25 SER B N 1
ATOM 2716 C CA . SER B 1 25 ? -7.785 -27.75 -10.438 1 94.88 25 SER B CA 1
ATOM 2717 C C . SER B 1 25 ? -8.773 -26.594 -10.484 1 94.88 25 SER B C 1
ATOM 2719 O O . SER B 1 25 ? -8.578 -25.641 -11.234 1 94.88 25 SER B O 1
ATOM 2721 N N . ASP B 1 26 ? -9.789 -26.719 -9.75 1 93.62 26 ASP B N 1
ATOM 2722 C CA . ASP B 1 26 ? -10.766 -25.625 -9.688 1 93.62 26 ASP B CA 1
ATOM 2723 C C . ASP B 1 26 ? -10.148 -24.359 -9.133 1 93.62 26 ASP B C 1
ATOM 2725 O O . ASP B 1 26 ? -10.453 -23.25 -9.594 1 93.62 26 ASP B O 1
ATOM 2729 N N . ALA B 1 27 ? -9.281 -24.562 -8.203 1 94.06 27 ALA B N 1
ATOM 2730 C CA . ALA B 1 27 ? -8.672 -23.422 -7.535 1 94.06 27 ALA B CA 1
ATOM 2731 C C . ALA B 1 27 ? -7.539 -22.828 -8.375 1 94.06 27 ALA B C 1
ATOM 2733 O O . ALA B 1 27 ? -7.414 -21.609 -8.484 1 94.06 27 ALA B O 1
ATOM 2734 N N . PHE B 1 28 ? -6.699 -23.672 -9.008 1 95.38 28 PHE B N 1
ATOM 2735 C CA . PHE B 1 28 ? -5.43 -23.156 -9.516 1 95.38 28 PHE B CA 1
ATOM 2736 C C . PHE B 1 28 ? -5.23 -23.578 -10.977 1 95.38 28 PHE B C 1
ATOM 2738 O O . PHE B 1 28 ? -4.195 -23.281 -11.57 1 95.38 28 PHE B O 1
ATOM 2745 N N . GLY B 1 29 ? -6.191 -24.188 -11.578 1 94.5 29 GLY B N 1
ATOM 2746 C CA . GLY B 1 29 ? -6.004 -24.812 -12.883 1 94.5 29 GLY B CA 1
ATOM 2747 C C . GLY B 1 29 ? -5.52 -26.25 -12.805 1 94.5 29 GLY B C 1
ATOM 2748 O O . GLY B 1 29 ? -5.289 -26.766 -11.711 1 94.5 29 GLY B O 1
ATOM 2749 N N . PRO B 1 30 ? -5.375 -26.859 -13.945 1 94.31 30 PRO B N 1
ATOM 2750 C CA . PRO B 1 30 ? -5.105 -28.297 -13.969 1 94.31 30 PRO B CA 1
ATOM 2751 C C . PRO B 1 30 ? -3.75 -28.656 -13.367 1 94.31 30 PRO B C 1
ATOM 2753 O O . PRO B 1 30 ? -2.768 -27.938 -13.57 1 94.31 30 PRO B O 1
ATOM 2756 N N . PHE B 1 31 ? -3.742 -29.766 -12.602 1 91.81 31 PHE B N 1
ATOM 2757 C CA . PHE B 1 31 ? -2.58 -30.328 -11.922 1 91.81 31 PHE B CA 1
ATOM 2758 C C . PHE B 1 31 ? -2.611 -31.844 -11.961 1 91.81 31 PHE B C 1
ATOM 2760 O O . PHE B 1 31 ? -3.658 -32.438 -12.219 1 91.81 31 PHE B O 1
ATOM 2767 N N . GLU B 1 32 ? -1.435 -32.406 -11.742 1 94.12 32 GLU B N 1
ATOM 2768 C CA . GLU B 1 32 ? -1.341 -33.812 -11.383 1 94.12 32 GLU B CA 1
ATOM 2769 C C . GLU B 1 32 ? -0.963 -34 -9.914 1 94.12 32 GLU B C 1
ATOM 2771 O O . GLU B 1 32 ? -0.182 -33.219 -9.375 1 94.12 32 GLU B O 1
ATOM 2776 N N . VAL B 1 33 ? -1.624 -34.969 -9.258 1 93 33 VAL B N 1
ATOM 2777 C CA . VAL B 1 33 ? -1.316 -35.312 -7.875 1 93 33 VAL B CA 1
ATOM 2778 C C . VAL B 1 33 ? -0.693 -36.688 -7.812 1 93 33 VAL B C 1
ATOM 2780 O O . VAL B 1 33 ? -1.277 -37.656 -8.297 1 93 33 VAL B O 1
ATOM 2783 N N . HIS B 1 34 ? 0.51 -36.688 -7.258 1 90.5 34 HIS B N 1
ATOM 2784 C CA . HIS B 1 34 ? 1.21 -37.969 -7.074 1 90.5 34 HIS B CA 1
ATOM 2785 C C . HIS B 1 34 ? 1.275 -38.344 -5.598 1 90.5 34 HIS B C 1
ATOM 2787 O O . HIS B 1 34 ? 1.636 -37.531 -4.754 1 90.5 34 HIS B O 1
ATOM 2793 N N . HIS B 1 35 ? 0.602 -39.406 -5.234 1 80.44 35 HIS B N 1
ATOM 2794 C CA . HIS B 1 35 ? 0.634 -39.844 -3.84 1 80.44 35 HIS B CA 1
ATOM 2795 C C . HIS B 1 35 ? 1.423 -41.125 -3.676 1 80.44 35 HIS B C 1
ATOM 2797 O O . HIS B 1 35 ? 1.483 -41.938 -4.598 1 80.44 35 HIS B O 1
ATOM 2803 N N . GLY B 1 36 ? 2.297 -41.188 -2.668 1 66.31 36 GLY B N 1
ATOM 2804 C CA . GLY B 1 36 ? 2.996 -42.438 -2.396 1 66.31 36 GLY B CA 1
ATOM 2805 C C . GLY B 1 36 ? 2.092 -43.531 -1.83 1 66.31 36 GLY B C 1
ATOM 2806 O O . GLY B 1 36 ? 0.93 -43.25 -1.512 1 66.31 36 GLY B O 1
ATOM 2807 N N . GLN B 1 37 ? 2.377 -44.906 -2.016 1 58.47 37 GLN B N 1
ATOM 2808 C CA . GLN B 1 37 ? 1.634 -46.094 -1.604 1 58.47 37 GLN B CA 1
ATOM 2809 C C . GLN B 1 37 ? 1.283 -46.031 -0.12 1 58.47 37 GLN B C 1
ATOM 2811 O O . GLN B 1 37 ? 0.184 -46.406 0.28 1 58.47 37 GLN B O 1
ATOM 2816 N N . ALA B 1 38 ? 2.299 -45.969 0.841 1 55.91 38 ALA B N 1
ATOM 2817 C CA . ALA B 1 38 ? 2.199 -46.406 2.236 1 55.91 38 ALA B CA 1
ATOM 2818 C C . ALA B 1 38 ? 2.176 -45.188 3.172 1 55.91 38 ALA B C 1
ATOM 2820 O O . ALA B 1 38 ? 2.15 -45.344 4.395 1 55.91 38 ALA B O 1
ATOM 2821 N N . GLY B 1 39 ? 1.426 -43.969 2.762 1 63.06 39 GLY B N 1
ATOM 2822 C CA . GLY B 1 39 ? 1.557 -42.938 3.775 1 63.06 39 GLY B CA 1
ATOM 2823 C C . GLY B 1 39 ? 0.331 -42.062 3.881 1 63.06 39 GLY B C 1
ATOM 2824 O O . GLY B 1 39 ? -0.734 -42.406 3.361 1 63.06 39 GLY B O 1
ATOM 2825 N N . GLN B 1 40 ? 0.288 -41.125 4.844 1 80 40 GLN B N 1
ATOM 2826 C CA . GLN B 1 40 ? -0.806 -40.188 5.145 1 80 40 GLN B CA 1
ATOM 2827 C C . GLN B 1 40 ? -1.065 -39.25 3.979 1 80 40 GLN B C 1
ATOM 2829 O O . GLN B 1 40 ? -0.139 -38.594 3.473 1 80 40 GLN B O 1
ATOM 2834 N N . PHE B 1 41 ? -2.166 -39.438 3.244 1 87.75 41 PHE B N 1
ATOM 2835 C CA . PHE B 1 41 ? -2.662 -38.562 2.197 1 87.75 41 PHE B CA 1
ATOM 2836 C C . PHE B 1 41 ? -3.771 -37.656 2.729 1 87.75 41 PHE B C 1
ATOM 2838 O O . PHE B 1 41 ? -4.828 -38.156 3.141 1 87.75 41 PHE B O 1
ATOM 2845 N N . ALA B 1 42 ? -3.414 -36.406 2.832 1 91.25 42 ALA B N 1
ATOM 2846 C CA . ALA B 1 42 ? -4.402 -35.438 3.295 1 91.25 42 ALA B CA 1
ATOM 2847 C C . ALA B 1 42 ? -4.305 -34.125 2.51 1 91.25 42 ALA B C 1
ATOM 2849 O O . ALA B 1 42 ? -3.232 -33.781 2.006 1 91.25 42 ALA B O 1
ATOM 2850 N N . GLY B 1 43 ? -5.414 -33.469 2.303 1 93.56 43 GLY B N 1
ATOM 2851 C CA . GLY B 1 43 ? -5.445 -32.188 1.621 1 93.56 43 GLY B CA 1
ATOM 2852 C C . GLY B 1 43 ? -6.641 -31.328 2.004 1 93.56 43 GLY B C 1
ATOM 2853 O O . GLY B 1 43 ? -7.719 -31.859 2.287 1 93.56 43 GLY B O 1
ATOM 2854 N N . HIS B 1 44 ? -6.418 -30.094 2.15 1 95.88 44 HIS B N 1
ATOM 2855 C CA . HIS B 1 44 ? -7.457 -29.094 2.395 1 95.88 44 HIS B CA 1
ATOM 2856 C C . HIS B 1 44 ? -7.191 -27.812 1.604 1 95.88 44 HIS B C 1
ATOM 2858 O O . HIS B 1 44 ? -6.055 -27.344 1.553 1 95.88 44 HIS B O 1
ATOM 2864 N N . VAL B 1 45 ? -8.25 -27.375 0.897 1 96.19 45 VAL B N 1
ATOM 2865 C CA . VAL B 1 45 ? -8.102 -26.125 0.16 1 96.19 45 VAL B CA 1
ATOM 2866 C C . VAL B 1 45 ? -9.336 -25.266 0.367 1 96.19 45 VAL B C 1
ATOM 2868 O O . VAL B 1 45 ? -10.469 -25.75 0.347 1 96.19 45 VAL B O 1
ATOM 2871 N N . ARG B 1 46 ? -9.133 -24.031 0.753 1 95.56 46 ARG B N 1
ATOM 2872 C CA . ARG B 1 46 ? -10.148 -22.984 0.815 1 95.56 46 ARG B CA 1
ATOM 2873 C C . ARG B 1 46 ? -9.703 -21.75 0.044 1 95.56 46 ARG B C 1
ATOM 2875 O O . ARG B 1 46 ? -8.547 -21.328 0.153 1 95.56 46 ARG B O 1
ATOM 2882 N N . TYR B 1 47 ? -10.594 -21.281 -0.811 1 94.94 47 TYR B N 1
ATOM 2883 C CA . TYR B 1 47 ? -10.219 -20.047 -1.514 1 94.94 47 TYR B CA 1
ATOM 2884 C C . TYR B 1 47 ? -11.438 -19.156 -1.743 1 94.94 47 TYR B C 1
ATOM 2886 O O . TYR B 1 47 ? -12.57 -19.625 -1.703 1 94.94 47 TYR B O 1
ATOM 2894 N N . VAL B 1 48 ? -11.25 -17.906 -1.842 1 92.12 48 VAL B N 1
ATOM 2895 C CA . VAL B 1 48 ? -12.266 -16.906 -2.148 1 92.12 48 VAL B CA 1
ATOM 2896 C C . VAL B 1 48 ? -11.742 -15.938 -3.209 1 92.12 48 VAL B C 1
ATOM 2898 O O . VAL B 1 48 ? -10.555 -15.586 -3.203 1 92.12 48 VAL B O 1
ATOM 2901 N N . ARG B 1 49 ? -12.57 -15.57 -4.098 1 90.19 49 ARG B N 1
ATOM 2902 C CA . ARG B 1 49 ? -12.219 -14.633 -5.156 1 90.19 49 ARG B CA 1
ATOM 2903 C C . ARG B 1 49 ? -12.836 -13.266 -4.902 1 90.19 49 ARG B C 1
ATOM 2905 O O . ARG B 1 49 ? -14.016 -13.164 -4.566 1 90.19 49 ARG B O 1
ATOM 2912 N N . ARG B 1 50 ? -11.984 -12.328 -4.875 1 83.81 50 ARG B N 1
ATOM 2913 C CA . ARG B 1 50 ? -12.383 -10.922 -4.77 1 83.81 50 ARG B CA 1
ATOM 2914 C C . ARG B 1 50 ? -11.719 -10.086 -5.859 1 83.81 50 ARG B C 1
ATOM 2916 O O . ARG B 1 50 ? -10.492 -9.977 -5.91 1 83.81 50 ARG B O 1
ATOM 2923 N N . ALA B 1 51 ? -12.586 -9.445 -6.676 1 79.12 51 ALA B N 1
ATOM 2924 C CA . ALA B 1 51 ? -12.047 -8.695 -7.805 1 79.12 51 ALA B CA 1
ATOM 2925 C C . ALA B 1 51 ? -11.148 -9.578 -8.672 1 79.12 51 ALA B C 1
ATOM 2927 O O . ALA B 1 51 ? -11.562 -10.648 -9.117 1 79.12 51 ALA B O 1
ATOM 2928 N N . SER B 1 52 ? -9.891 -9.211 -8.922 1 82.44 52 SER B N 1
ATOM 2929 C CA . SER B 1 52 ? -8.992 -9.977 -9.773 1 82.44 52 SER B CA 1
ATOM 2930 C C . SER B 1 52 ? -8.023 -10.82 -8.938 1 82.44 52 SER B C 1
ATOM 2932 O O . SER B 1 52 ? -7.074 -11.391 -9.469 1 82.44 52 SER B O 1
ATOM 2934 N N . LEU B 1 53 ? -8.359 -10.984 -7.695 1 90.94 53 LEU B N 1
ATOM 2935 C CA . LEU B 1 53 ? -7.488 -11.719 -6.785 1 90.94 53 LEU B CA 1
ATOM 2936 C C . LEU B 1 53 ? -8.18 -12.977 -6.27 1 90.94 53 LEU B C 1
ATOM 2938 O O . LEU B 1 53 ? -9.406 -13.039 -6.211 1 90.94 53 LEU B O 1
ATOM 2942 N N . GLN B 1 54 ? -7.398 -13.93 -6.027 1 94.75 54 GLN B N 1
ATOM 2943 C CA . GLN B 1 54 ? -7.871 -15.117 -5.328 1 94.75 54 GLN B CA 1
ATOM 2944 C C . GLN B 1 54 ? -7.062 -15.367 -4.059 1 94.75 54 GLN B C 1
ATOM 2946 O O . GLN B 1 54 ? -5.836 -15.445 -4.105 1 94.75 54 GLN B O 1
ATOM 2951 N N . PHE B 1 55 ? -7.766 -15.477 -2.912 1 95.44 55 PHE B N 1
ATOM 2952 C CA . PHE B 1 55 ? -7.148 -15.742 -1.617 1 95.44 55 PHE B CA 1
ATOM 2953 C C . PHE B 1 55 ? -7.242 -17.219 -1.26 1 95.44 55 PHE B C 1
ATOM 2955 O O . PHE B 1 55 ? -8.336 -17.797 -1.248 1 95.44 55 PHE B O 1
ATOM 2962 N N . ASN B 1 56 ? -6.031 -17.781 -0.954 1 97 56 ASN B N 1
ATOM 2963 C CA . ASN B 1 56 ? -5.992 -19.234 -0.8 1 97 56 ASN B CA 1
ATOM 2964 C C . ASN B 1 56 ? -5.441 -1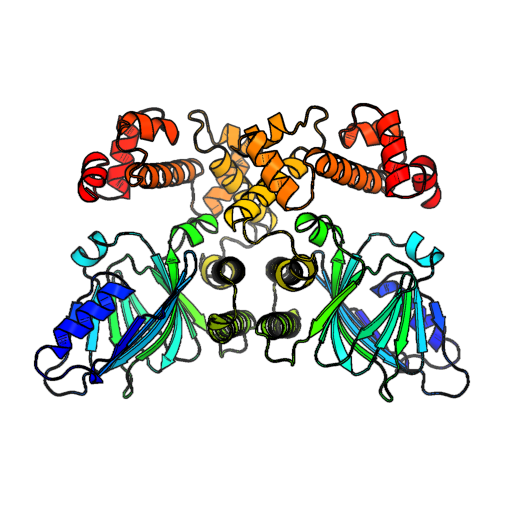9.641 0.565 1 97 56 ASN B C 1
ATOM 2966 O O . ASN B 1 56 ? -4.492 -19.031 1.062 1 97 56 ASN B O 1
ATOM 2970 N N . ASP B 1 57 ? -6.066 -20.578 1.2 1 96.62 57 ASP B N 1
ATOM 2971 C CA . ASP B 1 57 ? -5.539 -21.391 2.291 1 96.62 57 ASP B CA 1
ATOM 2972 C C . ASP B 1 57 ? -5.387 -22.844 1.866 1 96.62 57 ASP B C 1
ATOM 2974 O O . ASP B 1 57 ? -6.379 -23.562 1.699 1 96.62 57 ASP B O 1
ATOM 2978 N N . LEU B 1 58 ? -4.133 -23.266 1.65 1 97.31 58 LEU B N 1
ATOM 2979 C CA . LEU B 1 58 ? -3.846 -24.578 1.084 1 97.31 58 LEU B CA 1
ATOM 2980 C C . LEU B 1 58 ? -3.012 -25.422 2.049 1 97.31 58 LEU B C 1
ATOM 2982 O O . LEU B 1 58 ? -2.021 -24.938 2.6 1 97.31 58 LEU B O 1
ATOM 2986 N N . HIS B 1 59 ? -3.465 -26.578 2.334 1 96.88 59 HIS B N 1
ATOM 2987 C CA . HIS B 1 59 ? -2.734 -27.562 3.127 1 96.88 59 HIS B CA 1
ATOM 2988 C C . HIS B 1 59 ? -2.742 -28.922 2.453 1 96.88 59 HIS B C 1
ATOM 2990 O O . HIS B 1 59 ? -3.787 -29.391 1.988 1 96.88 59 HIS B O 1
ATOM 2996 N N . TYR B 1 60 ? -1.637 -29.562 2.365 1 94.62 60 TYR B N 1
ATOM 2997 C CA . TYR B 1 60 ? -1.622 -30.953 1.896 1 94.62 60 TYR B CA 1
ATOM 2998 C C . TYR B 1 60 ? -0.41 -31.703 2.439 1 94.62 60 TYR B C 1
ATOM 3000 O O . TYR B 1 60 ? 0.565 -31.078 2.873 1 94.62 60 TYR B O 1
ATOM 3008 N N . GLN B 1 61 ? -0.542 -32.969 2.492 1 92.56 61 GLN B N 1
ATOM 3009 C CA . GLN B 1 61 ? 0.456 -33.875 3.07 1 92.56 61 GLN B CA 1
ATOM 3010 C C . GLN B 1 61 ? 0.541 -35.188 2.289 1 92.56 61 GLN B C 1
ATOM 3012 O O . GLN B 1 61 ? -0.465 -35.656 1.767 1 92.56 61 GLN B O 1
ATOM 3017 N N . GLY B 1 62 ? 1.829 -35.688 2.211 1 89.44 62 GLY B N 1
ATOM 3018 C CA . GLY B 1 62 ? 2.033 -37.031 1.657 1 89.44 62 GLY B CA 1
ATOM 3019 C C . GLY B 1 62 ? 1.827 -37.094 0.156 1 89.44 62 GLY B C 1
ATOM 3020 O O . GLY B 1 62 ? 1.376 -38.094 -0.375 1 89.44 62 GLY B O 1
ATOM 3021 N N . GLN B 1 63 ? 2.066 -36 -0.48 1 90.5 63 GLN B N 1
ATOM 3022 C CA . GLN B 1 63 ? 1.826 -35.969 -1.919 1 90.5 63 GLN B CA 1
ATOM 3023 C C . GLN B 1 63 ? 2.752 -34.969 -2.613 1 90.5 63 GLN B C 1
ATOM 3025 O O . GLN B 1 63 ? 3.322 -34.094 -1.968 1 90.5 63 GLN B O 1
ATOM 3030 N N . ARG B 1 64 ? 2.92 -35.219 -3.867 1 93 64 ARG B N 1
ATOM 3031 C CA . ARG B 1 64 ? 3.588 -34.312 -4.785 1 93 64 ARG B CA 1
ATOM 3032 C C . ARG B 1 64 ? 2.617 -33.781 -5.832 1 93 64 ARG B C 1
ATOM 3034 O O . ARG B 1 64 ? 1.881 -34.562 -6.453 1 93 64 ARG B O 1
ATOM 3041 N N . ILE B 1 65 ? 2.672 -32.469 -5.965 1 95.38 65 ILE B N 1
ATOM 3042 C CA . ILE B 1 65 ? 1.829 -31.844 -6.98 1 95.38 65 ILE B CA 1
ATOM 3043 C C . ILE B 1 65 ? 2.682 -31.438 -8.18 1 95.38 65 ILE B C 1
ATOM 3045 O O . ILE B 1 65 ? 3.828 -31.016 -8.016 1 95.38 65 ILE B O 1
ATOM 3049 N N . GLU B 1 66 ? 2.084 -31.609 -9.375 1 95.69 66 GLU B N 1
ATOM 3050 C CA . GLU B 1 66 ? 2.844 -31.328 -10.586 1 95.69 66 GLU B CA 1
ATOM 3051 C C . GLU B 1 66 ? 1.993 -30.562 -11.602 1 95.69 66 GLU B C 1
ATOM 3053 O O . GLU B 1 66 ? 0.88 -30.984 -11.922 1 95.69 66 GLU B O 1
ATOM 3058 N N . ARG B 1 67 ? 2.461 -29.453 -12.016 1 96.5 67 ARG B N 1
ATOM 3059 C CA . ARG B 1 67 ? 1.979 -28.781 -13.227 1 96.5 67 ARG B CA 1
ATOM 3060 C C . ARG B 1 67 ? 2.824 -29.172 -14.43 1 96.5 67 ARG B C 1
ATOM 3062 O O . ARG B 1 67 ? 3.945 -28.688 -14.594 1 96.5 67 ARG B O 1
ATOM 3069 N N . THR B 1 68 ? 2.25 -30.031 -15.273 1 93.06 68 THR B N 1
ATOM 3070 C CA . THR B 1 68 ? 2.957 -30.469 -16.469 1 93.06 68 THR B CA 1
ATOM 3071 C C . THR B 1 68 ? 2.867 -29.422 -17.562 1 93.06 68 THR B C 1
ATOM 3073 O O . THR B 1 68 ? 2.047 -28.5 -17.484 1 93.06 68 THR B O 1
ATOM 3076 N N . PRO B 1 69 ? 3.736 -29.547 -18.594 1 87.5 69 PRO B N 1
ATOM 3077 C CA . PRO B 1 69 ? 3.596 -28.656 -19.734 1 87.5 69 PRO B CA 1
ATOM 3078 C C . PRO B 1 69 ? 2.193 -28.672 -20.344 1 87.5 69 PRO B C 1
ATOM 3080 O O . PRO B 1 69 ? 1.669 -27.641 -20.734 1 87.5 69 PRO B O 1
ATOM 3083 N N . GLY B 1 70 ? 1.642 -29.812 -20.391 1 89.69 70 GLY B N 1
ATOM 3084 C CA . GLY B 1 70 ? 0.273 -29.938 -20.875 1 89.69 70 GLY B CA 1
ATOM 3085 C C . GLY B 1 70 ? -0.727 -29.188 -20.016 1 89.69 70 GLY B C 1
ATOM 3086 O O . GLY B 1 70 ? -1.611 -28.5 -20.531 1 89.69 70 GLY B O 1
ATOM 3087 N N . ASN B 1 71 ? -0.645 -29.344 -18.703 1 92.19 71 ASN B N 1
ATOM 3088 C CA . ASN B 1 71 ? -1.502 -28.609 -17.781 1 92.19 71 ASN B CA 1
ATOM 3089 C C . ASN B 1 71 ? -1.346 -27.094 -17.953 1 92.19 71 ASN B C 1
ATOM 3091 O O . ASN B 1 71 ? -2.336 -26.359 -17.969 1 92.19 71 ASN B O 1
ATOM 3095 N N . ALA B 1 72 ? -0.107 -26.609 -18.016 1 90.75 72 ALA B N 1
ATOM 3096 C CA . ALA B 1 72 ? 0.194 -25.188 -18.125 1 90.75 72 ALA B CA 1
ATOM 3097 C C . ALA B 1 72 ? -0.432 -24.594 -19.391 1 90.75 72 ALA B C 1
ATOM 3099 O O . ALA B 1 72 ? -0.924 -23.469 -19.359 1 90.75 72 ALA B O 1
ATOM 3100 N N . SER B 1 73 ? -0.448 -25.359 -20.453 1 84.44 73 SER B N 1
ATOM 3101 C CA . SER B 1 73 ? -0.977 -24.891 -21.734 1 84.44 73 SER B CA 1
ATOM 3102 C C . SER B 1 73 ? -2.492 -24.734 -21.688 1 84.44 73 SER B C 1
ATOM 3104 O O . SER B 1 73 ? -3.084 -24.078 -22.531 1 84.44 73 SER B O 1
ATOM 3106 N N . ARG B 1 74 ? -3.098 -25.312 -20.703 1 88.25 74 ARG B N 1
ATOM 3107 C CA . ARG B 1 74 ? -4.555 -25.312 -20.609 1 88.25 74 ARG B CA 1
ATOM 3108 C C . ARG B 1 74 ? -5.043 -24.25 -19.641 1 88.25 74 ARG B C 1
ATOM 3110 O O . ARG B 1 74 ? -6.242 -24.141 -19.375 1 88.25 74 ARG B O 1
ATOM 3117 N N . LEU B 1 75 ? -4.121 -23.531 -19.094 1 90.25 75 LEU B N 1
ATOM 3118 C CA . LEU B 1 75 ? -4.512 -22.453 -18.188 1 90.25 75 LEU B CA 1
ATOM 3119 C C . LEU B 1 75 ? -5.227 -21.344 -18.953 1 90.25 75 LEU B C 1
ATOM 3121 O O . LEU B 1 75 ? -4.801 -20.953 -20.031 1 90.25 75 LEU B O 1
ATOM 3125 N N . ASP B 1 76 ? -6.336 -20.828 -18.344 1 84.12 76 ASP B N 1
ATOM 3126 C CA . ASP B 1 76 ? -7.109 -19.75 -18.953 1 84.12 76 ASP B CA 1
ATOM 3127 C C . ASP B 1 76 ? -6.32 -18.438 -18.953 1 84.12 76 ASP B C 1
ATOM 3129 O O . ASP B 1 76 ? -6.488 -17.609 -19.844 1 84.12 76 ASP B O 1
ATOM 3133 N N . GLN B 1 77 ? -5.531 -18.219 -17.938 1 86.75 77 GLN B N 1
ATOM 3134 C CA . GLN B 1 77 ? -4.738 -17 -17.766 1 86.75 77 GLN B CA 1
ATOM 3135 C C . GLN B 1 77 ? -3.459 -17.281 -16.984 1 86.75 77 GLN B C 1
ATOM 3137 O O . GLN B 1 77 ? -3.459 -18.109 -16.062 1 86.75 77 GLN B O 1
ATOM 3142 N N . GLU B 1 78 ? -2.428 -16.547 -17.469 1 89.44 78 GLU B N 1
ATOM 3143 C CA . GLU B 1 78 ? -1.202 -16.641 -16.688 1 89.44 78 GLU B CA 1
ATOM 3144 C C . GLU B 1 78 ? -1.356 -15.945 -15.336 1 89.44 78 GLU B C 1
ATOM 3146 O O . GLU B 1 78 ? -1.968 -14.883 -15.25 1 89.44 78 GLU B O 1
ATOM 3151 N N . PHE B 1 79 ? -0.783 -16.578 -14.344 1 94.94 79 PHE B N 1
ATOM 3152 C CA . PHE B 1 79 ? -0.938 -15.961 -13.039 1 94.94 79 PHE B CA 1
ATOM 3153 C C . PHE B 1 79 ? 0.229 -16.312 -12.125 1 94.94 79 PHE B C 1
ATOM 3155 O O . PHE B 1 79 ? 1.008 -17.219 -12.43 1 94.94 79 PHE B O 1
ATOM 3162 N N . TYR B 1 80 ? 0.433 -15.523 -11.141 1 96.06 80 TYR B N 1
ATOM 3163 C CA . TYR B 1 80 ? 1.416 -15.727 -10.078 1 96.06 80 TYR B CA 1
ATOM 3164 C C . TYR B 1 80 ? 0.732 -15.977 -8.742 1 96.06 80 TYR B C 1
ATOM 3166 O O . TYR B 1 80 ? -0.425 -15.594 -8.547 1 96.06 80 TYR B O 1
ATOM 3174 N N . THR B 1 81 ? 1.437 -16.641 -7.875 1 97.44 81 THR B N 1
ATOM 3175 C CA . THR B 1 81 ? 1.009 -16.766 -6.484 1 97.44 81 THR B CA 1
ATOM 3176 C C . THR B 1 81 ? 2.055 -16.188 -5.539 1 97.44 81 THR B C 1
ATOM 3178 O O . THR B 1 81 ? 3.248 -16.469 -5.68 1 97.44 81 THR B O 1
ATOM 3181 N N . PHE B 1 82 ? 1.595 -15.297 -4.684 1 97.62 82 PHE B N 1
ATOM 3182 C CA . PHE B 1 82 ? 2.385 -14.82 -3.555 1 97.62 82 PHE B CA 1
ATOM 3183 C C . PHE B 1 82 ? 1.99 -15.547 -2.271 1 97.62 82 PHE B C 1
ATOM 3185 O O . PHE B 1 82 ? 0.833 -15.492 -1.854 1 97.62 82 PHE B O 1
ATOM 3192 N N . GLY B 1 83 ? 2.99 -16.188 -1.626 1 97.25 83 GLY B N 1
ATOM 3193 C CA . GLY B 1 83 ? 2.611 -17.094 -0.548 1 97.25 83 GLY B CA 1
ATOM 3194 C C . GLY B 1 83 ? 3.393 -16.844 0.73 1 97.25 83 GLY B C 1
ATOM 3195 O O . GLY B 1 83 ? 4.523 -16.359 0.691 1 97.25 83 GLY B O 1
ATOM 3196 N N . LEU B 1 84 ? 2.787 -17.188 1.835 1 96.88 84 LEU B N 1
ATOM 3197 C CA . LEU B 1 84 ? 3.334 -17.25 3.186 1 96.88 84 LEU B CA 1
ATOM 3198 C C . LEU B 1 84 ? 3.223 -18.656 3.76 1 96.88 84 LEU B C 1
ATOM 3200 O O . LEU B 1 84 ? 2.156 -19.047 4.23 1 96.88 84 LEU B O 1
ATOM 3204 N N . PRO B 1 85 ? 4.328 -19.406 3.729 1 96.56 85 PRO B N 1
ATOM 3205 C CA . PRO B 1 85 ? 4.285 -20.75 4.301 1 96.56 85 PRO B CA 1
ATOM 3206 C C . PRO B 1 85 ? 4.062 -20.734 5.812 1 96.56 85 PRO B C 1
ATOM 3208 O O . PRO B 1 85 ? 4.727 -19.984 6.535 1 96.56 85 PRO B O 1
ATOM 3211 N N . LEU B 1 86 ? 3.139 -21.531 6.254 1 96.12 86 LEU B N 1
ATOM 3212 C CA . LEU B 1 86 ? 2.84 -21.672 7.676 1 96.12 86 LEU B CA 1
ATOM 3213 C C . LEU B 1 86 ? 3.375 -22.984 8.219 1 96.12 86 LEU B C 1
ATOM 3215 O O . LEU B 1 86 ? 3.586 -23.125 9.422 1 96.12 86 LEU B O 1
ATOM 3219 N N . ALA B 1 87 ? 3.502 -23.984 7.383 1 96.62 87 ALA B N 1
ATOM 3220 C CA . ALA B 1 87 ? 4.125 -25.266 7.66 1 96.62 87 ALA B CA 1
ATOM 3221 C C . ALA B 1 87 ? 4.891 -25.781 6.445 1 96.62 87 ALA B C 1
ATOM 3223 O O . ALA B 1 87 ? 4.578 -25.422 5.309 1 96.62 87 ALA B O 1
ATOM 3224 N N . GLY B 1 88 ? 5.852 -26.703 6.664 1 94 88 GLY B N 1
ATOM 3225 C CA . GLY B 1 88 ? 6.688 -27.219 5.586 1 94 88 GLY B CA 1
ATOM 3226 C C . GLY B 1 88 ? 7.941 -27.906 6.078 1 94 88 GLY B C 1
ATOM 3227 O O . GLY B 1 88 ? 7.969 -28.438 7.195 1 94 88 GLY B O 1
ATOM 3228 N N . PRO B 1 89 ? 8.938 -27.922 5.203 1 94.56 89 PRO B N 1
ATOM 3229 C CA . PRO B 1 89 ? 9.156 -27.141 3.982 1 94.56 89 PRO B CA 1
ATOM 3230 C C . PRO B 1 89 ? 8.484 -27.766 2.76 1 94.56 89 PRO B C 1
ATOM 3232 O O . PRO B 1 89 ? 8.008 -28.891 2.822 1 94.56 89 PRO B O 1
ATOM 3235 N N . LEU B 1 90 ? 8.359 -26.875 1.684 1 96.44 90 LEU B N 1
ATOM 3236 C CA . LEU B 1 90 ? 7.953 -27.281 0.344 1 96.44 90 LEU B CA 1
ATOM 3237 C C . LEU B 1 90 ? 9.125 -27.203 -0.628 1 96.44 90 LEU B C 1
ATOM 3239 O O . LEU B 1 90 ? 9.773 -26.156 -0.747 1 96.44 90 LEU B O 1
ATOM 3243 N N . ALA B 1 91 ? 9.461 -28.312 -1.246 1 94.06 91 ALA B N 1
ATOM 3244 C CA . ALA B 1 91 ? 10.469 -28.328 -2.303 1 94.06 91 ALA B CA 1
ATOM 3245 C C . ALA B 1 91 ? 9.828 -28.125 -3.674 1 94.06 91 ALA B C 1
ATOM 3247 O O . ALA B 1 91 ? 8.859 -28.797 -4.02 1 94.06 91 ALA B O 1
ATOM 3248 N N . VAL B 1 92 ? 10.406 -27.219 -4.41 1 94.25 92 VAL B N 1
ATOM 3249 C CA . VAL B 1 92 ? 9.867 -26.891 -5.727 1 94.25 92 VAL B CA 1
ATOM 3250 C C . VAL B 1 92 ? 10.961 -27.031 -6.785 1 94.25 92 VAL B C 1
ATOM 3252 O O . VAL B 1 92 ? 12.086 -26.578 -6.578 1 94.25 92 VAL B O 1
ATOM 3255 N N . VAL B 1 93 ? 10.633 -27.703 -7.844 1 91.5 93 VAL B N 1
ATOM 3256 C CA . VAL B 1 93 ? 11.5 -27.766 -9.016 1 91.5 93 VAL B CA 1
ATOM 3257 C C . VAL B 1 93 ? 10.812 -27.109 -10.211 1 91.5 93 VAL B C 1
ATOM 3259 O O . VAL B 1 93 ? 9.719 -27.516 -10.602 1 91.5 93 VAL B O 1
ATOM 3262 N N . GLN B 1 94 ? 11.367 -26.062 -10.656 1 86.19 94 GLN B N 1
ATOM 3263 C CA . GLN B 1 94 ? 10.828 -25.344 -11.812 1 86.19 94 GLN B CA 1
ATOM 3264 C C . GLN B 1 94 ? 11.938 -24.922 -12.766 1 86.19 94 GLN B C 1
ATOM 3266 O O . GLN B 1 94 ? 12.945 -24.344 -12.344 1 86.19 94 GLN B O 1
ATOM 3271 N N . GLN B 1 95 ? 11.75 -25.234 -14.008 1 79.75 95 GLN B N 1
ATOM 3272 C CA . GLN B 1 95 ? 12.703 -24.891 -15.055 1 79.75 95 GLN B CA 1
ATOM 3273 C C . GLN B 1 95 ? 14.117 -25.344 -14.68 1 79.75 95 GLN B C 1
ATOM 3275 O O . GLN B 1 95 ? 15.07 -24.578 -14.812 1 79.75 95 GLN B O 1
ATOM 3280 N N . GLY B 1 96 ? 14.188 -26.531 -14.195 1 77.06 96 GLY B N 1
ATOM 3281 C CA . GLY B 1 96 ? 15.477 -27.125 -13.883 1 77.06 96 GLY B CA 1
ATOM 3282 C C . GLY B 1 96 ? 16.094 -26.562 -12.617 1 77.06 96 GLY B C 1
ATOM 3283 O O . GLY B 1 96 ? 17.188 -26.984 -12.211 1 77.06 96 GLY B O 1
ATOM 3284 N N . ARG B 1 97 ? 15.523 -25.656 -12.008 1 81.88 97 ARG B N 1
ATOM 3285 C CA . ARG B 1 97 ? 16.016 -25.062 -10.766 1 81.88 97 ARG B CA 1
ATOM 3286 C C . ARG B 1 97 ? 15.219 -25.578 -9.57 1 81.88 97 ARG B C 1
ATOM 3288 O O . ARG B 1 97 ? 14.023 -25.859 -9.68 1 81.88 97 ARG B O 1
ATOM 3295 N N . GLU B 1 98 ? 15.953 -25.672 -8.438 1 85.94 98 GLU B N 1
ATOM 3296 C CA . GLU B 1 98 ? 15.328 -26.141 -7.203 1 85.94 98 GLU B CA 1
ATOM 3297 C C . GLU B 1 98 ? 15.273 -25.031 -6.152 1 85.94 98 GLU B C 1
ATOM 3299 O O . GLU B 1 98 ? 16.234 -24.297 -5.973 1 85.94 98 GLU B O 1
ATOM 3304 N N . PHE B 1 99 ? 14.117 -24.922 -5.621 1 86.94 99 PHE B N 1
ATOM 3305 C CA . PHE B 1 99 ? 13.906 -23.969 -4.543 1 86.94 99 PHE B CA 1
ATOM 3306 C C . PHE B 1 99 ? 13.133 -24.594 -3.396 1 86.94 99 PHE B C 1
ATOM 3308 O O . PHE B 1 99 ? 12.461 -25.625 -3.582 1 86.94 99 PHE B O 1
ATOM 3315 N N . GLN B 1 100 ? 13.367 -24.016 -2.238 1 92.19 100 GLN B N 1
ATOM 3316 C CA . GLN B 1 100 ? 12.617 -24.453 -1.067 1 92.19 100 GLN B CA 1
ATOM 3317 C C . GLN B 1 100 ? 11.977 -23.266 -0.35 1 92.19 100 GLN B C 1
ATOM 3319 O O . GLN B 1 100 ? 12.602 -22.219 -0.205 1 92.19 100 GLN B O 1
ATOM 3324 N N . VAL B 1 101 ? 10.734 -23.453 0.015 1 94.25 101 VAL B N 1
ATOM 3325 C CA . VAL B 1 101 ? 10.055 -22.438 0.809 1 94.25 101 VAL B CA 1
ATOM 3326 C C . VAL B 1 101 ? 9.586 -23.031 2.131 1 94.25 101 VAL B C 1
ATOM 3328 O O . VAL B 1 101 ? 9.211 -24.203 2.188 1 94.25 101 VAL B O 1
ATOM 3331 N N . GLU B 1 102 ? 9.672 -22.281 3.252 1 93.25 102 GLU B N 1
ATOM 3332 C CA . GLU B 1 102 ? 9.367 -22.703 4.613 1 93.25 102 GLU B CA 1
ATOM 3333 C C . GLU B 1 102 ? 8.914 -21.531 5.473 1 93.25 102 GLU B C 1
ATOM 3335 O O . GLU B 1 102 ? 9.047 -20.375 5.074 1 93.25 102 GLU B O 1
ATOM 3340 N N . PRO B 1 103 ? 8.25 -21.906 6.652 1 94.88 103 PRO B N 1
ATOM 3341 C CA . PRO B 1 103 ? 7.926 -20.797 7.551 1 94.88 103 PRO B CA 1
ATOM 3342 C C . PRO B 1 103 ? 9.125 -19.891 7.82 1 94.88 103 PRO B C 1
ATOM 3344 O O . PRO B 1 103 ? 10.242 -20.375 8 1 94.88 103 PRO B O 1
ATOM 3347 N N . GLY B 1 104 ? 8.891 -18.594 7.793 1 92.81 104 GLY B N 1
ATOM 3348 C CA . GLY B 1 104 ? 9.969 -17.625 7.934 1 92.81 104 GLY B CA 1
ATOM 3349 C C . GLY B 1 104 ? 10.344 -16.953 6.629 1 92.81 104 GLY B C 1
ATOM 3350 O O . GLY B 1 104 ? 11.289 -16.172 6.578 1 92.81 104 GLY B O 1
ATOM 3351 N N . CYS B 1 105 ? 9.57 -17.297 5.559 1 92.69 105 CYS B N 1
ATOM 3352 C CA . CYS B 1 105 ? 9.797 -16.609 4.293 1 92.69 105 CYS B CA 1
ATOM 3353 C C . CYS B 1 105 ? 8.484 -16.328 3.582 1 92.69 105 CYS B C 1
ATOM 3355 O O . CYS B 1 105 ? 7.426 -16.797 4.012 1 92.69 105 CYS B O 1
ATOM 3357 N N . VAL B 1 106 ? 8.539 -15.453 2.588 1 95.06 106 VAL B N 1
ATOM 3358 C CA . VAL B 1 106 ? 7.496 -15.289 1.582 1 95.06 106 VAL B CA 1
ATOM 3359 C C . VAL B 1 106 ? 8.062 -15.578 0.195 1 95.06 106 VAL B C 1
ATOM 3361 O O . VAL B 1 106 ? 9.273 -15.531 -0.01 1 95.06 106 VAL B O 1
ATOM 3364 N N . TYR B 1 107 ? 7.148 -15.906 -0.728 1 94.44 107 TYR B N 1
ATOM 3365 C CA . TYR B 1 107 ? 7.637 -16.234 -2.061 1 94.44 107 TYR B CA 1
ATOM 3366 C C . TYR B 1 107 ? 6.645 -15.812 -3.133 1 94.44 107 TYR B C 1
ATOM 3368 O O . TYR B 1 107 ? 5.465 -15.594 -2.844 1 94.44 107 TYR B O 1
ATOM 3376 N N . LEU B 1 108 ? 7.164 -15.547 -4.289 1 95.19 108 LEU B N 1
ATOM 3377 C CA . LEU B 1 108 ? 6.414 -15.289 -5.512 1 95.19 108 LEU B CA 1
ATOM 3378 C C . LEU B 1 108 ? 6.766 -16.312 -6.59 1 95.19 108 LEU B C 1
ATOM 3380 O O . LEU B 1 108 ? 7.941 -16.531 -6.883 1 95.19 108 LEU B O 1
ATOM 3384 N N . MET B 1 109 ? 5.754 -16.969 -7.145 1 95.12 109 MET B N 1
ATOM 3385 C CA . MET B 1 109 ? 6.031 -18.031 -8.109 1 95.12 109 MET B CA 1
ATOM 3386 C C . MET B 1 109 ? 5.125 -17.891 -9.328 1 95.12 109 MET B C 1
ATOM 3388 O O . MET B 1 109 ? 3.926 -17.641 -9.195 1 95.12 109 MET B O 1
ATOM 3392 N N . ASN B 1 110 ? 5.691 -18.031 -10.461 1 93.56 110 ASN B N 1
ATOM 3393 C CA . ASN B 1 110 ? 4.906 -18.141 -11.688 1 93.56 110 ASN B CA 1
ATOM 3394 C C . ASN B 1 110 ? 4.199 -19.5 -11.773 1 93.56 110 ASN B C 1
ATOM 3396 O O . ASN B 1 110 ? 4.844 -20.531 -11.938 1 93.56 110 ASN B O 1
ATOM 3400 N N . GLN B 1 111 ? 2.93 -19.453 -11.727 1 95.62 111 GLN B N 1
ATOM 3401 C CA . GLN B 1 111 ? 2.154 -20.688 -11.672 1 95.62 111 GLN B CA 1
ATOM 3402 C C . GLN B 1 111 ? 1.849 -21.219 -13.078 1 95.62 111 GLN B C 1
ATOM 3404 O O . GLN B 1 111 ? 1.315 -22.312 -13.234 1 95.62 111 GLN B O 1
ATOM 3409 N N . SER B 1 112 ? 2.232 -20.391 -13.992 1 92.56 112 SER B N 1
ATOM 3410 C CA . SER B 1 112 ? 1.876 -20.719 -15.367 1 92.56 112 SER B CA 1
ATOM 3411 C C . SER B 1 112 ? 3.012 -21.453 -16.062 1 92.56 112 SER B C 1
ATOM 3413 O O . SER B 1 112 ? 2.951 -21.688 -17.281 1 92.56 112 SER B O 1
ATOM 3415 N N . LEU B 1 113 ? 4.043 -21.766 -15.398 1 89.75 113 LEU B N 1
ATOM 3416 C CA . LEU B 1 113 ? 5.141 -22.594 -15.867 1 89.75 113 LEU B CA 1
ATOM 3417 C C . LEU B 1 113 ? 5.086 -23.984 -15.242 1 89.75 113 LEU B C 1
ATOM 3419 O O . LEU B 1 113 ? 4.582 -24.156 -14.125 1 89.75 113 LEU B O 1
ATOM 3423 N N . PRO B 1 114 ? 5.625 -24.922 -15.969 1 92.81 114 PRO B N 1
ATOM 3424 C CA . PRO B 1 114 ? 5.68 -26.266 -15.367 1 92.81 114 PRO B CA 1
ATOM 3425 C C . PRO B 1 114 ? 6.547 -26.312 -14.109 1 92.81 114 PRO B C 1
ATOM 3427 O O . PRO B 1 114 ? 7.59 -25.656 -14.047 1 92.81 114 PRO B O 1
ATOM 3430 N N . TYR B 1 115 ? 6.07 -27.109 -13.125 1 93.62 115 TYR B N 1
ATOM 3431 C CA . TYR B 1 115 ? 6.855 -27.312 -11.906 1 93.62 115 TYR B CA 1
ATOM 3432 C C . TYR B 1 115 ? 6.371 -28.531 -11.133 1 93.62 115 TYR B C 1
ATOM 3434 O O . TYR B 1 115 ? 5.324 -29.094 -11.453 1 93.62 115 TYR B O 1
ATOM 3442 N N . GLN B 1 116 ? 7.199 -28.906 -10.234 1 95.19 116 GLN B N 1
ATOM 3443 C CA . GLN B 1 116 ? 6.871 -29.922 -9.25 1 95.19 116 GLN B CA 1
ATOM 3444 C C . GLN B 1 116 ? 7.07 -29.406 -7.828 1 95.19 116 GLN B C 1
ATOM 3446 O O . GLN B 1 116 ? 8.039 -28.688 -7.551 1 95.19 116 GLN B O 1
ATOM 3451 N N . ALA B 1 117 ? 6.094 -29.688 -7.008 1 95.94 117 ALA B N 1
ATOM 3452 C CA . ALA B 1 117 ? 6.176 -29.266 -5.609 1 95.94 117 ALA B CA 1
ATOM 3453 C C . ALA B 1 117 ? 5.922 -30.438 -4.668 1 95.94 117 ALA B C 1
ATOM 3455 O O . ALA B 1 117 ? 4.918 -31.141 -4.801 1 95.94 117 ALA B O 1
ATOM 3456 N N . THR B 1 118 ? 6.805 -30.641 -3.785 1 93.62 118 THR B N 1
ATOM 3457 C CA . THR B 1 118 ? 6.715 -31.75 -2.844 1 93.62 118 THR B CA 1
ATOM 3458 C C . THR B 1 118 ? 6.742 -31.25 -1.405 1 93.62 118 THR B C 1
ATOM 3460 O O . THR B 1 118 ? 7.668 -30.531 -1.006 1 93.62 118 THR B O 1
ATOM 3463 N N . ALA B 1 119 ? 5.688 -31.688 -0.69 1 93.44 119 ALA B N 1
ATOM 3464 C CA . ALA B 1 119 ? 5.68 -31.391 0.739 1 93.44 119 ALA B CA 1
ATOM 3465 C C . ALA B 1 119 ? 6.648 -32.281 1.497 1 93.44 119 ALA B C 1
ATOM 3467 O O . ALA B 1 119 ? 6.473 -33.5 1.527 1 93.44 119 ALA B O 1
ATOM 3468 N N . LEU B 1 120 ? 7.625 -31.703 2.203 1 88.25 120 LEU B N 1
ATOM 3469 C CA . LEU B 1 120 ? 8.68 -32.5 2.844 1 88.25 120 LEU B CA 1
ATOM 3470 C C . LEU B 1 120 ? 8.453 -32.562 4.348 1 88.25 120 LEU B C 1
ATOM 3472 O O . LEU B 1 120 ? 9.047 -33.406 5.023 1 88.25 120 LEU B O 1
ATOM 3476 N N . GLY B 1 121 ? 7.633 -31.734 4.871 1 87 121 GLY B N 1
ATOM 3477 C CA . GLY B 1 121 ? 7.422 -31.719 6.309 1 87 121 GLY B CA 1
ATOM 3478 C C . GLY B 1 121 ? 6.574 -32.875 6.801 1 87 121 GLY B C 1
ATOM 3479 O O . GLY B 1 121 ? 5.691 -33.344 6.086 1 87 121 GLY B O 1
ATOM 3480 N N . ALA B 1 122 ? 6.801 -33.25 8.016 1 85.56 122 ALA B N 1
ATOM 3481 C CA . ALA B 1 122 ? 6.043 -34.344 8.625 1 85.56 122 ALA B CA 1
ATOM 3482 C C . ALA B 1 122 ? 4.555 -34 8.688 1 85.56 122 ALA B C 1
ATOM 3484 O O . ALA B 1 122 ? 3.705 -34.875 8.461 1 85.56 122 ALA B O 1
ATOM 3485 N N . ASP B 1 123 ? 4.23 -32.719 8.938 1 88.5 123 ASP B N 1
ATOM 3486 C CA . ASP B 1 123 ? 2.842 -32.281 9.008 1 88.5 123 ASP B CA 1
ATOM 3487 C C . ASP B 1 123 ? 2.367 -31.734 7.668 1 88.5 123 ASP B C 1
ATOM 3489 O O . ASP B 1 123 ? 1.307 -31.109 7.582 1 88.5 123 ASP B O 1
ATOM 3493 N N . GLY B 1 124 ? 3.193 -31.953 6.668 1 94.12 124 GLY B N 1
ATOM 3494 C CA . GLY B 1 124 ? 2.85 -31.469 5.34 1 94.12 124 GLY B CA 1
ATOM 3495 C C . GLY B 1 124 ? 3.213 -30.016 5.125 1 94.12 124 GLY B C 1
ATOM 3496 O O . GLY B 1 124 ? 4.129 -29.5 5.766 1 94.12 124 GLY B O 1
ATOM 3497 N N . TYR B 1 125 ? 2.553 -29.516 4.117 1 96.31 125 TYR B N 1
ATOM 3498 C CA . TYR B 1 125 ? 2.748 -28.109 3.746 1 96.31 125 TYR B CA 1
ATOM 3499 C C . TYR B 1 125 ? 1.446 -27.328 3.867 1 96.31 125 TYR B C 1
ATOM 3501 O O . TYR B 1 125 ? 0.383 -27.812 3.477 1 96.31 125 TYR B O 1
ATOM 3509 N N . ARG B 1 126 ? 1.555 -26.156 4.496 1 97.25 126 ARG B N 1
ATOM 3510 C CA . ARG B 1 126 ? 0.424 -25.234 4.543 1 97.25 126 ARG B CA 1
ATOM 3511 C C . ARG B 1 126 ? 0.866 -23.812 4.215 1 97.25 126 ARG B C 1
ATOM 3513 O O . ARG B 1 126 ? 1.926 -23.359 4.66 1 97.25 126 ARG B O 1
ATOM 3520 N N . SER B 1 127 ? 0.041 -23.156 3.488 1 97.12 127 SER B N 1
ATOM 3521 C CA . SER B 1 127 ? 0.372 -21.766 3.184 1 97.12 127 SER B CA 1
ATOM 3522 C C . SER B 1 127 ? -0.886 -20.938 2.988 1 97.12 127 SER B C 1
ATOM 3524 O O . SER B 1 127 ? -1.948 -21.469 2.656 1 97.12 127 SER B O 1
ATOM 3526 N N . LEU B 1 128 ? -0.849 -19.688 3.346 1 96.94 128 LEU B N 1
ATOM 3527 C CA . LEU B 1 128 ? -1.745 -18.656 2.834 1 96.94 128 LEU B CA 1
ATOM 3528 C C . LEU B 1 128 ? -1.149 -17.984 1.603 1 96.94 128 LEU B C 1
ATOM 3530 O O . LEU B 1 128 ? 0.049 -17.703 1.564 1 96.94 128 LEU B O 1
ATOM 3534 N N . SER B 1 129 ? -1.925 -17.828 0.582 1 97.88 129 SER B N 1
ATOM 3535 C CA . SER B 1 129 ? -1.37 -17.234 -0.624 1 97.88 129 SER B CA 1
ATOM 3536 C C . SER B 1 129 ? -2.414 -16.391 -1.354 1 97.88 129 SER B C 1
ATOM 3538 O O . SER B 1 129 ? -3.615 -16.531 -1.107 1 97.88 129 SER B O 1
ATOM 3540 N N . VAL B 1 130 ? -1.948 -15.469 -2.15 1 97 130 VAL B N 1
ATOM 3541 C CA . VAL B 1 130 ? -2.783 -14.672 -3.039 1 97 130 VAL B CA 1
ATOM 3542 C C . VAL B 1 130 ? -2.381 -14.914 -4.492 1 97 130 VAL B C 1
ATOM 3544 O O . VAL B 1 130 ? -1.202 -14.812 -4.844 1 97 130 VAL B O 1
ATOM 3547 N N . SER B 1 131 ? -3.334 -15.32 -5.293 1 96.94 131 SER B N 1
ATOM 3548 C CA . SER B 1 131 ? -3.115 -15.484 -6.727 1 96.94 131 SER B CA 1
ATOM 3549 C C . SER B 1 131 ? -3.619 -14.273 -7.504 1 96.94 131 SER B C 1
ATOM 3551 O O . SER B 1 131 ? -4.676 -13.719 -7.188 1 96.94 131 SER B O 1
ATOM 3553 N N . PHE B 1 132 ? -2.881 -13.836 -8.477 1 94.75 132 PHE B N 1
ATOM 3554 C CA . PHE B 1 132 ? -3.273 -12.711 -9.312 1 94.75 132 PHE B CA 1
ATOM 3555 C C . PHE B 1 132 ? -2.691 -12.844 -10.719 1 94.75 132 PHE B C 1
ATOM 3557 O O . PHE B 1 132 ? -1.663 -13.5 -10.906 1 94.75 132 PHE B O 1
ATOM 3564 N N . PRO B 1 133 ? -3.369 -12.227 -11.695 1 90.94 133 PRO B N 1
ATOM 3565 C CA . PRO B 1 133 ? -2.914 -12.344 -13.078 1 90.94 133 PRO B CA 1
ATOM 3566 C C . PRO B 1 133 ? -1.508 -11.789 -13.289 1 90.94 133 PRO B C 1
ATOM 3568 O O . PRO B 1 133 ? -1.134 -10.797 -12.664 1 90.94 133 PRO B O 1
ATOM 3571 N N . ARG B 1 134 ? -0.786 -12.375 -14.148 1 87.44 134 ARG B N 1
ATOM 3572 C CA . ARG B 1 134 ? 0.548 -11.906 -14.516 1 87.44 134 ARG B CA 1
ATOM 3573 C C . ARG B 1 134 ? 0.513 -10.445 -14.945 1 87.44 134 ARG B C 1
ATOM 3575 O O . ARG B 1 134 ? 1.452 -9.688 -14.68 1 87.44 134 ARG B O 1
ATOM 3582 N N . SER B 1 135 ? -0.507 -10.031 -15.539 1 80.19 135 SER B N 1
ATOM 3583 C CA . SER B 1 135 ? -0.638 -8.68 -16.062 1 80.19 135 SER B CA 1
ATOM 3584 C C . SER B 1 135 ? -0.561 -7.648 -14.938 1 80.19 135 SER B C 1
ATOM 3586 O O . SER B 1 135 ? -0.083 -6.531 -15.141 1 80.19 135 SER B O 1
ATOM 3588 N N . ALA B 1 136 ? -0.976 -8.062 -13.797 1 80.75 136 ALA B N 1
ATOM 3589 C CA . ALA B 1 136 ? -0.938 -7.156 -12.648 1 80.75 136 ALA B CA 1
ATOM 3590 C C . ALA B 1 136 ? 0.499 -6.844 -12.242 1 80.75 136 ALA B C 1
ATOM 3592 O O . ALA B 1 136 ? 0.783 -5.762 -11.727 1 80.75 136 ALA B O 1
ATOM 3593 N N . LEU B 1 137 ? 1.395 -7.777 -12.461 1 79.06 137 LEU B N 1
ATOM 3594 C CA . LEU B 1 137 ? 2.811 -7.594 -12.164 1 79.06 137 LEU B CA 1
ATOM 3595 C C . LEU B 1 137 ? 3.518 -6.879 -13.312 1 79.06 137 LEU B C 1
ATOM 3597 O O . LEU B 1 137 ? 4.312 -5.965 -13.086 1 79.06 137 LEU B O 1
ATOM 3601 N N . SER B 1 138 ? 3.186 -7.355 -14.461 1 66.25 138 SER B N 1
ATOM 3602 C CA . SER B 1 138 ? 3.926 -6.902 -15.633 1 66.25 138 SER B CA 1
ATOM 3603 C C . SER B 1 138 ? 3.672 -5.422 -15.914 1 66.25 138 SER B C 1
ATOM 3605 O O . SER B 1 138 ? 4.496 -4.754 -16.531 1 66.25 138 SER B O 1
ATOM 3607 N N . GLN B 1 139 ? 2.6 -4.969 -15.398 1 56.28 139 GLN B N 1
ATOM 3608 C CA . GLN B 1 139 ? 2.285 -3.549 -15.508 1 56.28 139 GLN B CA 1
ATOM 3609 C C . GLN B 1 139 ? 3.227 -2.707 -14.648 1 56.28 139 GLN B C 1
ATOM 3611 O O . GLN B 1 139 ? 3.471 -1.537 -14.953 1 56.28 139 GLN B O 1
ATOM 3616 N N . ARG B 1 140 ? 3.801 -3.363 -13.688 1 61.75 140 ARG B N 1
ATOM 3617 C CA . ARG B 1 140 ? 4.68 -2.691 -12.742 1 61.75 140 ARG B CA 1
ATOM 3618 C C . ARG B 1 140 ? 6.145 -2.936 -13.086 1 61.75 140 ARG B C 1
ATOM 3620 O O . ARG B 1 140 ? 6.977 -2.031 -12.969 1 61.75 140 ARG B O 1
ATOM 3627 N N . ASP B 1 141 ? 6.391 -4.188 -13.477 1 61.16 141 ASP B N 1
ATOM 3628 C CA . ASP B 1 141 ? 7.703 -4.621 -13.938 1 61.16 141 ASP B CA 1
ATOM 3629 C C . ASP B 1 141 ? 7.578 -5.672 -15.047 1 61.16 141 ASP B C 1
ATOM 3631 O O . ASP B 1 141 ? 7.059 -6.766 -14.812 1 61.16 141 ASP B O 1
ATOM 3635 N N . SER B 1 142 ? 8.102 -5.297 -16.188 1 58.47 142 SER B N 1
ATOM 3636 C CA . SER B 1 142 ? 7.91 -6.156 -17.359 1 58.47 142 SER B CA 1
ATOM 3637 C C . SER B 1 142 ? 8.789 -7.398 -17.266 1 58.47 142 SER B C 1
ATOM 3639 O O . SER B 1 142 ? 8.508 -8.406 -17.922 1 58.47 142 SER B O 1
ATOM 3641 N N . ARG B 1 143 ? 9.898 -7.297 -16.609 1 65.38 143 ARG B N 1
ATOM 3642 C CA . ARG B 1 143 ? 10.789 -8.445 -16.469 1 65.38 143 ARG B CA 1
ATOM 3643 C C . ARG B 1 143 ? 10.57 -9.141 -15.125 1 65.38 143 ARG B C 1
ATOM 3645 O O . ARG B 1 143 ? 11.148 -8.734 -14.109 1 65.38 143 ARG B O 1
ATOM 3652 N N . ILE B 1 144 ? 9.672 -10.078 -15.117 1 77.75 144 ILE B N 1
ATOM 3653 C CA . ILE B 1 144 ? 9.406 -10.789 -13.875 1 77.75 144 ILE B CA 1
ATOM 3654 C C . ILE B 1 144 ? 9.852 -12.242 -14.008 1 77.75 144 ILE B C 1
ATOM 3656 O O . ILE B 1 144 ? 9.469 -12.93 -14.953 1 77.75 144 ILE B O 1
ATOM 3660 N N . GLY B 1 145 ? 10.742 -12.641 -13.203 1 82.06 145 GLY B N 1
ATOM 3661 C CA . GLY B 1 145 ? 11.219 -14.016 -13.188 1 82.06 145 GLY B CA 1
ATOM 3662 C C . GLY B 1 145 ? 10.195 -15 -12.672 1 82.06 145 GLY B C 1
ATOM 3663 O O . GLY B 1 145 ? 9.094 -14.609 -12.273 1 82.06 145 GLY B O 1
ATOM 3664 N N . PRO B 1 146 ? 10.57 -16.266 -12.719 1 85.38 146 PRO B N 1
ATOM 3665 C CA . PRO B 1 146 ? 9.602 -17.312 -12.383 1 85.38 146 PRO B CA 1
ATOM 3666 C C . PRO B 1 146 ? 9.438 -17.5 -10.883 1 85.38 146 PRO B C 1
ATOM 3668 O O . PRO B 1 146 ? 8.453 -18.094 -10.438 1 85.38 146 PRO B O 1
ATOM 3671 N N . PHE B 1 147 ? 10.484 -17.062 -10.125 1 88.94 147 PHE B N 1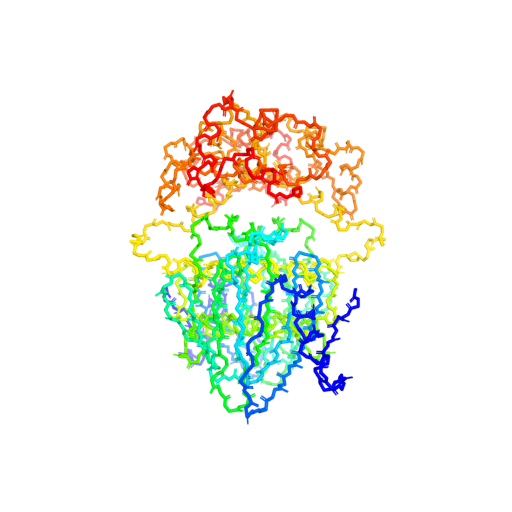
ATOM 3672 C CA . PHE B 1 147 ? 10.453 -17.344 -8.695 1 88.94 147 PHE B CA 1
ATOM 3673 C C . PHE B 1 147 ? 11.234 -16.312 -7.91 1 88.94 147 PHE B C 1
ATOM 3675 O O . PHE B 1 147 ? 12.32 -15.891 -8.328 1 88.94 147 PHE B O 1
ATOM 3682 N N . TYR B 1 148 ? 10.688 -15.82 -6.836 1 90.25 148 TYR B N 1
ATOM 3683 C CA . TYR B 1 148 ? 11.328 -14.93 -5.875 1 90.25 148 TYR B CA 1
ATOM 3684 C C . TYR B 1 148 ? 11.062 -15.383 -4.445 1 90.25 148 TYR B C 1
ATOM 3686 O O . TYR B 1 148 ? 10.008 -15.945 -4.152 1 90.25 148 TYR B O 1
ATOM 3694 N N . LYS B 1 149 ? 12.023 -15.172 -3.607 1 89.94 149 LYS B N 1
ATOM 3695 C CA . LYS B 1 149 ? 11.906 -15.516 -2.193 1 89.94 149 LYS B CA 1
ATOM 3696 C C . LYS B 1 149 ? 12.523 -14.438 -1.311 1 89.94 149 LYS B C 1
ATOM 3698 O O . LYS B 1 149 ? 13.547 -13.852 -1.664 1 89.94 149 LYS B O 1
ATOM 3703 N N . LEU B 1 150 ? 11.875 -14.133 -0.24 1 89.94 150 LEU B N 1
ATOM 3704 C CA . LEU B 1 150 ? 12.359 -13.156 0.732 1 89.94 150 LEU B CA 1
ATOM 3705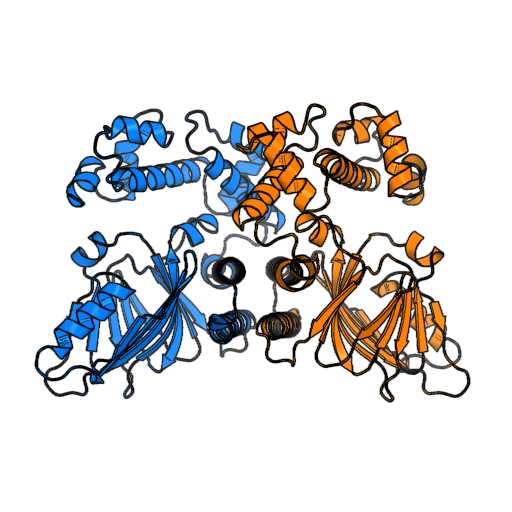 C C . LEU B 1 150 ? 12.164 -13.664 2.156 1 89.94 150 LEU B C 1
ATOM 3707 O O . LEU B 1 150 ? 11.094 -14.164 2.498 1 89.94 150 LEU B O 1
ATOM 3711 N N . ARG B 1 151 ? 13.195 -13.57 2.941 1 89.12 151 ARG B N 1
ATOM 3712 C CA . ARG B 1 151 ? 13.078 -13.953 4.344 1 89.12 151 ARG B CA 1
ATOM 3713 C C . ARG B 1 151 ? 12.312 -12.898 5.137 1 89.12 151 ARG B C 1
ATOM 3715 O O . ARG B 1 151 ? 12.445 -11.703 4.879 1 89.12 151 ARG B O 1
ATOM 3722 N N . VAL B 1 152 ? 11.469 -13.352 6.055 1 91.31 152 VAL B N 1
ATOM 3723 C CA . VAL B 1 152 ? 10.68 -12.422 6.855 1 91.31 152 VAL B CA 1
ATOM 3724 C C . VAL B 1 152 ? 11.117 -12.492 8.32 1 91.31 152 VAL B C 1
ATOM 3726 O O . VAL B 1 152 ? 10.641 -11.727 9.156 1 91.31 152 VAL B O 1
ATOM 3729 N N . ASP B 1 153 ? 12.008 -13.391 8.711 1 84.38 153 ASP B N 1
ATOM 3730 C CA . ASP B 1 153 ? 12.422 -13.602 10.094 1 84.38 153 ASP B CA 1
ATOM 3731 C C . ASP B 1 153 ? 13.883 -13.195 10.297 1 84.38 153 ASP B C 1
ATOM 3733 O O . ASP B 1 153 ? 14.5 -13.57 11.289 1 84.38 153 ASP B O 1
ATOM 3737 N N . ASP B 1 154 ? 14.453 -12.477 9.367 1 80.56 154 ASP B N 1
ATOM 3738 C CA . ASP B 1 154 ? 15.867 -12.133 9.461 1 80.56 154 ASP B CA 1
ATOM 3739 C C . ASP B 1 154 ? 16.047 -10.727 10.031 1 80.56 154 ASP B C 1
ATOM 3741 O O . ASP B 1 154 ? 17.156 -10.188 10.023 1 80.56 154 ASP B O 1
ATOM 3745 N N . GLY B 1 155 ? 14.961 -10.109 10.398 1 80.94 155 GLY B N 1
ATOM 3746 C CA . GLY B 1 155 ? 15.047 -8.773 10.977 1 80.94 155 GLY B CA 1
ATOM 3747 C C . GLY B 1 155 ? 14.891 -7.672 9.945 1 80.94 155 GLY B C 1
ATOM 3748 O O . GLY B 1 155 ? 14.797 -6.492 10.297 1 80.94 155 GLY B O 1
ATOM 3749 N N . SER B 1 156 ? 14.852 -8.047 8.711 1 84.94 156 SER B N 1
ATOM 3750 C CA . SER B 1 156 ? 14.648 -7.051 7.66 1 84.94 156 SER B CA 1
ATOM 3751 C C . SER B 1 156 ? 13.25 -6.449 7.734 1 84.94 156 SER B C 1
ATOM 3753 O O . SER B 1 156 ? 12.266 -7.172 7.926 1 84.94 156 SER B O 1
ATOM 3755 N N . PRO B 1 157 ? 13.234 -5.137 7.57 1 91.31 157 PRO B N 1
ATOM 3756 C CA . PRO B 1 157 ? 11.906 -4.512 7.605 1 91.31 157 PRO B CA 1
ATOM 3757 C C . PRO B 1 157 ? 11.062 -4.852 6.379 1 91.31 157 PRO B C 1
ATOM 3759 O O . PRO B 1 157 ? 9.836 -4.816 6.445 1 91.31 157 PRO B O 1
ATOM 3762 N N . ARG B 1 158 ? 11.695 -5.25 5.293 1 92.81 158 ARG B N 1
ATOM 3763 C CA . ARG B 1 158 ? 10.984 -5.543 4.051 1 92.81 158 ARG B CA 1
ATOM 3764 C C . ARG B 1 158 ? 10.102 -6.777 4.203 1 92.81 158 ARG B C 1
ATOM 3766 O O . ARG B 1 158 ? 8.898 -6.727 3.926 1 92.81 158 ARG B O 1
ATOM 3773 N N . GLY B 1 159 ? 10.703 -7.84 4.707 1 92.31 159 GLY B N 1
ATOM 3774 C CA . GLY B 1 159 ? 9.945 -9.062 4.926 1 92.31 159 GLY B CA 1
ATOM 3775 C C . GLY B 1 159 ? 8.836 -8.891 5.949 1 92.31 159 GLY B C 1
ATOM 3776 O O . GLY B 1 159 ? 7.719 -9.383 5.75 1 92.31 159 GLY B O 1
ATOM 3777 N N . ALA B 1 160 ? 9.125 -8.18 6.992 1 93.06 160 ALA B N 1
ATOM 3778 C CA . ALA B 1 160 ? 8.148 -7.957 8.055 1 93.06 160 ALA B CA 1
ATOM 3779 C C . ALA B 1 160 ? 6.949 -7.164 7.535 1 93.06 160 ALA B C 1
ATOM 3781 O O . ALA B 1 160 ? 5.801 -7.473 7.859 1 93.06 160 ALA B O 1
ATOM 3782 N N . MET B 1 161 ? 7.219 -6.152 6.75 1 94.56 161 MET B N 1
ATOM 3783 C CA . MET B 1 161 ? 6.16 -5.332 6.164 1 94.56 161 MET B CA 1
ATOM 3784 C C . MET B 1 161 ? 5.254 -6.172 5.27 1 94.56 161 MET B C 1
ATOM 3786 O O . MET B 1 161 ? 4.031 -6.133 5.41 1 94.56 161 MET B O 1
ATOM 3790 N N . LEU B 1 162 ? 5.855 -6.949 4.418 1 94.06 162 LEU B N 1
ATOM 3791 C CA . LEU B 1 162 ? 5.102 -7.766 3.473 1 94.06 162 LEU B CA 1
ATOM 3792 C C . LEU B 1 162 ? 4.266 -8.812 4.203 1 94.06 162 LEU B C 1
ATOM 3794 O O . LEU B 1 162 ? 3.078 -8.977 3.914 1 94.06 162 LEU B O 1
ATOM 3798 N N . ALA B 1 163 ? 4.832 -9.469 5.137 1 93.56 163 ALA B N 1
ATOM 3799 C CA . ALA B 1 163 ? 4.141 -10.508 5.898 1 93.56 163 ALA B CA 1
ATOM 3800 C C . ALA B 1 163 ? 2.982 -9.922 6.699 1 93.56 163 ALA B C 1
ATOM 3802 O O . ALA B 1 163 ? 1.888 -10.492 6.723 1 93.56 163 ALA B O 1
ATOM 3803 N N . SER B 1 164 ? 3.221 -8.836 7.348 1 94.06 164 SER B N 1
ATOM 3804 C CA . SER B 1 164 ? 2.18 -8.188 8.141 1 94.06 164 SER B CA 1
ATOM 3805 C C . SER B 1 164 ? 1.026 -7.719 7.266 1 94.06 164 SER B C 1
ATOM 3807 O O . SER B 1 164 ? -0.142 -7.891 7.621 1 94.06 164 SER B O 1
ATOM 3809 N N . TYR B 1 165 ? 1.388 -7.078 6.164 1 95.56 165 TYR B N 1
ATOM 3810 C CA . TYR B 1 165 ? 0.353 -6.617 5.246 1 95.56 165 TYR B CA 1
ATOM 3811 C C . TYR B 1 165 ? -0.521 -7.777 4.785 1 95.56 165 TYR B C 1
ATOM 3813 O O . TYR B 1 165 ? -1.751 -7.688 4.82 1 95.56 165 TYR B O 1
ATOM 3821 N N . MET B 1 166 ? 0.116 -8.812 4.398 1 94.12 166 MET B N 1
ATOM 3822 C CA . MET B 1 166 ? -0.597 -10.008 3.955 1 94.12 166 MET B CA 1
ATOM 3823 C C . MET B 1 166 ? -1.483 -10.555 5.07 1 94.12 166 MET B C 1
ATOM 3825 O O . MET B 1 166 ? -2.641 -10.898 4.832 1 94.12 166 MET B O 1
ATOM 3829 N N . ASP B 1 167 ? -0.969 -10.617 6.188 1 93.31 167 ASP B N 1
ATOM 3830 C CA . ASP B 1 167 ? -1.708 -11.133 7.336 1 93.31 167 ASP B CA 1
ATOM 3831 C C . ASP B 1 167 ? -2.979 -10.32 7.582 1 93.31 167 ASP B C 1
ATOM 3833 O O . ASP B 1 167 ? -4.059 -10.891 7.75 1 93.31 167 ASP B O 1
ATOM 3837 N N . HIS B 1 168 ? -2.877 -9.062 7.562 1 93.62 168 HIS B N 1
ATOM 3838 C CA . HIS B 1 168 ? -4.039 -8.211 7.793 1 93.62 168 HIS B CA 1
ATOM 3839 C C . HIS B 1 168 ? -5.027 -8.297 6.637 1 93.62 168 HIS B C 1
ATOM 3841 O O . HIS B 1 168 ? -6.238 -8.211 6.84 1 93.62 168 HIS B O 1
ATOM 3847 N N . LEU B 1 169 ? -4.484 -8.406 5.449 1 93.88 169 LEU B N 1
ATOM 3848 C CA . LEU B 1 169 ? -5.355 -8.594 4.293 1 93.88 169 LEU B CA 1
ATOM 3849 C C . LEU B 1 169 ? -6.23 -9.828 4.465 1 93.88 169 LEU B C 1
ATOM 3851 O O . LEU B 1 169 ? -7.441 -9.773 4.238 1 93.88 169 LEU B O 1
ATOM 3855 N N . PHE B 1 170 ? -5.684 -10.891 4.961 1 93.69 170 PHE B N 1
ATOM 3856 C CA . PHE B 1 170 ? -6.41 -12.141 5.156 1 93.69 170 PHE B CA 1
ATOM 3857 C C . PHE B 1 170 ? -7.375 -12.031 6.332 1 93.69 170 PHE B C 1
ATOM 3859 O O . PHE B 1 170 ? -8.508 -12.492 6.258 1 93.69 170 PHE B O 1
ATOM 3866 N N . LYS B 1 171 ? -6.938 -11.406 7.363 1 92.25 171 LYS B N 1
ATOM 3867 C CA . LYS B 1 171 ? -7.758 -11.289 8.562 1 92.25 171 LYS B CA 1
ATOM 3868 C C . LYS B 1 171 ? -8.992 -10.438 8.305 1 92.25 171 LYS B C 1
ATOM 3870 O O . LYS B 1 171 ? -10.039 -10.641 8.922 1 92.25 171 LYS B O 1
ATOM 3875 N N . GLY B 1 172 ? -8.883 -9.547 7.375 1 91.81 172 GLY B N 1
ATOM 3876 C CA . GLY B 1 172 ? -9.984 -8.641 7.09 1 91.81 172 GLY B CA 1
ATOM 3877 C C . GLY B 1 172 ? -10.867 -9.117 5.949 1 91.81 172 GLY B C 1
ATOM 3878 O O . GLY B 1 172 ? -11.789 -8.414 5.543 1 91.81 172 GLY B O 1
ATOM 3879 N N . LEU B 1 173 ? -10.672 -10.242 5.422 1 90.12 173 LEU B N 1
ATOM 3880 C CA . LEU B 1 173 ? -11.297 -10.703 4.184 1 90.12 173 LEU B CA 1
ATOM 3881 C C . LEU B 1 173 ? -12.82 -10.648 4.285 1 90.12 173 LEU B C 1
ATOM 3883 O O . LEU B 1 173 ? -13.5 -10.32 3.309 1 90.12 173 LEU B O 1
ATOM 3887 N N . ASP B 1 174 ? -13.383 -10.922 5.426 1 86.31 174 ASP B N 1
ATOM 3888 C CA . ASP B 1 174 ? -14.828 -10.938 5.602 1 86.31 174 ASP B CA 1
ATOM 3889 C C . ASP B 1 174 ? -15.383 -9.516 5.766 1 86.31 174 ASP B C 1
ATOM 3891 O O . ASP B 1 174 ? -16.578 -9.297 5.637 1 86.31 174 ASP B O 1
ATOM 3895 N N . GLY B 1 175 ? -14.547 -8.625 5.984 1 86.69 175 GLY B N 1
ATOM 3896 C CA . GLY B 1 175 ? -15 -7.277 6.289 1 86.69 175 GLY B CA 1
ATOM 3897 C C . GLY B 1 175 ? -14.719 -6.289 5.172 1 86.69 175 GLY B C 1
ATOM 3898 O O . GLY B 1 175 ? -15.281 -5.195 5.148 1 86.69 175 GLY B O 1
ATOM 3899 N N . TRP B 1 176 ? -13.867 -6.676 4.246 1 89.25 176 TRP B N 1
ATOM 3900 C CA . TRP B 1 176 ? -13.539 -5.773 3.148 1 89.25 176 TRP B CA 1
ATOM 3901 C C . TRP B 1 176 ? -14.695 -5.668 2.162 1 89.25 176 TRP B C 1
ATOM 3903 O O . TRP B 1 176 ? -15.312 -6.68 1.812 1 89.25 176 TRP B O 1
ATOM 3913 N N . SER B 1 177 ? -15.031 -4.445 1.699 1 82.31 177 SER B N 1
ATOM 3914 C CA . SER B 1 177 ? -15.859 -4.312 0.503 1 82.31 177 SER B CA 1
ATOM 3915 C C . SER B 1 177 ? -15.109 -4.777 -0.74 1 82.31 177 SER B C 1
ATOM 3917 O O . SER B 1 177 ? -13.883 -4.875 -0.729 1 82.31 177 SER B O 1
ATOM 3919 N N . PRO B 1 178 ? -15.859 -5.051 -1.771 1 79.5 178 PRO B N 1
ATOM 3920 C CA . PRO B 1 178 ? -15.18 -5.438 -3.008 1 79.5 178 PRO B CA 1
ATOM 3921 C C . PRO B 1 178 ? -14.18 -4.387 -3.482 1 79.5 178 PRO B C 1
ATOM 3923 O O . PRO B 1 178 ? -13.078 -4.73 -3.918 1 79.5 178 PRO B O 1
ATOM 3926 N N . ALA B 1 179 ? -14.508 -3.186 -3.35 1 78.06 179 ALA B N 1
ATOM 3927 C CA . ALA B 1 179 ? -13.625 -2.102 -3.766 1 78.06 179 ALA B CA 1
ATOM 3928 C C . ALA B 1 179 ? -12.375 -2.045 -2.885 1 78.06 179 ALA B C 1
ATOM 3930 O O . ALA B 1 179 ? -11.266 -1.856 -3.385 1 78.06 179 ALA B O 1
ATOM 3931 N N . GLU B 1 180 ? -12.578 -2.252 -1.625 1 85.5 180 GLU B N 1
ATOM 3932 C CA . GLU B 1 180 ? -11.445 -2.254 -0.705 1 85.5 180 GLU B CA 1
ATOM 3933 C C . GLU B 1 180 ? -10.508 -3.428 -0.983 1 85.5 180 GLU B C 1
ATOM 3935 O O . GLU B 1 180 ? -9.289 -3.264 -1.007 1 85.5 180 GLU B O 1
ATOM 3940 N N . ALA B 1 181 ? -11.109 -4.562 -1.188 1 86.56 181 ALA B N 1
ATOM 3941 C CA . ALA B 1 181 ? -10.305 -5.75 -1.481 1 86.56 181 ALA B CA 1
ATOM 3942 C C . ALA B 1 181 ? -9.469 -5.547 -2.744 1 86.56 181 ALA B C 1
ATOM 3944 O O . ALA B 1 181 ? -8.297 -5.918 -2.783 1 86.56 181 ALA B O 1
ATOM 3945 N N . ALA B 1 182 ? -10.07 -4.973 -3.674 1 82.81 182 ALA B N 1
ATOM 3946 C CA . ALA B 1 182 ? -9.367 -4.711 -4.934 1 82.81 182 ALA B CA 1
ATOM 3947 C C . ALA B 1 182 ? -8.203 -3.748 -4.723 1 82.81 182 ALA B C 1
ATOM 3949 O O . ALA B 1 182 ? -7.086 -4.016 -5.164 1 82.81 182 ALA B O 1
ATOM 3950 N N . GLU B 1 183 ? -8.445 -2.697 -4.031 1 84.25 183 GLU B N 1
ATOM 3951 C CA . GLU B 1 183 ? -7.422 -1.684 -3.799 1 84.25 183 GLU B CA 1
ATOM 3952 C C . GLU B 1 183 ? -6.293 -2.23 -2.928 1 84.25 183 GLU B C 1
ATOM 3954 O O . GLU B 1 183 ? -5.117 -1.993 -3.207 1 84.25 183 GLU B O 1
ATOM 3959 N N . LEU B 1 184 ? -6.672 -2.936 -1.93 1 92.19 184 LEU B N 1
ATOM 3960 C CA . LEU B 1 184 ? -5.68 -3.521 -1.035 1 92.19 184 LEU B CA 1
ATOM 3961 C C . LEU B 1 184 ? -4.844 -4.57 -1.764 1 92.19 184 LEU B C 1
ATOM 3963 O O . LEU B 1 184 ? -3.645 -4.699 -1.508 1 92.19 184 LEU B O 1
ATOM 3967 N N . GLY B 1 185 ? -5.504 -5.293 -2.607 1 91.56 185 GLY B N 1
ATOM 3968 C CA . GLY B 1 185 ? -4.777 -6.242 -3.438 1 91.56 185 GLY B CA 1
ATOM 3969 C C . GLY B 1 185 ? -3.744 -5.582 -4.332 1 91.56 185 GLY B C 1
ATOM 3970 O O . GLY B 1 185 ? -2.619 -6.07 -4.453 1 91.56 185 GLY B O 1
ATOM 3971 N N . GLU B 1 186 ? -4.113 -4.516 -4.918 1 85.12 186 GLU B N 1
ATOM 3972 C CA . GLU B 1 186 ? -3.191 -3.766 -5.766 1 85.12 186 GLU B CA 1
ATOM 3973 C C . GLU B 1 186 ? -1.989 -3.266 -4.969 1 85.12 186 GLU B C 1
ATOM 3975 O O . GLU B 1 186 ? -0.856 -3.305 -5.453 1 85.12 186 GLU B O 1
ATOM 3980 N N . ARG B 1 187 ? -2.23 -2.855 -3.826 1 90.62 187 ARG B N 1
ATOM 3981 C CA . ARG B 1 187 ? -1.143 -2.389 -2.973 1 90.62 187 ARG B CA 1
ATOM 3982 C C . ARG B 1 187 ? -0.208 -3.535 -2.6 1 90.62 187 ARG B C 1
ATOM 3984 O O . ARG B 1 187 ? 1.005 -3.346 -2.496 1 90.62 187 ARG B O 1
ATOM 3991 N N . LEU B 1 188 ? -0.766 -4.668 -2.371 1 94.25 188 LEU B N 1
ATOM 3992 C CA . LEU B 1 188 ? 0.067 -5.84 -2.109 1 94.25 188 LEU B CA 1
ATOM 3993 C C . LEU B 1 188 ? 1.004 -6.109 -3.281 1 94.25 188 LEU B C 1
ATOM 3995 O O . LEU B 1 188 ? 2.199 -6.34 -3.086 1 94.25 188 LEU B O 1
ATOM 3999 N N . ILE B 1 189 ? 0.47 -6.035 -4.445 1 91.69 189 ILE B N 1
ATOM 4000 C CA . ILE B 1 189 ? 1.268 -6.305 -5.637 1 91.69 189 ILE B CA 1
ATOM 4001 C C . ILE B 1 189 ? 2.369 -5.258 -5.77 1 91.69 189 ILE B C 1
ATOM 4003 O O . ILE B 1 189 ? 3.514 -5.586 -6.094 1 91.69 189 ILE B O 1
ATOM 4007 N N . ASP B 1 190 ? 2.08 -4.027 -5.457 1 87.5 190 ASP B N 1
ATOM 4008 C CA . ASP B 1 190 ? 3.096 -2.979 -5.469 1 87.5 190 ASP B CA 1
ATOM 4009 C C . ASP B 1 190 ? 4.238 -3.312 -4.512 1 87.5 190 ASP B C 1
ATOM 4011 O O . ASP B 1 190 ? 5.41 -3.143 -4.852 1 87.5 190 ASP B O 1
ATOM 4015 N N . LEU B 1 191 ? 3.891 -3.768 -3.34 1 93 191 LEU B N 1
ATOM 4016 C CA . LEU B 1 191 ? 4.895 -4.105 -2.336 1 93 191 LEU B CA 1
ATOM 4017 C C . LEU B 1 191 ? 5.727 -5.301 -2.783 1 93 191 LEU B C 1
ATOM 4019 O O . LEU B 1 191 ? 6.941 -5.336 -2.564 1 93 191 LEU B O 1
ATOM 4023 N N . ILE B 1 192 ? 5.059 -6.223 -3.393 1 93.56 192 ILE B N 1
ATOM 4024 C CA . ILE B 1 192 ? 5.754 -7.395 -3.914 1 93.56 192 ILE B CA 1
ATOM 4025 C C . ILE B 1 192 ? 6.801 -6.965 -4.941 1 93.56 192 ILE B C 1
ATOM 4027 O O . ILE B 1 192 ? 7.953 -7.395 -4.879 1 93.56 192 ILE B O 1
ATOM 4031 N N . VAL B 1 193 ? 6.434 -6.141 -5.832 1 88.44 193 VAL B N 1
ATOM 4032 C CA . VAL B 1 193 ? 7.344 -5.672 -6.871 1 88.44 193 VAL B CA 1
ATOM 4033 C C . VAL B 1 193 ? 8.492 -4.891 -6.238 1 88.44 193 VAL B C 1
ATOM 4035 O O . VAL B 1 193 ? 9.656 -5.117 -6.57 1 88.44 193 VAL B O 1
ATOM 4038 N N . LEU B 1 194 ? 8.211 -4.098 -5.332 1 87.25 194 LEU B N 1
ATOM 4039 C CA . LEU B 1 194 ? 9.195 -3.236 -4.688 1 87.25 194 LEU B CA 1
ATOM 4040 C C . LEU B 1 194 ? 10.234 -4.062 -3.943 1 87.25 194 LEU B C 1
ATOM 4042 O O . LEU B 1 194 ? 11.438 -3.783 -4.031 1 87.25 194 LEU B O 1
ATOM 4046 N N . PHE B 1 195 ? 9.797 -5.133 -3.268 1 90.88 195 PHE B N 1
ATOM 4047 C CA . PHE B 1 195 ? 10.688 -5.785 -2.318 1 90.88 195 PHE B CA 1
ATOM 4048 C C . PHE B 1 195 ? 11.258 -7.074 -2.904 1 90.88 195 PHE B C 1
ATOM 4050 O O . PHE B 1 195 ? 12.336 -7.516 -2.514 1 90.88 195 PHE B O 1
ATOM 4057 N N . LEU B 1 196 ? 10.539 -7.727 -3.74 1 88.5 196 LEU B N 1
ATOM 4058 C CA . LEU B 1 196 ? 10.969 -9.031 -4.227 1 88.5 196 LEU B CA 1
ATOM 4059 C C . LEU B 1 196 ? 11.5 -8.938 -5.648 1 88.5 196 LEU B C 1
ATOM 4061 O O . LEU B 1 196 ? 12.562 -9.492 -5.957 1 88.5 196 LEU B O 1
ATOM 4065 N N . VAL B 1 197 ? 10.844 -8.234 -6.473 1 84.81 197 VAL B N 1
ATOM 4066 C CA . VAL B 1 197 ? 11.125 -8.273 -7.902 1 84.81 197 VAL B CA 1
ATOM 4067 C C . VAL B 1 197 ? 12.258 -7.305 -8.234 1 84.81 197 VAL B C 1
ATOM 4069 O O . VAL B 1 197 ? 13.258 -7.691 -8.852 1 84.81 197 VAL B O 1
ATOM 4072 N N . GLN B 1 198 ? 12.156 -6.086 -7.762 1 76.69 198 GLN B N 1
ATOM 4073 C CA . GLN B 1 198 ? 13.102 -5.039 -8.133 1 76.69 198 GLN B CA 1
ATOM 4074 C C . GLN B 1 198 ? 14.5 -5.348 -7.602 1 76.69 198 GLN B C 1
ATOM 4076 O O . GLN B 1 198 ? 15.484 -5.258 -8.336 1 76.69 198 GLN B O 1
ATOM 4081 N N . PRO B 1 199 ? 14.57 -5.645 -6.227 1 61.75 199 PRO B N 1
ATOM 4082 C CA . PRO B 1 199 ? 15.922 -5.977 -5.77 1 61.75 199 PRO B CA 1
ATOM 4083 C C . PRO B 1 199 ? 16.484 -7.219 -6.457 1 61.75 199 PRO B C 1
ATOM 4085 O O . PRO B 1 199 ? 17.703 -7.371 -6.555 1 61.75 199 PRO B O 1
ATOM 4088 N N . GLY B 1 200 ? 15.719 -8.195 -6.57 1 55.09 200 GLY B N 1
ATOM 4089 C CA . GLY B 1 200 ? 16.141 -9.43 -7.215 1 55.09 200 GLY B CA 1
ATOM 4090 C C . GLY B 1 200 ? 16.656 -9.219 -8.625 1 55.09 200 GLY B C 1
ATOM 4091 O O . GLY B 1 200 ? 17.312 -10.102 -9.188 1 55.09 200 GLY B O 1
ATOM 4092 N N . GLN B 1 201 ? 16.062 -8.242 -9.297 1 48.53 201 GLN B N 1
ATOM 4093 C CA . GLN B 1 201 ? 16.562 -7.957 -10.641 1 48.53 201 GLN B CA 1
ATOM 4094 C C . GLN B 1 201 ? 18 -7.438 -10.594 1 48.53 201 GLN B C 1
ATOM 4096 O O . GLN B 1 201 ? 18.297 -6.473 -9.883 1 48.53 201 GLN B O 1
ATOM 4101 N N . GLY B 1 202 ? 18.906 -8.039 -9.883 1 38.94 202 GLY B N 1
ATOM 4102 C CA . GLY B 1 202 ? 20.328 -7.68 -9.867 1 38.94 202 GLY B CA 1
ATOM 4103 C C . GLY B 1 202 ? 20.562 -6.184 -9.969 1 38.94 202 GLY B C 1
ATOM 4104 O O . GLY B 1 202 ? 19.672 -5.441 -10.414 1 38.94 202 GLY B O 1
ATOM 4105 N N . HIS B 1 203 ? 21.516 -5.605 -8.906 1 32.84 203 HIS B N 1
ATOM 4106 C CA . HIS B 1 203 ? 22.094 -4.27 -9 1 32.84 203 HIS B CA 1
ATOM 4107 C C . HIS B 1 203 ? 22.312 -3.859 -10.453 1 32.84 203 HIS B C 1
ATOM 4109 O O . HIS B 1 203 ? 23.266 -4.297 -11.086 1 32.84 203 HIS B O 1
ATOM 4115 N N . ALA B 1 204 ? 21.625 -3.875 -11.359 1 30.89 204 ALA B N 1
ATOM 4116 C CA . ALA B 1 204 ? 22.219 -2.992 -12.367 1 30.89 204 ALA B CA 1
ATOM 4117 C C . ALA B 1 204 ? 23.047 -1.901 -11.711 1 30.89 204 ALA B C 1
ATOM 4119 O O . ALA B 1 204 ? 22.797 -1.501 -10.578 1 30.89 204 ALA B O 1
ATOM 4120 N N . SER B 1 205 ? 24.219 -1.573 -12.016 1 29.14 205 SER B N 1
ATOM 4121 C CA . SER B 1 205 ? 25.141 -0.578 -11.484 1 29.14 205 SER B CA 1
ATOM 4122 C C . SER B 1 205 ? 24.391 0.539 -10.766 1 29.14 205 SER B C 1
ATOM 4124 O O . SER B 1 205 ? 23.234 0.813 -11.07 1 29.14 205 SER B O 1
ATOM 4126 N N . GLN B 1 206 ? 24.812 0.993 -9.492 1 32.78 206 GLN B N 1
ATOM 4127 C CA . GLN B 1 206 ? 24.609 2.215 -8.719 1 32.78 206 GLN B CA 1
ATOM 4128 C C . GLN B 1 206 ? 23.953 3.301 -9.562 1 32.78 206 GLN B C 1
ATOM 4130 O O . GLN B 1 206 ? 23.531 4.336 -9.047 1 32.78 206 GLN B O 1
ATOM 4135 N N . ALA B 1 207 ? 24.391 3.467 -10.781 1 31.69 207 ALA B N 1
ATOM 4136 C CA . ALA B 1 207 ? 24.203 4.641 -11.633 1 31.69 207 ALA B CA 1
ATOM 4137 C C . ALA B 1 207 ? 22.75 4.801 -12.047 1 31.69 207 ALA B C 1
ATOM 4139 O O . ALA B 1 207 ? 22.391 5.762 -12.734 1 31.69 207 ALA B O 1
ATOM 4140 N N . ASP B 1 208 ? 22 3.748 -12.219 1 38.72 208 ASP B N 1
ATOM 4141 C CA . ASP B 1 208 ? 20.688 4.051 -12.805 1 38.72 208 ASP B CA 1
ATOM 4142 C C . ASP B 1 208 ? 19.734 4.637 -11.766 1 38.72 208 ASP B C 1
ATOM 4144 O O . ASP B 1 208 ? 19.375 3.959 -10.805 1 38.72 208 ASP B O 1
ATOM 4148 N N . SER B 1 209 ? 19.859 5.762 -11.391 1 43.44 209 SER B N 1
ATOM 4149 C CA . SER B 1 209 ? 19.25 6.738 -10.5 1 43.44 209 SER B CA 1
ATOM 4150 C C . SER B 1 209 ? 17.734 6.57 -10.461 1 43.44 209 SER B C 1
ATOM 4152 O O . SER B 1 209 ? 17.141 6 -11.375 1 43.44 209 SER B O 1
ATOM 4154 N N . SER B 1 210 ? 17.141 6.551 -9.148 1 44.88 210 SER B N 1
ATOM 4155 C CA . SER B 1 210 ? 15.727 6.805 -8.891 1 44.88 210 SER B CA 1
ATOM 4156 C C . SER B 1 210 ? 15.094 7.574 -10.047 1 44.88 210 SER B C 1
ATOM 4158 O O . SER B 1 210 ? 13.961 7.289 -10.438 1 44.88 210 SER B O 1
ATOM 4160 N N . VAL B 1 211 ? 15.938 8.234 -10.641 1 50.28 211 VAL B N 1
ATOM 4161 C CA . VAL B 1 211 ? 15.484 9.078 -11.742 1 50.28 211 VAL B CA 1
ATOM 4162 C C . VAL B 1 211 ? 15.273 8.242 -12.992 1 50.28 211 VAL B C 1
ATOM 4164 O O . VAL B 1 211 ? 14.281 8.406 -13.703 1 50.28 211 VAL B O 1
ATOM 4167 N N . THR B 1 212 ? 16.219 7.273 -13.062 1 55.66 212 THR B N 1
ATOM 4168 C CA . THR B 1 212 ? 16.141 6.43 -14.25 1 55.66 212 THR B CA 1
ATOM 4169 C C . THR B 1 212 ? 14.906 5.527 -14.203 1 55.66 212 THR B C 1
ATOM 4171 O O . THR B 1 212 ? 14.211 5.375 -15.203 1 55.66 212 THR B O 1
ATOM 4174 N N . MET B 1 213 ? 14.656 5.094 -13.062 1 57.81 213 MET B N 1
ATOM 4175 C CA . MET B 1 213 ? 13.492 4.223 -12.906 1 57.81 213 MET B CA 1
ATOM 4176 C C . MET B 1 213 ? 12.195 5.008 -13.086 1 57.81 213 MET B C 1
ATOM 4178 O O . MET B 1 213 ? 11.266 4.531 -13.734 1 57.81 213 MET B O 1
ATOM 4182 N N . ALA B 1 214 ? 12.141 6.109 -12.539 1 59.88 214 ALA B N 1
ATOM 4183 C CA . ALA B 1 214 ? 10.969 6.969 -12.703 1 59.88 214 ALA B CA 1
ATOM 4184 C C . ALA B 1 214 ? 10.734 7.312 -14.172 1 59.88 214 ALA B C 1
ATOM 4186 O O . ALA B 1 214 ? 9.594 7.305 -14.641 1 59.88 214 ALA B O 1
ATOM 4187 N N . HIS B 1 215 ? 11.805 7.562 -14.812 1 67.56 215 HIS B N 1
ATOM 4188 C CA . HIS B 1 215 ? 11.711 7.883 -16.234 1 67.56 215 HIS B CA 1
ATOM 4189 C C . HIS B 1 215 ? 11.25 6.672 -17.047 1 67.56 215 HIS B C 1
ATOM 4191 O O . HIS B 1 215 ? 10.453 6.805 -17.969 1 67.56 215 HIS B O 1
ATOM 4197 N N . ARG B 1 216 ? 11.711 5.527 -16.609 1 72.5 216 ARG B N 1
ATOM 4198 C CA . ARG B 1 216 ? 11.297 4.324 -17.312 1 72.5 216 ARG B CA 1
ATOM 4199 C C . ARG B 1 216 ? 9.812 4.047 -17.109 1 72.5 216 ARG B C 1
ATOM 4201 O O . ARG B 1 216 ? 9.094 3.738 -18.062 1 72.5 216 ARG B O 1
ATOM 4208 N N . GLN B 1 217 ? 9.422 4.27 -15.93 1 70.06 217 GLN B N 1
ATOM 4209 C CA . GLN B 1 217 ? 8.016 4.047 -15.625 1 70.06 217 GLN B CA 1
ATOM 4210 C C . GLN B 1 217 ? 7.125 5.023 -16.391 1 70.06 217 GLN B C 1
ATOM 4212 O O . GLN B 1 217 ? 6.066 4.641 -16.891 1 70.06 217 GLN B O 1
ATOM 4217 N N . ARG B 1 218 ? 7.566 6.16 -16.406 1 70.31 218 ARG B N 1
ATOM 4218 C CA . ARG B 1 218 ? 6.844 7.176 -17.172 1 70.31 218 ARG B CA 1
ATOM 4219 C C . ARG B 1 218 ? 6.773 6.805 -18.641 1 70.31 218 ARG B C 1
ATOM 4221 O O . ARG B 1 218 ? 5.73 6.957 -19.281 1 70.31 218 ARG B O 1
ATOM 4228 N N . ALA B 1 219 ? 7.828 6.344 -19.109 1 81.19 219 ALA B N 1
ATOM 4229 C CA . ALA B 1 219 ? 7.883 5.953 -20.516 1 81.19 219 ALA B CA 1
ATOM 4230 C C . ALA B 1 219 ? 6.973 4.758 -20.781 1 81.19 219 ALA B C 1
ATOM 4232 O O . ALA B 1 219 ? 6.25 4.734 -21.781 1 81.19 219 ALA B O 1
ATOM 4233 N N . MET B 1 220 ? 7.016 3.867 -19.875 1 81.06 220 MET B N 1
ATOM 4234 C CA . MET B 1 220 ? 6.172 2.686 -20.016 1 81.06 220 MET B CA 1
ATOM 4235 C C . MET B 1 220 ? 4.695 3.062 -19.953 1 81.06 220 MET B C 1
ATOM 4237 O O . MET B 1 220 ? 3.887 2.551 -20.734 1 81.06 220 MET B O 1
ATOM 4241 N N . ALA B 1 221 ? 4.379 3.904 -19.078 1 75.62 221 ALA B N 1
ATOM 4242 C CA . ALA B 1 221 ? 3.006 4.395 -18.984 1 75.62 221 ALA B CA 1
ATOM 4243 C C . ALA B 1 221 ? 2.582 5.105 -20.266 1 75.62 221 ALA B C 1
ATOM 4245 O O . ALA B 1 221 ? 1.461 4.922 -20.734 1 75.62 221 ALA B O 1
ATOM 4246 N N . TYR B 1 222 ? 3.443 5.887 -20.734 1 79.56 222 TYR B N 1
ATOM 4247 C CA . TYR B 1 222 ? 3.199 6.582 -22 1 79.56 222 TYR B CA 1
ATOM 4248 C C . TYR B 1 222 ? 2.936 5.594 -23.125 1 79.56 222 TYR B C 1
ATOM 4250 O O . TYR B 1 222 ? 2.006 5.773 -23.906 1 79.56 222 TYR B O 1
ATOM 4258 N N . ILE B 1 223 ? 3.672 4.609 -23.156 1 84.94 223 ILE B N 1
ATOM 4259 C CA . ILE B 1 223 ? 3.535 3.584 -24.188 1 84.94 223 ILE B CA 1
ATOM 4260 C C . ILE B 1 223 ? 2.166 2.918 -24.078 1 84.94 223 ILE B C 1
ATOM 4262 O O . ILE B 1 223 ? 1.454 2.779 -25.078 1 84.94 223 ILE B O 1
ATOM 4266 N N . ARG B 1 224 ? 1.852 2.611 -22.922 1 81.31 224 ARG B N 1
ATOM 4267 C CA . ARG B 1 224 ? 0.576 1.935 -22.719 1 81.31 224 ARG B CA 1
ATOM 4268 C C . ARG B 1 224 ? -0.59 2.828 -23.125 1 81.31 224 ARG B C 1
ATOM 4270 O O . ARG B 1 224 ? -1.568 2.352 -23.703 1 81.31 224 ARG B O 1
ATOM 4277 N N . GLN B 1 225 ? -0.368 4.012 -22.844 1 78 225 GLN B N 1
ATOM 4278 C CA . GLN B 1 225 ? -1.401 4.996 -23.156 1 78 225 GLN B CA 1
ATOM 4279 C C . GLN B 1 225 ? -1.543 5.184 -24.672 1 78 225 GLN B C 1
ATOM 4281 O O . GLN B 1 225 ? -2.625 5.512 -25.156 1 78 225 GLN B O 1
ATOM 4286 N N . HIS B 1 226 ? -0.535 4.965 -25.375 1 85.88 226 HIS B N 1
ATOM 4287 C CA . HIS B 1 226 ? -0.519 5.25 -26.797 1 85.88 226 HIS B CA 1
ATOM 4288 C C . HIS B 1 226 ? -0.283 3.982 -27.609 1 85.88 226 HIS B C 1
ATOM 4290 O O . HIS B 1 226 ? 0.177 4.047 -28.75 1 85.88 226 HIS B O 1
ATOM 4296 N N . LEU B 1 227 ? -0.707 2.936 -27.031 1 87.75 227 LEU B N 1
ATOM 4297 C CA . LEU B 1 227 ? -0.333 1.622 -27.531 1 87.75 227 LEU B CA 1
ATOM 4298 C C . LEU B 1 227 ? -0.96 1.372 -28.906 1 87.75 227 LEU B C 1
ATOM 4300 O O . LEU B 1 227 ? -0.343 0.748 -29.766 1 87.75 227 LEU B O 1
ATOM 4304 N N . ALA B 1 228 ? -2.125 1.846 -29.125 1 86.56 228 ALA B N 1
ATOM 4305 C CA . ALA B 1 228 ? -2.898 1.557 -30.328 1 86.56 228 ALA B CA 1
ATOM 4306 C C . ALA B 1 228 ? -2.373 2.35 -31.516 1 86.56 228 ALA B C 1
ATOM 4308 O O . ALA B 1 228 ? -2.719 2.059 -32.656 1 86.56 228 ALA B O 1
ATOM 4309 N N . ASP B 1 229 ? -1.591 3.342 -31.312 1 87.88 229 ASP B N 1
ATOM 4310 C CA . ASP B 1 229 ? -1.032 4.16 -32.375 1 87.88 229 ASP B CA 1
ATOM 4311 C C . ASP B 1 229 ? 0.057 3.402 -33.156 1 87.88 229 ASP B C 1
ATOM 4313 O O . ASP B 1 229 ? 1.141 3.162 -32.594 1 87.88 229 ASP B O 1
ATOM 4317 N N . PRO B 1 230 ? -0.28 3.111 -34.375 1 83.5 230 PRO B N 1
ATOM 4318 C CA . PRO B 1 230 ? 0.705 2.342 -35.125 1 83.5 230 PRO B CA 1
ATOM 4319 C C . PRO B 1 230 ? 2.004 3.109 -35.344 1 83.5 230 PRO B C 1
ATOM 4321 O O . PRO B 1 230 ? 3.035 2.508 -35.656 1 83.5 230 PRO B O 1
ATOM 4324 N N . ALA B 1 231 ? 1.979 4.414 -35.188 1 87.12 231 ALA B N 1
ATOM 4325 C CA . ALA B 1 231 ? 3.16 5.242 -35.438 1 87.12 231 ALA B CA 1
ATOM 4326 C C . ALA B 1 231 ? 3.975 5.406 -34.156 1 87.12 231 ALA B C 1
ATOM 4328 O O . ALA B 1 231 ? 5.012 6.074 -34.156 1 87.12 231 ALA B O 1
ATOM 4329 N N . LEU B 1 232 ? 3.512 4.738 -33.125 1 90.06 232 LEU B N 1
ATOM 4330 C CA . LEU B 1 232 ? 4.25 4.816 -31.859 1 90.06 232 LEU B CA 1
ATOM 4331 C C . LEU B 1 232 ? 5.664 4.266 -32.031 1 90.06 232 LEU B C 1
ATOM 4333 O O . LEU B 1 232 ? 5.84 3.135 -32.5 1 90.06 232 LEU B O 1
ATOM 4337 N N . SER B 1 233 ? 6.68 5.156 -31.812 1 88.31 233 SER B N 1
ATOM 4338 C CA . SER B 1 233 ? 8.094 4.828 -31.938 1 88.31 233 SER B CA 1
ATOM 4339 C C . SER B 1 233 ? 8.883 5.281 -30.719 1 88.31 233 SER B C 1
ATOM 4341 O O . SER B 1 233 ? 8.383 6.074 -29.922 1 88.31 233 SER B O 1
ATOM 4343 N N . PRO B 1 234 ? 10.039 4.672 -30.578 1 88.5 234 PRO B N 1
ATOM 4344 C CA . PRO B 1 234 ? 10.883 5.16 -29.484 1 88.5 234 PRO B CA 1
ATOM 4345 C C . PRO B 1 234 ? 11.07 6.676 -29.516 1 88.5 234 PRO B C 1
ATOM 4347 O O . PRO B 1 234 ? 11.109 7.324 -28.469 1 88.5 234 PRO B O 1
ATOM 4350 N N . GLN B 1 235 ? 11.125 7.195 -30.75 1 87.38 235 GLN B N 1
ATOM 4351 C CA . GLN B 1 235 ? 11.266 8.641 -30.891 1 87.38 235 GLN B CA 1
ATOM 4352 C C . GLN B 1 235 ? 10.055 9.367 -30.328 1 87.38 235 GLN B C 1
ATOM 4354 O O . GLN B 1 235 ? 10.195 10.359 -29.609 1 87.38 235 GLN B O 1
ATOM 4359 N N . ARG B 1 236 ? 8.898 8.875 -30.609 1 88.31 236 ARG B N 1
ATOM 4360 C CA . ARG B 1 236 ? 7.668 9.484 -30.109 1 88.31 236 ARG B CA 1
ATOM 4361 C C . ARG B 1 236 ? 7.555 9.344 -28.594 1 88.31 236 ARG B C 1
ATOM 4363 O O . ARG B 1 236 ? 7.113 10.273 -27.922 1 88.31 236 ARG B O 1
ATOM 4370 N N . VAL B 1 237 ? 7.91 8.227 -28.062 1 89.44 237 VAL B N 1
ATOM 4371 C CA . VAL B 1 237 ? 7.867 7.977 -26.625 1 89.44 237 VAL B CA 1
ATOM 4372 C C . VAL B 1 237 ? 8.82 8.93 -25.906 1 89.44 237 VAL B C 1
ATOM 4374 O O . VAL B 1 237 ? 8.453 9.539 -24.906 1 89.44 237 VAL B O 1
ATOM 4377 N N . ALA B 1 238 ? 10.016 9.016 -26.438 1 86.44 238 ALA B N 1
ATOM 4378 C CA . ALA B 1 238 ? 11.016 9.906 -25.859 1 86.44 238 ALA B CA 1
ATOM 4379 C C . ALA B 1 238 ? 10.508 11.352 -25.828 1 86.44 238 ALA B C 1
ATOM 4381 O O . ALA B 1 238 ? 10.586 12.016 -24.781 1 86.44 238 ALA B O 1
ATOM 4382 N N . GLN B 1 239 ? 9.969 11.727 -26.969 1 82 239 GLN B N 1
ATOM 4383 C CA . GLN B 1 239 ? 9.438 13.078 -27.078 1 82 239 GLN B CA 1
ATOM 4384 C C . GLN B 1 239 ? 8.297 13.305 -26.094 1 82 239 GLN B C 1
ATOM 4386 O O . GLN B 1 239 ? 8.242 14.328 -25.406 1 82 239 GLN B O 1
ATOM 4391 N N . GLY B 1 240 ? 7.445 12.344 -26.016 1 81.94 240 GLY B N 1
ATOM 4392 C CA . GLY B 1 240 ? 6.297 12.445 -25.125 1 81.94 240 GLY B CA 1
ATOM 4393 C C . GLY B 1 240 ? 6.676 12.469 -23.656 1 81.94 240 GLY B C 1
ATOM 4394 O O . GLY B 1 240 ? 5.945 13.016 -22.828 1 81.94 240 GLY B O 1
ATOM 4395 N N . CYS B 1 241 ? 7.797 11.945 -23.328 1 79.38 241 CYS B N 1
ATOM 4396 C CA . CYS B 1 241 ? 8.227 11.836 -21.938 1 79.38 241 CYS B CA 1
ATOM 4397 C C . CYS B 1 241 ? 9.32 12.852 -21.625 1 79.38 241 CYS B C 1
ATOM 4399 O O . CYS B 1 241 ? 9.844 12.891 -20.516 1 79.38 241 CYS B O 1
ATOM 4401 N N . GLY B 1 242 ? 9.727 13.625 -22.625 1 80.25 242 GLY B N 1
ATOM 4402 C CA . GLY B 1 242 ? 10.781 14.609 -22.438 1 80.25 242 GLY B CA 1
ATOM 4403 C C . GLY B 1 242 ? 12.148 13.984 -22.25 1 80.25 242 GLY B C 1
ATOM 4404 O O . GLY B 1 242 ? 12.945 14.461 -21.438 1 80.25 242 GLY B O 1
ATOM 4405 N N . LEU B 1 243 ? 12.328 12.984 -22.875 1 80.38 243 LEU B N 1
ATOM 4406 C CA . LEU B 1 243 ? 13.594 12.258 -22.781 1 80.38 243 LEU B CA 1
ATOM 4407 C C . LEU B 1 243 ? 14.297 12.242 -24.141 1 80.38 243 LEU B C 1
ATOM 4409 O O . LEU B 1 243 ? 13.664 12.414 -25.188 1 80.38 243 LEU B O 1
ATOM 4413 N N . SER B 1 244 ? 15.625 12.195 -24.156 1 81.31 244 SER B N 1
ATOM 4414 C CA . SER B 1 244 ? 16.312 11.867 -25.406 1 81.31 244 SER B CA 1
ATOM 4415 C C . SER B 1 244 ? 16.109 10.406 -25.781 1 81.31 244 SER B C 1
ATOM 4417 O O . SER B 1 244 ? 15.875 9.562 -24.906 1 81.31 244 SER B O 1
ATOM 4419 N N . VAL B 1 245 ? 16.125 10.141 -27.156 1 84.62 245 VAL B N 1
ATOM 4420 C CA . VAL B 1 245 ? 15.938 8.773 -27.641 1 84.62 245 VAL B CA 1
ATOM 4421 C C . VAL B 1 245 ? 17.031 7.871 -27.078 1 84.62 245 VAL B C 1
ATOM 4423 O O . VAL B 1 245 ? 16.766 6.734 -26.688 1 84.62 245 VAL B O 1
ATOM 4426 N N . ALA B 1 246 ? 18.203 8.406 -27 1 81.5 246 ALA B N 1
ATOM 4427 C CA . ALA B 1 246 ? 19.328 7.637 -26.453 1 81.5 246 ALA B CA 1
ATOM 4428 C C . ALA B 1 246 ? 19.078 7.273 -25 1 81.5 246 ALA B C 1
ATOM 4430 O O . ALA B 1 246 ? 19.312 6.137 -24.578 1 81.5 246 ALA B O 1
ATOM 4431 N N . TYR B 1 247 ? 18.625 8.258 -24.266 1 80.12 247 TYR B N 1
ATOM 4432 C CA . TYR B 1 247 ? 18.344 8.023 -22.844 1 80.12 247 TYR B CA 1
ATOM 4433 C C . TYR B 1 247 ? 17.203 7.031 -22.672 1 80.12 247 TYR B C 1
ATOM 4435 O O . TYR B 1 247 ? 17.234 6.168 -21.797 1 80.12 247 TYR B O 1
ATOM 4443 N N . LEU B 1 248 ? 16.203 7.168 -23.516 1 85.06 248 LEU B N 1
ATOM 4444 C CA . LEU B 1 248 ? 15.094 6.23 -23.484 1 85.06 248 LEU B CA 1
ATOM 4445 C C . LEU B 1 248 ? 15.586 4.797 -23.656 1 85.06 248 LEU B C 1
ATOM 4447 O O . LEU B 1 248 ? 15.234 3.914 -22.875 1 85.06 248 LEU B O 1
ATOM 4451 N N . HIS B 1 249 ? 16.438 4.594 -24.641 1 82.75 249 HIS B N 1
ATOM 4452 C CA . HIS B 1 249 ? 16.969 3.256 -24.875 1 82.75 249 HIS B CA 1
ATOM 4453 C C . HIS B 1 249 ? 17.781 2.766 -23.688 1 82.75 249 HIS B C 1
ATOM 4455 O O . HIS B 1 249 ? 17.688 1.603 -23.297 1 82.75 249 HIS B O 1
ATOM 4461 N N . ARG B 1 250 ? 18.562 3.695 -23.109 1 75.56 250 ARG B N 1
ATOM 4462 C CA . ARG B 1 250 ? 19.406 3.334 -21.984 1 75.56 250 ARG B CA 1
ATOM 4463 C C . ARG B 1 250 ? 18.562 2.875 -20.797 1 75.56 250 ARG B C 1
ATOM 4465 O O . ARG B 1 250 ? 18.891 1.865 -20.156 1 75.56 250 ARG B O 1
ATOM 4472 N N . ILE B 1 251 ? 17.531 3.67 -20.609 1 75.44 251 ILE B N 1
ATOM 4473 C CA . ILE B 1 251 ? 16.766 3.367 -19.406 1 75.44 251 ILE B CA 1
ATOM 4474 C C . ILE B 1 251 ? 15.977 2.072 -19.594 1 75.44 251 ILE B C 1
ATOM 4476 O O . ILE B 1 251 ? 15.742 1.329 -18.641 1 75.44 251 ILE B O 1
ATOM 4480 N N . PHE B 1 252 ? 15.594 1.773 -20.766 1 78 252 PHE B N 1
ATOM 4481 C CA . PHE B 1 252 ? 14.953 0.493 -21.031 1 78 252 PHE B CA 1
ATOM 4482 C C . PHE B 1 252 ? 15.969 -0.642 -21 1 78 252 PHE B C 1
ATOM 4484 O O . PHE B 1 252 ? 15.703 -1.701 -20.438 1 78 252 PHE B O 1
ATOM 4491 N N . GLN B 1 253 ? 17.125 -0.322 -21.562 1 70.25 253 GLN B N 1
ATOM 4492 C CA . GLN B 1 253 ? 18.172 -1.336 -21.578 1 70.25 253 GLN B CA 1
ATOM 4493 C C . GLN B 1 253 ? 18.609 -1.696 -20.172 1 70.25 253 GLN B C 1
ATOM 4495 O O . GLN B 1 253 ? 18.922 -2.857 -19.891 1 70.25 253 GLN B O 1
ATOM 4500 N N . ALA B 1 254 ? 18.625 -0.692 -19.406 1 62.25 254 ALA B N 1
ATOM 4501 C CA . ALA B 1 254 ? 19.016 -0.901 -18 1 62.25 254 ALA B CA 1
ATOM 4502 C C . ALA B 1 254 ? 18.078 -1.914 -17.328 1 62.25 254 ALA B C 1
ATOM 4504 O O . ALA B 1 254 ? 18.484 -2.6 -16.391 1 62.25 254 ALA B O 1
ATOM 4505 N N . GLY B 1 255 ? 16.953 -1.954 -17.906 1 54.38 255 GLY B N 1
ATOM 4506 C CA . GLY B 1 255 ? 16 -2.939 -17.422 1 54.38 255 GLY B CA 1
ATOM 4507 C C . GLY B 1 255 ? 15.93 -4.18 -18.297 1 54.38 255 GLY B C 1
ATOM 4508 O O . GLY B 1 255 ? 14.938 -4.91 -18.266 1 54.38 255 GLY B O 1
ATOM 4509 N N . ASP B 1 256 ? 16.906 -4.328 -19.141 1 56.41 256 ASP B N 1
ATOM 4510 C CA . ASP B 1 256 ? 17.016 -5.422 -20.109 1 56.41 256 ASP B CA 1
ATOM 4511 C C . ASP B 1 256 ? 15.797 -5.469 -21.031 1 56.41 256 ASP B C 1
ATOM 4513 O O . ASP B 1 256 ? 15.305 -6.551 -21.359 1 56.41 256 ASP B O 1
ATOM 4517 N N . LEU B 1 257 ? 15.266 -4.375 -21.25 1 66.38 257 LEU B N 1
ATOM 4518 C CA . LEU B 1 257 ? 14.148 -4.211 -22.172 1 66.38 257 LEU B CA 1
ATOM 4519 C C . LEU B 1 257 ? 14.555 -3.359 -23.359 1 66.38 257 LEU B C 1
ATOM 4521 O O . LEU B 1 257 ? 15.492 -2.562 -23.281 1 66.38 257 LEU B O 1
ATOM 4525 N N . SER B 1 258 ? 13.961 -3.633 -24.469 1 78.56 258 SER B N 1
ATOM 4526 C CA . SER B 1 258 ? 13.977 -2.656 -25.547 1 78.56 258 SER B CA 1
ATOM 4527 C C . SER B 1 258 ? 12.625 -1.972 -25.703 1 78.56 258 SER B C 1
ATOM 4529 O O . SER B 1 258 ? 11.586 -2.572 -25.422 1 78.56 258 SER B O 1
ATOM 4531 N N . VAL B 1 259 ? 12.633 -0.684 -25.953 1 84.38 259 VAL B N 1
ATOM 4532 C CA . VAL B 1 259 ? 11.406 0.078 -26.141 1 84.38 259 VAL B CA 1
ATOM 4533 C C . VAL B 1 259 ? 10.5 -0.644 -27.141 1 84.38 259 VAL B C 1
ATOM 4535 O O . VAL B 1 259 ? 9.297 -0.804 -26.906 1 84.38 259 VAL B O 1
ATOM 4538 N N . GLU B 1 260 ? 11.078 -1.197 -28.109 1 81.81 260 GLU B N 1
ATOM 4539 C CA . GLU B 1 260 ? 10.336 -1.868 -29.156 1 81.81 260 GLU B CA 1
ATOM 4540 C C . GLU B 1 260 ? 9.703 -3.162 -28.656 1 81.81 260 GLU B C 1
ATOM 4542 O O . GLU B 1 260 ? 8.531 -3.432 -28.922 1 81.81 260 GLU B O 1
ATOM 4547 N N . SER B 1 261 ? 10.547 -3.906 -27.969 1 80 261 SER B N 1
ATOM 4548 C CA . SER B 1 261 ? 10.031 -5.168 -27.453 1 80 261 SER B CA 1
ATOM 4549 C C . SER B 1 261 ? 8.875 -4.938 -26.484 1 80 261 SER B C 1
ATOM 4551 O O . SER B 1 261 ? 7.898 -5.688 -26.484 1 80 261 SER B O 1
ATOM 4553 N N . PHE B 1 262 ? 9.047 -3.861 -25.75 1 84.81 262 PHE B N 1
ATOM 4554 C CA . PHE B 1 262 ? 7.996 -3.551 -24.797 1 84.81 262 PHE B CA 1
ATOM 4555 C C . PHE B 1 262 ? 6.699 -3.188 -25.516 1 84.81 262 PHE B C 1
ATOM 4557 O O . PHE B 1 262 ? 5.625 -3.656 -25.125 1 84.81 262 PHE B O 1
ATOM 4564 N N . VAL B 1 263 ? 6.77 -2.41 -26.469 1 86 263 VAL B N 1
ATOM 4565 C CA . VAL B 1 263 ? 5.605 -2.016 -27.25 1 86 263 VAL B CA 1
ATOM 4566 C C . VAL B 1 263 ? 4.93 -3.254 -27.828 1 86 263 VAL B C 1
ATOM 4568 O O . VAL B 1 263 ? 3.715 -3.424 -27.703 1 86 263 VAL B O 1
ATOM 4571 N N . PHE B 1 264 ? 5.684 -4.125 -28.359 1 84.25 264 PHE B N 1
ATOM 4572 C CA . PHE B 1 264 ? 5.129 -5.309 -29 1 84.25 264 PHE B CA 1
ATOM 4573 C C . PHE B 1 264 ? 4.48 -6.234 -27.984 1 84.25 264 PHE B C 1
ATOM 4575 O O . PHE B 1 264 ? 3.395 -6.762 -28.219 1 84.25 264 PHE B O 1
ATOM 4582 N N . ASP B 1 265 ? 5.195 -6.344 -26.938 1 81.75 265 ASP B N 1
ATOM 4583 C CA . ASP B 1 265 ? 4.652 -7.203 -25.891 1 81.75 265 ASP B CA 1
ATOM 4584 C C . ASP B 1 265 ? 3.297 -6.695 -25.406 1 81.75 265 ASP B C 1
ATOM 4586 O O . ASP B 1 265 ? 2.363 -7.477 -25.219 1 81.75 265 ASP B O 1
ATOM 4590 N N . GLN B 1 266 ? 3.23 -5.43 -25.219 1 85.25 266 GLN B N 1
ATOM 4591 C CA . GLN B 1 266 ? 1.979 -4.82 -24.781 1 85.25 266 GLN B CA 1
ATOM 4592 C C . GLN B 1 266 ? 0.889 -4.977 -25.844 1 85.25 266 GLN B C 1
ATOM 4594 O O . GLN B 1 266 ? -0.266 -5.254 -25.516 1 85.25 266 GLN B O 1
ATOM 4599 N N . ARG B 1 267 ? 1.23 -4.836 -27.016 1 86.94 267 ARG B N 1
ATOM 4600 C CA . ARG B 1 267 ? 0.273 -4.98 -28.109 1 86.94 267 ARG B CA 1
ATOM 4601 C C . ARG B 1 267 ? -0.213 -6.422 -28.234 1 86.94 267 ARG B C 1
ATOM 4603 O O . ARG B 1 267 ? -1.401 -6.668 -28.453 1 86.94 267 ARG B O 1
ATOM 4610 N N . LEU B 1 268 ? 0.68 -7.289 -28.078 1 85.56 268 LEU B N 1
ATOM 4611 C CA . LEU B 1 268 ? 0.313 -8.703 -28.141 1 85.56 268 LEU B CA 1
ATOM 4612 C C . LEU B 1 268 ? -0.664 -9.062 -27.031 1 85.56 268 LEU B C 1
ATOM 4614 O O . LEU B 1 268 ? -1.637 -9.781 -27.266 1 85.56 268 LEU B O 1
ATOM 4618 N N . GLU B 1 269 ? -0.312 -8.562 -25.938 1 83.19 269 GLU B N 1
ATOM 4619 C CA . GLU B 1 269 ? -1.198 -8.82 -24.812 1 83.19 269 GLU B CA 1
ATOM 4620 C C . GLU B 1 269 ? -2.586 -8.227 -25.047 1 83.19 269 GLU B C 1
ATOM 4622 O O . GLU B 1 269 ? -3.596 -8.867 -24.75 1 83.19 269 GLU B O 1
ATOM 4627 N N . ARG B 1 270 ? -2.637 -7.102 -25.516 1 84 270 ARG B N 1
ATOM 4628 C CA . ARG B 1 270 ? -3.906 -6.469 -25.859 1 84 270 ARG B CA 1
ATOM 4629 C C . ARG B 1 270 ? -4.664 -7.293 -26.891 1 84 270 ARG B C 1
ATOM 4631 O O . ARG B 1 270 ? -5.883 -7.465 -26.797 1 84 270 ARG B O 1
ATOM 4638 N N . CYS B 1 271 ? -4 -7.742 -27.828 1 87.06 271 CYS B N 1
ATOM 4639 C CA . CYS B 1 271 ? -4.617 -8.57 -28.859 1 87.06 271 CYS B CA 1
ATOM 4640 C C . CYS B 1 271 ? -5.176 -9.859 -28.25 1 87.06 271 CYS B C 1
ATOM 4642 O O . CYS B 1 271 ? -6.281 -10.281 -28.594 1 87.06 271 CYS B O 1
ATOM 4644 N N . ARG B 1 272 ? -4.402 -10.383 -27.453 1 82.38 272 ARG B N 1
ATOM 4645 C CA . ARG B 1 272 ? -4.844 -11.602 -26.781 1 82.38 272 ARG B CA 1
ATOM 4646 C C . ARG B 1 272 ? -6.172 -11.375 -26.062 1 82.38 272 ARG B C 1
ATOM 4648 O O . ARG B 1 272 ? -7.09 -12.195 -26.188 1 82.38 272 ARG B O 1
ATOM 4655 N N . GLU B 1 273 ? -6.23 -10.305 -25.422 1 80.94 273 GLU B N 1
ATOM 4656 C CA . GLU B 1 273 ? -7.449 -9.945 -24.703 1 80.94 273 GLU B CA 1
ATOM 4657 C C . GLU B 1 273 ? -8.617 -9.734 -25.656 1 80.94 273 GLU B C 1
ATOM 4659 O O . GLU B 1 273 ? -9.734 -10.18 -25.391 1 80.94 273 GLU B O 1
ATOM 4664 N N . LEU B 1 274 ? -8.305 -9.109 -26.688 1 83.56 274 LEU B N 1
ATOM 4665 C CA . LEU B 1 274 ? -9.328 -8.836 -27.688 1 83.56 274 LEU B CA 1
ATOM 4666 C C . LEU B 1 274 ? -9.82 -10.125 -28.344 1 83.56 274 LEU B C 1
ATOM 4668 O O . LEU B 1 274 ? -11.016 -10.273 -28.609 1 83.56 274 LEU B O 1
ATOM 4672 N N . LEU B 1 275 ? -8.953 -10.961 -28.484 1 85.69 275 LEU B N 1
ATOM 4673 C CA . LEU B 1 275 ? -9.289 -12.219 -29.141 1 85.69 275 LEU B CA 1
ATOM 4674 C C . LEU B 1 275 ? -10.164 -13.078 -28.234 1 85.69 275 LEU B C 1
ATOM 4676 O O . LEU B 1 275 ? -10.961 -13.891 -28.719 1 85.69 275 LEU B O 1
ATOM 4680 N N . LEU B 1 276 ? -10.016 -12.82 -26.984 1 78.56 276 LEU B N 1
ATOM 4681 C CA . LEU B 1 276 ? -10.766 -13.617 -26.031 1 78.56 276 LEU B CA 1
ATOM 4682 C C . LEU B 1 276 ? -12.109 -12.961 -25.703 1 78.56 276 LEU B C 1
ATOM 4684 O O . LEU B 1 276 ? -12.984 -13.594 -25.125 1 78.56 276 LEU B O 1
ATOM 4688 N N . ASN B 1 277 ? -12.234 -11.781 -26.062 1 78.19 277 ASN B N 1
ATOM 4689 C CA . ASN B 1 277 ? -13.445 -11.023 -25.766 1 78.19 277 ASN B CA 1
ATOM 4690 C C . ASN B 1 277 ? -14.586 -11.422 -26.703 1 78.19 277 ASN B C 1
ATOM 4692 O O . ASN B 1 277 ? -14.516 -11.188 -27.906 1 78.19 277 ASN B O 1
ATOM 4696 N N . PRO B 1 278 ? -15.648 -11.953 -26.125 1 79.25 278 PRO B N 1
ATOM 4697 C CA . PRO B 1 278 ? -16.75 -12.406 -26.969 1 79.25 278 PRO B CA 1
ATOM 4698 C C . PRO B 1 278 ? -17.406 -11.273 -27.766 1 79.25 278 PRO B C 1
ATOM 4700 O O . PRO B 1 278 ? -17.922 -11.492 -28.859 1 79.25 278 PRO B O 1
ATOM 4703 N N . ALA B 1 279 ? -17.281 -10.094 -27.234 1 80.25 279 ALA B N 1
ATOM 4704 C CA . ALA B 1 279 ? -17.906 -8.945 -27.906 1 80.25 279 ALA B CA 1
ATOM 4705 C C . ALA B 1 279 ? -17.156 -8.594 -29.188 1 80.25 279 ALA B C 1
ATOM 4707 O O . ALA B 1 279 ? -17.688 -7.883 -30.047 1 80.25 279 ALA B O 1
ATOM 4708 N N . GLN B 1 280 ? -16.016 -9.172 -29.359 1 84.31 280 GLN B N 1
ATOM 4709 C CA . GLN B 1 280 ? -15.188 -8.852 -30.516 1 84.31 280 GLN B CA 1
ATOM 4710 C C . GLN B 1 280 ? -15.148 -10.008 -31.5 1 84.31 280 GLN B C 1
ATOM 4712 O O . GLN B 1 280 ? -14.367 -9.992 -32.438 1 84.31 280 GLN B O 1
ATOM 4717 N N . ARG B 1 281 ? -15.969 -10.953 -31.328 1 85.06 281 ARG B N 1
ATOM 4718 C CA . ARG B 1 281 ? -15.93 -12.172 -32.125 1 85.06 281 ARG B CA 1
ATOM 4719 C C . ARG B 1 281 ? -16.281 -11.891 -33.562 1 85.06 281 ARG B C 1
ATOM 4721 O O . ARG B 1 281 ? -15.852 -12.609 -34.469 1 85.06 281 ARG B O 1
ATOM 4728 N N . HIS B 1 282 ? -16.984 -10.875 -33.812 1 85.06 282 HIS B N 1
ATOM 4729 C CA . HIS B 1 282 ? -17.406 -10.547 -35.156 1 85.06 282 HIS B CA 1
ATOM 4730 C C . HIS B 1 282 ? -16.297 -9.852 -35.938 1 85.06 282 HIS B C 1
ATOM 4732 O O . HIS B 1 282 ? -16.391 -9.719 -37.156 1 85.06 282 HIS B O 1
ATOM 4738 N N . ARG B 1 283 ? -15.273 -9.445 -35.281 1 88.62 283 ARG B N 1
ATOM 4739 C CA . ARG B 1 283 ? -14.18 -8.734 -35.938 1 88.62 283 ARG B CA 1
ATOM 4740 C C . ARG B 1 283 ? -13.078 -9.695 -36.375 1 88.62 283 ARG B C 1
ATOM 4742 O O . ARG B 1 283 ? -12.812 -10.688 -35.688 1 88.62 283 ARG B O 1
ATOM 4749 N N . GLY B 1 284 ? -12.492 -9.406 -37.531 1 90.44 284 GLY B N 1
ATOM 4750 C CA . GLY B 1 284 ? -11.383 -10.227 -38 1 90.44 284 GLY B CA 1
ATOM 4751 C C . GLY B 1 284 ? -10.125 -10.055 -37.156 1 90.44 284 GLY B C 1
ATOM 4752 O O . GLY B 1 284 ? -9.953 -9.031 -36.5 1 90.44 284 GLY B O 1
ATOM 4753 N N . ILE B 1 285 ? -9.336 -11.016 -37.188 1 90.25 285 ILE B N 1
ATOM 4754 C CA . ILE B 1 285 ? -8.094 -11.039 -36.438 1 90.25 285 ILE B CA 1
ATOM 4755 C C . ILE B 1 285 ? -7.195 -9.891 -36.875 1 90.25 285 ILE B C 1
ATOM 4757 O O . ILE B 1 285 ? -6.57 -9.227 -36.031 1 90.25 285 ILE B O 1
ATOM 4761 N N . ALA B 1 286 ? -7.195 -9.648 -38.156 1 89.31 286 ALA B N 1
ATOM 4762 C CA . ALA B 1 286 ? -6.383 -8.555 -38.688 1 89.31 286 ALA B CA 1
ATOM 4763 C C . ALA B 1 286 ? -6.863 -7.207 -38.156 1 89.31 286 ALA B C 1
ATOM 4765 O O . ALA B 1 286 ? -6.055 -6.34 -37.812 1 89.31 286 ALA B O 1
ATOM 4766 N N . GLU B 1 287 ? -8.094 -7.094 -38.062 1 89.75 287 GLU B N 1
ATOM 4767 C CA . GLU B 1 287 ? -8.68 -5.863 -37.531 1 89.75 287 GLU B CA 1
ATOM 4768 C C . GLU B 1 287 ? -8.32 -5.656 -36.062 1 89.75 287 GLU B C 1
ATOM 4770 O O . GLU B 1 287 ? -8.016 -4.535 -35.656 1 89.75 287 GLU B O 1
ATOM 4775 N N . LEU B 1 288 ? -8.383 -6.676 -35.312 1 90.81 288 LEU B N 1
ATOM 4776 C CA . LEU B 1 288 ? -8.047 -6.602 -33.906 1 90.81 288 LEU B CA 1
ATOM 4777 C C . LEU B 1 288 ? -6.57 -6.27 -33.719 1 90.81 288 LEU B C 1
ATOM 4779 O O . LEU B 1 288 ? -6.215 -5.516 -32.812 1 90.81 288 LEU B O 1
ATOM 4783 N N . ALA B 1 289 ? -5.801 -6.855 -34.594 1 91 289 ALA B N 1
ATOM 4784 C CA . ALA B 1 289 ? -4.371 -6.559 -34.531 1 91 289 ALA B CA 1
ATOM 4785 C C . ALA B 1 289 ? -4.109 -5.078 -34.812 1 91 289 ALA B C 1
ATOM 4787 O O . ALA B 1 289 ? -3.295 -4.449 -34.125 1 91 289 ALA B O 1
ATOM 4788 N N . TYR B 1 290 ? -4.828 -4.555 -35.719 1 87.88 290 TYR B N 1
ATOM 4789 C CA . TYR B 1 290 ? -4.707 -3.141 -36.062 1 87.88 290 TYR B CA 1
ATOM 4790 C C . TYR B 1 290 ? -5.133 -2.268 -34.875 1 87.88 290 TYR B C 1
ATOM 4792 O O . TYR B 1 290 ? -4.484 -1.261 -34.594 1 87.88 290 TYR B O 1
ATOM 4800 N N . GLN B 1 291 ? -6.133 -2.699 -34.281 1 87.75 291 GLN B N 1
ATOM 4801 C CA . GLN B 1 291 ? -6.641 -1.964 -33.125 1 87.75 291 GLN B CA 1
ATOM 4802 C C . GLN B 1 291 ? -5.613 -1.931 -32 1 87.75 291 GLN B C 1
ATOM 4804 O O . GLN B 1 291 ? -5.559 -0.968 -31.234 1 87.75 291 GLN B O 1
ATOM 4809 N N . ALA B 1 292 ? -4.898 -2.918 -31.984 1 88.62 292 ALA B N 1
ATOM 4810 C CA . ALA B 1 292 ? -3.889 -3.029 -30.938 1 88.62 292 ALA B CA 1
ATOM 4811 C C . ALA B 1 292 ? -2.611 -2.291 -31.328 1 88.62 292 ALA B C 1
ATOM 4813 O O . ALA B 1 292 ? -1.689 -2.166 -30.516 1 88.62 292 ALA B O 1
ATOM 4814 N N . GLY B 1 293 ? -2.521 -1.879 -32.625 1 89.94 293 GLY B N 1
ATOM 4815 C CA . GLY B 1 293 ? -1.413 -1.021 -33 1 89.94 293 GLY B CA 1
ATOM 4816 C C . GLY B 1 293 ? -0.455 -1.684 -33.969 1 89.94 293 GLY B C 1
ATOM 4817 O O . GLY B 1 293 ? 0.583 -1.113 -34.312 1 89.94 293 GLY B O 1
ATOM 4818 N N . PHE B 1 294 ? -0.79 -2.859 -34.438 1 89.75 294 PHE B N 1
ATOM 4819 C CA . PHE B 1 294 ? 0.073 -3.51 -35.438 1 89.75 294 PHE B CA 1
ATOM 4820 C C . PHE B 1 294 ? -0.2 -2.979 -36.812 1 89.75 294 PHE B C 1
ATOM 4822 O O . PHE B 1 294 ? -1.354 -2.914 -37.25 1 89.75 294 PHE B O 1
ATOM 4829 N N . ALA B 1 295 ? 0.853 -2.553 -37.469 1 81.62 295 ALA B N 1
ATOM 4830 C CA . ALA B 1 295 ? 0.718 -2.039 -38.812 1 81.62 295 ALA B CA 1
ATOM 4831 C C . ALA B 1 295 ? 0.599 -3.178 -39.812 1 81.62 295 ALA B C 1
ATOM 4833 O O . ALA B 1 295 ? -0.014 -3.018 -40.875 1 81.62 295 ALA B O 1
ATOM 4834 N N . HIS B 1 296 ? 1.156 -4.289 -39.531 1 83.19 296 HIS B N 1
ATOM 4835 C CA . HIS B 1 296 ? 1.17 -5.418 -40.469 1 83.19 296 HIS B CA 1
ATOM 4836 C C . HIS B 1 296 ? 0.673 -6.691 -39.781 1 83.19 296 HIS B C 1
ATOM 4838 O O . HIS B 1 296 ? 1.303 -7.188 -38.844 1 83.19 296 HIS B O 1
ATOM 4844 N N . PRO B 1 297 ? -0.438 -7.242 -40.281 1 81.31 297 PRO B N 1
ATOM 4845 C CA . PRO B 1 297 ? -1.013 -8.445 -39.688 1 81.31 297 PRO B CA 1
ATOM 4846 C C . PRO B 1 297 ? -0.046 -9.633 -39.688 1 81.31 297 PRO B C 1
ATOM 4848 O O . PRO B 1 297 ? -0.058 -10.445 -38.75 1 81.31 297 PRO B O 1
ATOM 4851 N N . SER B 1 298 ? 0.765 -9.664 -40.75 1 84.12 298 SER B N 1
ATOM 4852 C CA . SER B 1 298 ? 1.72 -10.766 -40.812 1 84.12 298 SER B CA 1
ATOM 4853 C C . SER B 1 298 ? 2.727 -10.703 -39.688 1 84.12 298 SER B C 1
ATOM 4855 O O . SER B 1 298 ? 3.061 -11.734 -39.094 1 84.12 298 SER B O 1
ATOM 4857 N N . HIS B 1 299 ? 3.232 -9.531 -39.438 1 86.06 299 HIS B N 1
ATOM 4858 C CA . HIS B 1 299 ? 4.156 -9.328 -38.344 1 86.06 299 HIS B CA 1
ATOM 4859 C C . HIS B 1 299 ? 3.504 -9.672 -37 1 86.06 299 HIS B C 1
ATOM 4861 O O . HIS B 1 299 ? 4.121 -10.32 -36.156 1 86.06 299 HIS B O 1
ATOM 4867 N N . PHE B 1 300 ? 2.291 -9.344 -36.938 1 89.62 300 PHE B N 1
ATOM 4868 C CA . PHE B 1 300 ? 1.516 -9.672 -35.75 1 89.62 300 PHE B CA 1
ATOM 4869 C C . PHE B 1 300 ? 1.427 -11.18 -35.562 1 89.62 300 PHE B C 1
ATOM 4871 O O . PHE B 1 300 ? 1.727 -11.695 -34.469 1 89.62 300 PHE B O 1
ATOM 4878 N N . SER B 1 301 ? 0.995 -11.836 -36.5 1 88.31 301 SER B N 1
ATOM 4879 C CA . SER B 1 301 ? 0.772 -13.273 -36.406 1 88.31 301 SER B CA 1
ATOM 4880 C C . SER B 1 301 ? 2.049 -14.008 -36 1 88.31 301 SER B C 1
ATOM 4882 O O . SER B 1 301 ? 2.014 -14.914 -35.188 1 88.31 301 SER B O 1
ATOM 4884 N N . ARG B 1 302 ? 3.164 -13.547 -36.531 1 85.25 302 ARG B N 1
ATOM 4885 C CA . ARG B 1 302 ? 4.453 -14.164 -36.25 1 85.25 302 ARG B CA 1
ATOM 4886 C C . ARG B 1 302 ? 4.84 -13.93 -34.781 1 85.25 302 ARG B C 1
ATOM 4888 O O . ARG B 1 302 ? 5.242 -14.859 -34.094 1 85.25 302 ARG B O 1
ATOM 4895 N N . LEU B 1 303 ? 4.684 -12.742 -34.406 1 85 303 LEU B N 1
ATOM 4896 C CA . LEU B 1 303 ? 5.051 -12.383 -33.031 1 85 303 LEU B CA 1
ATOM 4897 C C . LEU B 1 303 ? 4.125 -13.07 -32.031 1 85 303 LEU B C 1
ATOM 4899 O O . LEU B 1 303 ? 4.566 -13.492 -30.953 1 85 303 LEU B O 1
ATOM 4903 N N . PHE B 1 304 ? 2.879 -13.172 -32.375 1 88 304 PHE B N 1
ATOM 4904 C CA . PHE B 1 304 ? 1.891 -13.812 -31.516 1 88 304 PHE B CA 1
ATOM 4905 C C . PHE B 1 304 ? 2.221 -15.281 -31.312 1 88 304 PHE B C 1
ATOM 4907 O O . PHE B 1 304 ? 2.242 -15.766 -30.172 1 88 304 PHE B O 1
ATOM 4914 N N . ARG B 1 305 ? 2.57 -15.828 -32.375 1 84.69 305 ARG B N 1
ATOM 4915 C CA . ARG B 1 305 ? 2.93 -17.25 -32.281 1 84.69 305 ARG B CA 1
ATOM 4916 C C . ARG B 1 305 ? 4.203 -17.438 -31.469 1 84.69 305 ARG B C 1
ATOM 4918 O O . ARG B 1 305 ? 4.293 -18.375 -30.672 1 84.69 305 ARG B O 1
ATOM 4925 N N . ARG B 1 306 ? 5.145 -16.688 -31.703 1 79.25 306 ARG B N 1
ATOM 4926 C CA . ARG B 1 306 ? 6.402 -16.781 -30.984 1 79.25 306 ARG B CA 1
ATOM 4927 C C . ARG B 1 306 ? 6.18 -16.594 -29.484 1 79.25 306 ARG B C 1
ATOM 4929 O O . ARG B 1 306 ? 6.773 -17.312 -28.672 1 79.25 306 ARG B O 1
ATOM 4936 N N . ARG B 1 307 ? 5.316 -15.719 -29.25 1 77.31 307 ARG B N 1
ATOM 4937 C CA . ARG B 1 307 ? 5.117 -15.359 -27.844 1 77.31 307 ARG B CA 1
ATOM 4938 C C . ARG B 1 307 ? 4.199 -16.359 -27.141 1 77.31 307 ARG B C 1
ATOM 4940 O O . ARG B 1 307 ? 4.426 -16.703 -25.984 1 77.31 307 ARG B O 1
ATOM 4947 N N . PHE B 1 308 ? 3.119 -16.844 -27.875 1 78.62 308 PHE B N 1
ATOM 4948 C CA . PHE B 1 308 ? 2.064 -17.594 -27.188 1 78.62 308 PHE B CA 1
ATOM 4949 C C . PHE B 1 308 ? 2.045 -19.047 -27.641 1 78.62 308 PHE B C 1
ATOM 4951 O O . PHE B 1 308 ? 1.278 -19.859 -27.109 1 78.62 308 PHE B O 1
ATOM 4958 N N . GLY B 1 309 ? 2.848 -19.328 -28.594 1 76.44 309 GLY B N 1
ATOM 4959 C CA . GLY B 1 309 ? 3.025 -20.703 -29.031 1 76.44 309 GLY B CA 1
ATOM 4960 C C . GLY B 1 309 ? 1.947 -21.172 -29.984 1 76.44 309 GLY B C 1
ATOM 4961 O O . GLY B 1 309 ? 2.045 -22.266 -30.562 1 76.44 309 GLY B O 1
ATOM 4962 N N . VAL B 1 310 ? 0.896 -20.469 -30.109 1 80.31 310 VAL B N 1
ATOM 4963 C CA . VAL B 1 310 ? -0.189 -20.797 -31.016 1 80.31 310 VAL B CA 1
ATOM 4964 C C . VAL B 1 310 ? -0.532 -19.594 -31.891 1 80.31 310 VAL B C 1
ATOM 4966 O O . VAL B 1 310 ? -0.203 -18.453 -31.531 1 80.31 310 VAL B O 1
ATOM 4969 N N . SER B 1 311 ? -1.19 -19.875 -33.031 1 88.31 311 SER B N 1
ATOM 4970 C CA . SER B 1 311 ? -1.606 -18.766 -33.906 1 88.31 311 SER B CA 1
ATOM 4971 C C . SER B 1 311 ? -2.799 -18.031 -33.312 1 88.31 311 SER B C 1
ATOM 4973 O O . SER B 1 311 ? -3.518 -18.562 -32.469 1 88.31 311 SER B O 1
ATOM 4975 N N . PRO B 1 312 ? -2.945 -16.734 -33.75 1 87.94 312 PRO B N 1
ATOM 4976 C CA . PRO B 1 312 ? -4.125 -16 -33.312 1 87.94 312 PRO B CA 1
ATOM 4977 C C . PRO B 1 312 ? -5.434 -16.734 -33.594 1 87.94 312 PRO B C 1
ATOM 4979 O O . PRO B 1 312 ? -6.352 -16.734 -32.781 1 87.94 312 PRO B O 1
ATOM 4982 N N . ARG B 1 313 ? -5.527 -17.312 -34.688 1 87.44 313 ARG B N 1
ATOM 4983 C CA . ARG B 1 313 ? -6.719 -18.047 -35.094 1 87.44 313 ARG B CA 1
ATOM 4984 C C . ARG B 1 313 ? -6.973 -19.219 -34.156 1 87.44 313 ARG B C 1
ATOM 4986 O O . ARG B 1 313 ? -8.109 -19.453 -33.719 1 87.44 313 ARG B O 1
ATOM 4993 N N . GLU B 1 314 ? -5.91 -19.938 -33.906 1 85.75 314 GLU B N 1
ATOM 4994 C CA . GLU B 1 314 ? -6.012 -21.062 -33 1 85.75 314 GLU B CA 1
ATOM 4995 C C . GLU B 1 314 ? -6.426 -20.609 -31.594 1 85.75 314 GLU B C 1
ATOM 4997 O O . GLU B 1 314 ? -7.215 -21.266 -30.922 1 85.75 314 GLU B O 1
ATOM 5002 N N . TRP B 1 315 ? -5.848 -19.516 -31.219 1 82.81 315 TRP B N 1
ATOM 5003 C CA . TRP B 1 315 ? -6.176 -18.953 -29.922 1 82.81 315 TRP B CA 1
ATOM 5004 C C . TRP B 1 315 ? -7.66 -18.625 -29.828 1 82.81 315 TRP B C 1
ATOM 5006 O O . TRP B 1 315 ? -8.312 -18.938 -28.828 1 82.81 315 TRP B O 1
ATOM 5016 N N . ARG B 1 316 ? -8.172 -17.969 -30.781 1 83.88 316 ARG B N 1
ATOM 5017 C CA . ARG B 1 316 ? -9.586 -17.609 -30.812 1 83.88 316 ARG B CA 1
ATOM 5018 C C . ARG B 1 316 ? -10.469 -18.844 -30.859 1 83.88 316 ARG B C 1
ATOM 5020 O O . ARG B 1 316 ? -11.523 -18.875 -30.219 1 83.88 316 ARG B O 1
ATOM 5027 N N . ALA B 1 317 ? -10.078 -19.797 -31.516 1 80.25 317 ALA B N 1
ATOM 5028 C CA . ALA B 1 317 ? -10.852 -21.016 -31.688 1 80.25 317 ALA B CA 1
ATOM 5029 C C . ALA B 1 317 ? -10.867 -21.844 -30.391 1 80.25 317 ALA B C 1
ATOM 5031 O O . ALA B 1 317 ? -11.836 -22.547 -30.109 1 80.25 317 ALA B O 1
ATOM 5032 N N . ALA B 1 318 ? -9.781 -21.766 -29.766 1 66.38 318 ALA B N 1
ATOM 5033 C CA . ALA B 1 318 ? -9.664 -22.562 -28.562 1 66.38 318 ALA B CA 1
ATOM 5034 C C . ALA B 1 318 ? -10.633 -22.094 -27.484 1 66.38 318 ALA B C 1
ATOM 5036 O O . ALA B 1 318 ? -11.008 -22.844 -26.594 1 66.38 318 ALA B O 1
ATOM 5037 N N . GLN B 1 319 ? -11.094 -20.922 -27.469 1 57.31 319 GLN B N 1
ATOM 5038 C CA . GLN B 1 319 ? -12 -20.391 -26.453 1 57.31 319 GLN B CA 1
ATOM 5039 C C . GLN B 1 319 ? -13.453 -20.469 -26.922 1 57.31 319 GLN B C 1
ATOM 5041 O O . GLN B 1 319 ? -14.367 -20.062 -26.203 1 57.31 319 GLN B O 1
ATOM 5046 N N . GLN B 1 320 ? -13.719 -20.906 -28.078 1 52.66 320 GLN B N 1
ATOM 5047 C CA . GLN B 1 320 ? -15.055 -21.281 -28.516 1 52.66 320 GLN B CA 1
ATOM 5048 C C . GLN B 1 320 ? -15.406 -22.703 -28.078 1 52.66 320 GLN B C 1
ATOM 5050 O O . GLN B 1 320 ? -14.523 -23.562 -27.984 1 52.66 320 GLN B O 1
#

Foldseek 3Di:
DDKDKDKLVVDDDPCSLVVQQVSVCVQQNHKDKAADDPDDWIWMWIWDDFDQKIKIKIWTDRIKIWDDPVRLLQDPAWKKKKKAKPAFWKWKAFPNDIDIDGHQKIKIAGSSGIMMIDGDDPRTIIIIMMMGGPCLQCLQPVDFDGMWMDGLNPPDPLSVVLVVLSVVLVVCVVPDDSVRNVVSVSVSSVSCCVRTGVVVVDDDDPPCDPVLSVLQSQLSVQCLVCLLALPDDLCNSCVVSVHDSVSNQVSQVSSVHGPVNSSLVSLLVQLLNLLLDPVNVVPDSQVSSNRRRHPDVVVNQVVNCVVVVDGSVVSSVVND/DDKDKDKLVVDDDPCSLVVQQVSVCVQQNHKDKAADDPDDWIWMWIWDDFDQKIKIKIWTDRIKIWCDPVRLLPDPAWKKKKKAKPAFWKWKAFPNDIDIDGHQKIKIAGSSGIMMIDGDDPRTIIIIMMMGGPCLQCLVPVDFDGMWMDGLNPPDPLNVVLVVLSVVLVVCVVPDDSVRNVVSVSVSSVSCCVRTGVPVLPPLDPPCDVVLSVLQNQLLVVCLVCLLALPDDLCVSCVVSVHDSVSNQVSQVSSVHGPVNSSLVSLLVQLLVLLLDPVNVVPDSQVSSNRRRHPDVVVNQVVNCVVSVDGSVVSSVVND

Radius of gyration: 27.81 Å; Cα contacts (8 Å, |Δi|>4): 1096; chains: 2; bounding box: 50×87×79 Å

InterPro domains:
  IPR009057 Homedomain-like superfamily [SSF46689] (267-317)
  IPR018060 AraC-like, DNA binding HTH domain [PF12833] (238-317)
  IPR018060 AraC-like, DNA binding HTH domain [PS01124] (217-318)
  IPR018060 AraC-like, DNA binding HTH domain [SM00342] (231-316)
  IPR020449 Transcription regulator HTH, AraC- type, HTH domain [PR00032] (285-300)
  IPR020449 Transcription regulator HTH, AraC- type, HTH domain [PR00032] (300-316)
  IPR035418 Transcription regulator HTH, AraC- type, ligand binding domain-like [PF14525] (20-196)
  IPR037923 Transcription regulator HTH-like [SSF51215] (78-137)
  IPR050204 AraC/XylS family transcriptional regulators [PTHR46796] (55-318)